Protein AF-A0A0K8TCW5-F1 (afdb_monomer)

Nearest PDB structures (foldseek):
  4a1s-assembly1_B  TM=9.828E-01  e=1.636E-30  Drosophila melanogaster
  6hc2-assembly4_S  TM=9.681E-01  e=9.513E-31  Homo sapiens
  3sf4-assembly3_C  TM=9.594E-01  e=2.587E-30  Homo sapiens
  3ro2-assembly1_A  TM=9.641E-01  e=1.894E-28  Mus musculus
  5a6c-assembly2_A  TM=8.844E-01  e=3.540E-28  Homo sapiens

Solvent-accessible surface area (backbone atoms only — not comparable to full-atom values): 31680 Å² total; per-residue (Å²): 131,90,82,93,84,85,90,87,90,86,89,90,75,87,74,64,74,71,52,33,43,53,52,15,51,54,29,37,52,52,13,50,52,30,40,73,71,65,42,32,70,61,11,45,54,29,36,53,48,14,35,71,51,17,34,86,52,64,66,61,52,26,49,49,26,41,52,44,11,54,34,27,46,74,73,64,42,50,70,58,12,42,51,27,16,51,50,19,31,48,45,19,53,76,71,65,36,58,69,47,32,21,51,25,22,38,54,32,13,57,41,29,37,77,72,67,38,41,70,65,13,50,52,25,19,49,51,12,29,51,43,16,56,77,70,64,37,63,70,48,28,37,52,21,28,42,49,42,15,53,38,28,40,50,45,18,64,47,49,64,64,76,63,77,67,71,88,91,65,76,55,65,70,30,52,52,27,33,51,53,12,45,53,27,27,50,57,22,32,52,50,24,56,76,70,65,37,60,71,55,29,28,53,30,26,44,52,43,12,57,43,28,46,75,69,67,41,36,68,58,13,38,54,26,21,50,53,17,29,52,45,18,56,76,73,64,38,57,71,46,33,27,52,23,26,43,52,37,15,54,35,27,46,79,70,68,40,40,71,60,13,43,55,25,24,50,52,20,28,53,43,19,59,77,69,68,38,60,70,51,32,26,47,27,24,42,54,39,13,54,38,24,47,72,71,65,39,37,73,63,11,43,55,26,26,52,53,17,29,54,40,17,62,77,68,69,34,61,69,50,34,27,53,26,23,45,53,44,14,53,41,29,42,77,70,67,38,44,70,60,13,41,51,24,22,49,52,18,27,54,39,17,58,74,75,66,37,66,64,52,29,42,54,22,52,51,54,40,52,54,38,30,58,77,70,72,45,82,85,71,84,71,49,75,67,52,51,50,49,42,55,58,44,67,73,42,100,53,99,71,81,81,71,88,70,91,67,82,85,83,85,82,88,80,92,79,86,89,82,88,89,86,89,86,89,84,90,83,92,78,93,77,83,90,85,82,74,81,68,54,66,58,57,51,52,49,47,57,64,43,58,62,58,72,58,68,87,75,80,79,80,86,74,89,71,81,84,83,89,83,89,87,82,89,89,79,89,88,89,85,88,89,86,82,94,68,60,69,64,55,55,52,56,58,64,72,74,65,79,90,74,70,95,74,83,77,78,78,73,92,54,87,28,57,59,79,85,75,94,73,83,88,86,83,86,79,96,74,88,73,84,59,69,70,56,58,53,48,56,56,49,55,62,57,50,80,71,45,92,80,60,79,80,76,83,76,82,80,84,133

Secondary structure (DSSP, 8-state):
-----------SSTTSHHHHHHHHHHHHHHHHHHHHTT-HHHHHHHHHHHHHH-BS-HHHHHHHHHHHHHHHHHTT-HHHHHHHHHHHHHHHHHTT-HHHHHHHHHHHHHHHHHTT-HHHHHHHHHHHHHHHHHTT-HHHHHHHHHHHHHHHHHHHHHHHHHT-SSSS---HHHHHHHHHHHHHHHHHHHHHHHTT-HHHHHHHHHHHHHHHHHTT-HHHHHHHHHHHHHHHHHTT-HHHHHHHHHHHHHHHHHTT-HHHHHHHHHHHHHHHHHTT-HHHHHHHHHHHHHHHHHTT-HHHHHHHHHHHHHHHHHTT-HHHHHHHHHHHHHHHHHTT-HHHHHHHHHHHHHHHHHTT-HHHHHHHHHHHHHHHHHTTPPPPPPPHHHHHHHHHHHTS-----------S-----------------------------TTHHHHHHHHHHHHGGGS--S---------------------------SSHHHHHHHHTT--SS--S--PPP--TTBPPPP----------PPSPHHHHHHHHHHHHHTT-TTSPPPPP----

Sequence (560 aa):
MSENTSADNQSSADTQSCDSGNMCLELALEGERLCKAGDCRAGVAFFQAAIQAGTDDLRTLSAIYSQLGNAYFYLGDYVKAMQFHKHDLTLARTMGDKLGEAKSSGNLGNTLKVMGKFDEAMICCKRHLEISRELNDKLSEGRALYNLGNVYHAKGKHIGRVGQQDPGEFPDDVRECLQQAVFYYEENLKLMRELNDTAAQGRACGNLGNTYYLLGDFERAIQYHQERLKIAREFGDKAAERRAYSNLGNSHIFLGEFEKAAEHYKRTLILAQELGDKAIEAQACYSLGNTYTLLRDYPMAIDYHLRHLQFAQSLMDKVGEGRACWSLGNAYSAMGNHDKALHFASMHLDISKEIGDNVGQATAQMNISDLRKVLGLPEGDLSPDSIKLVNTYSNQPSPALHRYRLTPDAKAKNNAEASLQHTPVPVQHTEQAQGGEDEESFFDLLSRFQSERMDDQRCSLSVAASENKENRNINTLPPINQEGGQDELLDLIVGMQSKRMDEQRVELPHLPGLCPPGGGGGGSTNNLAGPDDGFIEMLMRCQSERLEDQRSTLPGSSPV

Foldseek 3Di:
DDDDDDDDDDDDPPPPPVVLAVQLVVLQVVLVVCVVVVNLVVSLVSLVVSLVSFHQDLVSQLVSLQSNLVSCVVVVVLVSNLVSLVLSCQSCVVVVPLQSVLSSLLSNLLSCLVVVVLVSSLVSLVSNLVSCVVVVVLVSNLSSLLSLLSSLLSNLLVCQVVDDDDPDDRDVSSLVSLVSSLVSLVVSLVSCVVVVVLVSVLVSLLSNLVSCVVVVVLVSNLVSLVSNLVSCVVQVVLVSVLSSLQSNLVSCVSVVNLVSSLVSLVSNLVSCVVVVPLVSVLVSLQSNLVSCVSVVVLVRSLVSLVSSLVSCVVVVPLVSVLSSLCSNLVSCVSVVVLVSSLVSLVSNLVSCVVVVPLPSVLVSLVSNQVSCVVVVHDDDDQPPVSVVSNVVQVVPPDPDDPDPPPDDDDDDDDDDDDDDDDDYDDDDDDDDDDDDDPPVVSVVVVCVVVSVVVPVPPDDPPPPDDDDDDDDDDDDDDDDDDDDPDVVVVVVVVVVPPPPPDPPDDDRDPDRSHDDPDPDDDDDDDDDDDPDVVVVVVVVVVVVCVVVVPRDDDDDDDDD

pLDDT: mean 71.12, std 28.51, range [20.84, 98.62]

Radius of gyration: 32.04 Å; Cα contacts (8 Å, |Δi|>4): 559; chains: 1; bounding box: 85×94×110 Å

Structure (mmCIF, N/CA/C/O backbone):
data_AF-A0A0K8TCW5-F1
#
_entry.id   AF-A0A0K8TCW5-F1
#
loop_
_atom_site.group_PDB
_atom_site.id
_atom_site.type_symbol
_atom_site.label_atom_id
_atom_site.label_alt_id
_atom_site.label_comp_id
_atom_site.label_asym_id
_atom_site.label_entity_id
_atom_site.label_seq_id
_atom_site.pdbx_PDB_ins_code
_atom_site.Cartn_x
_atom_site.Cartn_y
_atom_site.Cartn_z
_atom_site.occupancy
_atom_site.B_iso_or_equiv
_atom_site.auth_seq_id
_atom_site.auth_comp_id
_atom_site.auth_asym_id
_atom_site.auth_atom_id
_atom_site.pdbx_PDB_model_num
ATOM 1 N N . MET A 1 1 ? -47.872 -46.828 65.772 1.00 35.78 1 MET A N 1
ATOM 2 C CA . MET A 1 1 ? -46.647 -46.244 65.189 1.00 35.78 1 MET A CA 1
ATOM 3 C C . MET A 1 1 ? -47.085 -45.276 64.099 1.00 35.78 1 MET A C 1
ATOM 5 O O . MET A 1 1 ? -48.035 -45.618 63.410 1.00 35.78 1 MET A O 1
ATOM 9 N N . SER A 1 2 ? -46.461 -44.093 64.078 1.00 31.77 2 SER A N 1
ATOM 10 C CA . SER A 1 2 ? -46.191 -43.121 62.990 1.00 31.77 2 SER A CA 1
ATOM 11 C C . SER A 1 2 ? -46.716 -43.383 61.562 1.00 31.77 2 SER A C 1
ATOM 13 O O . SER A 1 2 ? -46.774 -44.537 61.155 1.00 31.77 2 SER A O 1
ATOM 15 N N . GLU A 1 3 ? -46.965 -42.400 60.681 1.00 32.12 3 GLU A N 1
ATOM 16 C CA . GLU A 1 3 ? -47.219 -40.934 60.746 1.00 32.12 3 GLU A CA 1
ATOM 17 C C . GLU A 1 3 ? -47.651 -40.455 59.326 1.00 32.12 3 GLU A C 1
ATOM 19 O O . GLU A 1 3 ? -47.735 -41.270 58.408 1.00 32.12 3 GLU A O 1
ATOM 24 N N . ASN A 1 4 ? -47.953 -39.162 59.133 1.00 32.91 4 ASN A N 1
ATOM 25 C CA . ASN A 1 4 ? -48.364 -38.572 57.839 1.00 32.91 4 ASN A CA 1
ATOM 26 C C . ASN A 1 4 ? -47.203 -38.355 56.841 1.00 32.91 4 ASN A C 1
ATOM 28 O O . ASN A 1 4 ? -46.128 -37.977 57.290 1.00 32.91 4 ASN A O 1
ATOM 32 N N . THR A 1 5 ? -47.495 -38.431 55.527 1.00 31.70 5 THR A N 1
ATOM 33 C CA . THR A 1 5 ? -47.355 -37.400 54.439 1.00 31.70 5 THR A CA 1
ATOM 34 C C . THR A 1 5 ? -47.537 -38.099 53.069 1.00 31.70 5 THR A C 1
ATOM 36 O O . THR A 1 5 ? -47.095 -39.227 52.899 1.00 31.70 5 THR A O 1
ATOM 39 N N . SER A 1 6 ? -48.373 -37.663 52.115 1.00 31.94 6 SER A N 1
ATOM 40 C CA . SER A 1 6 ? -48.497 -36.408 51.334 1.00 31.94 6 SER A CA 1
ATOM 41 C C . SER A 1 6 ? -47.474 -36.208 50.203 1.00 31.94 6 SER A C 1
ATOM 43 O O . SER A 1 6 ? -46.348 -35.818 50.463 1.00 31.94 6 SER A O 1
ATOM 45 N N . ALA A 1 7 ? -47.979 -36.414 48.976 1.00 39.75 7 ALA A N 1
ATOM 46 C CA . ALA A 1 7 ? -47.705 -35.750 47.689 1.00 39.75 7 ALA A CA 1
ATOM 47 C C . ALA A 1 7 ? -46.276 -35.319 47.291 1.00 39.75 7 ALA A C 1
ATOM 49 O O . ALA A 1 7 ? -45.714 -34.416 47.894 1.00 39.75 7 ALA A O 1
ATOM 50 N N . ASP A 1 8 ? -45.842 -35.793 46.115 1.00 30.81 8 ASP A N 1
ATOM 51 C CA . ASP A 1 8 ? -44.889 -35.095 45.241 1.00 30.81 8 ASP A CA 1
ATOM 52 C C . ASP A 1 8 ? -45.279 -35.279 43.764 1.00 30.81 8 ASP A C 1
ATOM 54 O O . ASP A 1 8 ? -45.413 -36.406 43.282 1.00 30.81 8 ASP A O 1
ATOM 58 N N . ASN A 1 9 ? -45.486 -34.167 43.049 1.00 36.94 9 ASN A N 1
ATOM 59 C CA . ASN A 1 9 ? -45.623 -34.119 41.589 1.00 36.94 9 ASN A CA 1
ATOM 60 C C . ASN A 1 9 ? -45.452 -32.674 41.078 1.00 36.94 9 ASN A C 1
ATOM 62 O O . ASN A 1 9 ? -46.457 -32.011 40.827 1.00 36.94 9 ASN A O 1
ATOM 66 N N . GLN A 1 10 ? -44.209 -32.187 40.953 1.00 34.03 10 GLN A N 1
ATOM 67 C CA . GLN A 1 10 ? -43.806 -31.052 40.093 1.00 34.03 10 GLN A CA 1
ATOM 68 C C . GLN A 1 10 ? -42.302 -30.743 40.230 1.00 34.03 10 GLN A C 1
ATOM 70 O O . GLN A 1 10 ? -41.855 -30.375 41.311 1.00 34.03 10 GLN A O 1
ATOM 75 N N . SER A 1 11 ? -41.539 -30.852 39.133 1.00 33.12 11 SER A N 1
ATOM 76 C CA . SER A 1 11 ? -40.410 -29.968 38.745 1.00 33.12 11 SER A CA 1
ATOM 77 C C . SER A 1 11 ? -39.573 -30.615 37.630 1.00 33.12 11 SER A C 1
ATOM 79 O O . SER A 1 11 ? -38.755 -31.500 37.862 1.00 33.12 11 SER A O 1
ATOM 81 N N . SER A 1 12 ? -39.780 -30.184 36.383 1.00 33.56 12 SER A N 1
ATOM 82 C CA . SER A 1 12 ? -38.960 -30.618 35.236 1.00 33.56 12 SER A CA 1
ATOM 83 C C . SER A 1 12 ? -38.935 -29.575 34.108 1.00 33.56 12 SER A C 1
ATOM 85 O O . SER A 1 12 ? -38.992 -29.937 32.934 1.00 33.56 12 SER A O 1
ATOM 87 N N . ALA A 1 13 ? -38.936 -28.285 34.464 1.00 34.38 13 ALA A N 1
ATOM 88 C CA . ALA A 1 13 ? -39.034 -27.168 33.514 1.00 34.38 13 ALA A CA 1
ATOM 89 C C . ALA A 1 13 ? -38.038 -26.012 33.764 1.00 34.38 13 ALA A C 1
ATOM 91 O O . ALA A 1 13 ? -37.787 -25.241 32.845 1.00 34.38 13 ALA A O 1
ATOM 92 N N . ASP A 1 14 ? -37.425 -25.911 34.951 1.00 30.66 14 ASP A N 1
ATOM 93 C CA . ASP A 1 14 ? -36.608 -24.742 35.337 1.00 30.66 14 ASP A CA 1
ATOM 94 C C . ASP A 1 14 ? -35.093 -24.892 35.076 1.00 30.66 14 ASP A C 1
ATOM 96 O O . ASP A 1 14 ? -34.306 -24.025 35.447 1.00 30.66 14 ASP A O 1
ATOM 100 N N . THR A 1 15 ? -34.650 -25.977 34.432 1.00 34.41 15 THR A N 1
ATOM 101 C CA . THR A 1 15 ? -33.213 -26.266 34.238 1.00 34.41 15 THR A CA 1
ATOM 102 C C . THR A 1 15 ? -32.642 -25.787 32.896 1.00 34.41 15 THR A C 1
ATOM 104 O O . THR A 1 15 ? -31.443 -25.914 32.679 1.00 34.41 15 THR A O 1
ATOM 107 N N . GLN A 1 16 ? -33.465 -25.259 31.979 1.00 39.25 16 GLN A N 1
ATOM 108 C CA . GLN A 1 16 ? -33.053 -25.031 30.582 1.00 39.25 16 GLN A CA 1
ATOM 109 C C . GLN A 1 16 ? -32.570 -23.612 30.230 1.00 39.25 16 GLN A C 1
ATOM 111 O O . GLN A 1 16 ? -31.852 -23.479 29.245 1.00 39.25 16 GLN A O 1
ATOM 116 N N . SER A 1 17 ? -32.896 -22.557 30.992 1.00 42.34 17 SER A N 1
ATOM 117 C CA . SER A 1 17 ? -32.420 -21.196 30.650 1.00 42.34 17 SER A CA 1
ATOM 118 C C . SER A 1 17 ? -30.992 -20.898 31.123 1.00 42.34 17 SER A C 1
ATOM 120 O O . SER A 1 17 ? -30.311 -20.072 30.525 1.00 42.34 17 SER A O 1
ATOM 122 N N . CYS A 1 18 ? -30.512 -21.589 32.162 1.00 39.28 18 CYS A N 1
ATOM 123 C CA . CYS A 1 18 ? -29.166 -21.391 32.710 1.00 39.28 18 CYS A CA 1
ATOM 124 C C . CYS A 1 18 ? -28.062 -21.995 31.812 1.00 39.28 18 CYS A C 1
ATOM 126 O O . CYS A 1 18 ? -26.940 -21.496 31.776 1.00 39.28 18 CYS A O 1
ATOM 128 N N . ASP A 1 19 ? -28.386 -23.054 31.063 1.00 55.03 19 ASP A N 1
ATOM 129 C CA . ASP A 1 19 ? -27.411 -23.846 30.298 1.00 55.03 19 ASP A CA 1
ATOM 130 C C . ASP A 1 19 ? -27.062 -23.200 28.938 1.00 55.03 19 ASP A C 1
ATOM 132 O O . ASP A 1 19 ? -25.901 -23.170 28.525 1.00 55.03 19 ASP A O 1
ATOM 136 N N . SER A 1 20 ? -28.046 -22.584 28.266 1.00 58.16 20 SER A N 1
ATOM 137 C CA . SER A 1 20 ? -27.855 -21.933 26.957 1.00 58.16 20 SER A CA 1
ATOM 138 C C . SER A 1 20 ? -26.881 -20.749 27.002 1.00 58.16 20 SER A C 1
ATOM 140 O O . SER A 1 20 ? -26.056 -20.595 26.101 1.00 58.16 20 SER A O 1
ATOM 142 N N . GLY A 1 21 ? -26.931 -19.937 28.067 1.00 61.22 21 GLY A N 1
ATOM 143 C CA . GLY A 1 21 ? -26.036 -18.786 28.235 1.00 61.22 21 GLY A CA 1
ATOM 144 C C . GLY A 1 21 ? -24.565 -19.191 28.387 1.00 61.22 21 GLY A C 1
ATOM 145 O O . GLY A 1 21 ? -23.692 -18.581 27.766 1.00 61.22 21 GLY A O 1
ATOM 146 N N . ASN A 1 22 ? -24.295 -20.265 29.139 1.00 78.38 22 ASN A N 1
ATOM 147 C CA . ASN A 1 22 ? -22.950 -20.834 29.262 1.00 78.38 22 ASN A CA 1
ATOM 148 C C . ASN A 1 22 ? -22.470 -21.421 27.927 1.00 78.38 22 ASN A C 1
ATOM 150 O O . ASN A 1 22 ? -21.357 -21.123 27.499 1.00 78.38 22 ASN A O 1
ATOM 154 N N . MET A 1 23 ? -23.322 -22.178 27.225 1.00 89.12 23 MET A N 1
ATOM 155 C CA . MET A 1 23 ? -22.981 -22.755 25.919 1.00 89.12 23 MET A CA 1
ATOM 156 C C . MET A 1 23 ? -22.630 -21.680 24.878 1.00 89.12 23 MET A C 1
ATOM 158 O O . MET A 1 23 ? -21.647 -21.819 24.150 1.00 89.12 23 MET A O 1
ATOM 162 N N . CYS A 1 24 ? -23.391 -20.583 24.821 1.00 92.06 24 CYS A N 1
ATOM 163 C CA . CYS A 1 24 ? -23.095 -19.450 23.944 1.00 92.06 24 CYS A CA 1
ATOM 164 C C . CYS A 1 24 ? -21.722 -18.827 24.250 1.00 92.06 24 CYS A C 1
ATOM 166 O O . CYS A 1 24 ? -20.935 -18.576 23.332 1.00 92.06 24 CYS A O 1
ATOM 168 N N . LEU A 1 25 ? -21.401 -18.636 25.534 1.00 89.31 25 LEU A N 1
ATOM 169 C CA . LEU A 1 25 ? -20.120 -18.079 25.967 1.00 89.31 25 LEU A CA 1
ATOM 170 C C . LEU A 1 25 ? -18.936 -19.007 25.642 1.00 89.31 25 LEU A C 1
ATOM 172 O O . LEU A 1 25 ? -17.931 -18.538 25.110 1.00 89.31 25 LEU A O 1
ATOM 176 N N . GLU A 1 26 ? -19.051 -20.312 25.899 1.00 92.62 26 GLU A N 1
ATOM 177 C CA . GLU A 1 26 ? -18.005 -21.295 25.570 1.00 92.62 26 GLU A CA 1
ATOM 178 C C . GLU A 1 26 ? -17.717 -21.344 24.062 1.00 92.62 26 GLU A C 1
ATOM 180 O O . GLU A 1 26 ? -16.557 -21.289 23.641 1.00 92.62 26 GLU A O 1
ATOM 185 N N . LEU A 1 27 ? -18.769 -21.363 23.234 1.00 95.12 27 LEU A N 1
ATOM 186 C CA . LEU A 1 27 ? -18.648 -21.326 21.775 1.00 95.12 27 LEU A CA 1
ATOM 187 C C . LEU A 1 27 ? -18.008 -20.017 21.285 1.00 95.12 27 LEU A C 1
ATOM 189 O O . LEU A 1 27 ? -17.174 -20.041 20.379 1.00 95.12 27 LEU A O 1
ATOM 193 N N . ALA A 1 28 ? -18.343 -18.876 21.894 1.00 93.31 28 ALA A N 1
ATOM 194 C CA . ALA A 1 28 ? -17.732 -17.591 21.565 1.00 93.31 28 ALA A CA 1
ATOM 195 C C . ALA A 1 28 ? -16.235 -17.538 21.929 1.00 93.31 28 ALA A C 1
ATOM 197 O O . ALA A 1 28 ? -15.429 -17.035 21.143 1.00 93.31 28 ALA A O 1
ATOM 198 N N . LEU A 1 29 ? -15.848 -18.085 23.085 1.00 93.25 29 LEU A N 1
ATOM 199 C CA . LEU A 1 29 ? -14.452 -18.135 23.530 1.00 93.25 29 LEU A CA 1
ATOM 200 C C . LEU A 1 29 ? -13.591 -19.030 22.628 1.00 93.25 29 LEU A C 1
ATOM 202 O O . LEU A 1 29 ? -12.486 -18.632 22.251 1.00 93.25 29 LEU A O 1
ATOM 206 N N . GLU A 1 30 ? -14.097 -20.197 22.219 1.00 94.81 30 GLU A N 1
ATOM 207 C CA . GLU A 1 30 ? -13.392 -21.064 21.265 1.00 94.81 30 GLU A CA 1
ATOM 208 C C . GLU A 1 30 ? -13.305 -20.420 19.870 1.00 94.81 30 GLU A C 1
ATOM 210 O O . GLU A 1 30 ? -12.251 -20.463 19.229 1.00 94.81 30 GLU A O 1
ATOM 215 N N . GLY A 1 31 ? -14.360 -19.720 19.433 1.00 94.00 31 GLY A N 1
ATOM 216 C CA . GLY A 1 31 ? -14.343 -18.917 18.207 1.00 94.00 31 GLY A CA 1
ATOM 217 C C . GLY A 1 31 ? -13.261 -17.831 18.215 1.00 94.00 31 GLY A C 1
ATOM 218 O O . GLY A 1 31 ? -12.531 -17.661 17.233 1.00 94.00 31 GLY A O 1
ATOM 219 N N . GLU A 1 32 ? -13.090 -17.132 19.341 1.00 91.81 32 GLU A N 1
ATOM 220 C CA . GLU A 1 32 ? -12.018 -16.150 19.511 1.00 91.81 32 GLU A CA 1
ATOM 221 C C . GLU A 1 32 ? -10.631 -16.802 19.518 1.00 91.81 32 GLU A C 1
ATOM 223 O O . GLU A 1 32 ? -9.719 -16.300 18.851 1.00 91.81 32 GLU A O 1
ATOM 228 N N . ARG A 1 33 ? -10.470 -17.928 20.224 1.00 95.38 33 ARG A N 1
ATOM 229 C CA . ARG A 1 33 ? -9.208 -18.677 20.289 1.00 95.38 33 ARG A CA 1
ATOM 230 C C . ARG A 1 33 ? -8.752 -19.133 18.900 1.00 95.38 33 ARG A C 1
ATOM 232 O O . ARG A 1 33 ? -7.576 -18.990 18.571 1.00 95.38 33 ARG A O 1
ATOM 239 N N . LEU A 1 34 ? -9.673 -19.633 18.076 1.00 93.88 34 LEU A N 1
ATOM 240 C CA . LEU A 1 34 ? -9.401 -20.059 16.699 1.00 93.88 34 LEU A CA 1
ATOM 241 C C . LEU A 1 34 ? -9.021 -18.882 15.793 1.00 93.88 34 LEU A C 1
ATOM 243 O O . LEU A 1 34 ? -8.018 -18.962 15.085 1.00 93.88 34 LEU A O 1
ATOM 247 N N . CYS A 1 35 ? -9.738 -17.758 15.883 1.00 89.88 35 CYS A N 1
ATOM 248 C CA . CYS A 1 35 ? -9.371 -16.527 15.176 1.00 89.88 35 CYS A CA 1
ATOM 249 C C . CYS A 1 35 ? -7.978 -16.006 15.575 1.00 89.88 35 CYS A C 1
ATOM 251 O O . CYS A 1 35 ? -7.223 -15.581 14.704 1.00 89.88 35 CYS A O 1
ATOM 253 N 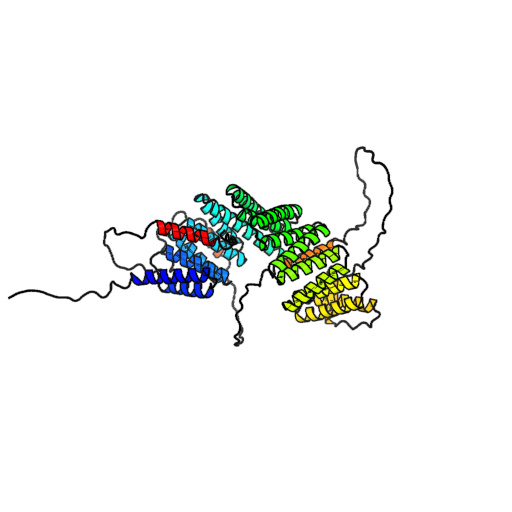N . LYS A 1 36 ? -7.612 -16.055 16.865 1.00 88.81 36 LYS A N 1
ATOM 254 C CA . LYS A 1 36 ? -6.263 -15.699 17.352 1.00 88.81 36 LYS A CA 1
ATOM 255 C C . LYS A 1 36 ? -5.184 -16.670 16.856 1.00 88.81 36 LYS A C 1
ATOM 257 O O . LYS A 1 36 ? -4.069 -16.252 16.575 1.00 88.81 36 LYS A O 1
ATOM 262 N N . ALA A 1 37 ? -5.521 -17.948 16.682 1.00 91.38 37 ALA A N 1
ATOM 263 C CA . ALA A 1 37 ? -4.642 -18.948 16.071 1.00 91.38 37 ALA A CA 1
ATOM 264 C C . ALA A 1 37 ? -4.547 -18.845 14.529 1.00 91.38 37 ALA A C 1
ATOM 266 O O . ALA A 1 37 ? -3.840 -19.637 13.911 1.00 91.38 37 ALA A O 1
ATOM 267 N N . GLY A 1 38 ? -5.256 -17.897 13.902 1.00 86.94 38 GLY A N 1
ATOM 268 C CA . GLY A 1 38 ? -5.273 -17.677 12.453 1.00 86.94 38 GLY A CA 1
ATOM 269 C C . GLY A 1 38 ? -6.341 -18.465 11.684 1.00 86.94 38 GLY A C 1
ATOM 270 O O . GLY A 1 38 ? -6.604 -18.142 10.524 1.00 86.94 38 GLY A O 1
ATOM 271 N N . ASP A 1 39 ? -7.024 -19.433 12.306 1.00 92.69 39 ASP A N 1
ATOM 272 C CA . ASP A 1 39 ? -8.156 -20.135 11.686 1.00 92.69 39 ASP A CA 1
ATOM 273 C C . ASP A 1 39 ? -9.464 -19.355 11.881 1.00 92.69 39 ASP A C 1
ATOM 275 O O . ASP A 1 39 ? -10.393 -19.746 12.595 1.00 92.69 39 ASP A O 1
ATOM 279 N N . CYS A 1 40 ? -9.546 -18.217 11.191 1.00 91.38 40 CYS A N 1
ATOM 280 C CA . CYS A 1 40 ? -10.753 -17.400 11.144 1.00 91.38 40 CYS A CA 1
ATOM 281 C C . CYS A 1 40 ? -11.954 -18.144 10.532 1.00 91.38 40 CYS A C 1
ATOM 283 O O . CYS A 1 40 ? -13.093 -17.753 10.782 1.00 91.38 40 CYS A O 1
ATOM 285 N N . ARG A 1 41 ? -11.743 -19.209 9.740 1.00 94.50 41 ARG A N 1
ATOM 286 C CA . ARG A 1 41 ? -12.839 -19.956 9.105 1.00 94.50 41 ARG A CA 1
ATOM 287 C C . ARG A 1 41 ? -13.536 -20.871 10.107 1.00 94.50 41 ARG A C 1
ATOM 289 O O . ARG A 1 41 ? -14.765 -20.865 10.157 1.00 94.50 41 ARG A O 1
ATOM 296 N N . ALA A 1 42 ? -12.776 -21.609 10.914 1.00 95.00 42 ALA A N 1
ATOM 297 C CA . ALA A 1 42 ? -13.328 -22.354 12.039 1.00 95.00 42 ALA A CA 1
ATOM 298 C C . ALA A 1 42 ? -13.896 -21.396 13.099 1.00 95.00 42 ALA A C 1
ATOM 300 O O . ALA A 1 42 ? -15.019 -21.598 13.556 1.00 95.00 42 ALA A O 1
ATOM 301 N N . GLY A 1 43 ? -13.189 -20.300 13.410 1.00 95.25 43 GLY A N 1
ATOM 302 C CA . GLY A 1 43 ? -13.656 -19.289 14.364 1.00 95.25 43 GLY A CA 1
ATOM 303 C C . GLY A 1 43 ? -15.041 -18.718 14.027 1.00 95.25 43 GLY A C 1
ATOM 304 O O . GLY A 1 43 ? -15.912 -18.655 14.894 1.00 95.25 43 GLY A O 1
ATOM 305 N N . VAL A 1 44 ? -15.300 -18.394 12.752 1.00 96.12 44 VAL A N 1
ATOM 306 C CA . VAL A 1 44 ? -16.634 -17.977 12.272 1.00 96.12 44 VAL A CA 1
ATOM 307 C C . VAL A 1 44 ? -17.708 -19.031 12.549 1.00 96.12 44 VAL A C 1
ATOM 309 O O . VAL A 1 44 ? -18.797 -18.666 12.985 1.00 96.12 44 VAL A O 1
ATOM 312 N N . ALA A 1 45 ? -17.429 -20.320 12.332 1.00 95.88 45 ALA A N 1
ATOM 313 C CA . ALA A 1 45 ? -18.407 -21.382 12.577 1.00 95.88 45 ALA A CA 1
ATOM 314 C C . ALA A 1 45 ? -18.785 -21.481 14.066 1.00 95.88 45 ALA A C 1
ATOM 316 O O . ALA A 1 45 ? -19.967 -21.597 14.391 1.00 95.88 45 ALA A O 1
ATOM 317 N N . PHE A 1 46 ? -17.807 -21.349 14.967 1.00 96.88 46 PHE A N 1
ATOM 318 C CA . PHE A 1 46 ? -18.037 -21.317 16.414 1.00 96.88 46 PHE A CA 1
ATOM 319 C C . PHE A 1 46 ? -18.846 -20.090 16.857 1.00 96.88 46 PHE A C 1
ATOM 321 O O . PHE A 1 46 ? -19.824 -20.237 17.587 1.00 96.88 46 PHE A O 1
ATOM 328 N N . PHE A 1 47 ? -18.540 -18.891 16.350 1.00 96.31 47 PHE A N 1
ATOM 329 C CA . PHE A 1 47 ? -19.357 -17.706 16.639 1.00 96.31 47 PHE A CA 1
ATOM 330 C C . PHE A 1 47 ? -20.784 -17.796 16.070 1.00 96.31 47 PHE A C 1
ATOM 332 O O . PHE A 1 47 ? -21.729 -17.306 16.687 1.00 96.31 47 PHE A O 1
ATOM 339 N N . GLN A 1 48 ? -20.975 -18.426 14.905 1.00 94.38 48 GLN A N 1
ATOM 340 C CA . GLN A 1 48 ? -22.313 -18.683 14.366 1.00 94.38 48 GLN A CA 1
ATOM 341 C C . GLN A 1 48 ? -23.088 -19.699 15.214 1.00 94.38 48 GLN A C 1
ATOM 343 O O . GLN A 1 48 ? -24.293 -19.531 15.394 1.00 94.38 48 GLN A O 1
ATOM 348 N N . ALA A 1 49 ? -22.414 -20.709 15.772 1.00 93.94 49 ALA A N 1
ATOM 349 C CA . ALA A 1 49 ? -23.009 -21.627 16.738 1.00 93.94 49 ALA A CA 1
ATOM 350 C C . ALA A 1 49 ? -23.368 -20.914 18.057 1.00 93.94 49 ALA A C 1
ATOM 352 O O . ALA A 1 49 ? -24.454 -21.142 18.581 1.00 93.94 49 ALA A O 1
ATOM 353 N N . ALA A 1 50 ? -22.532 -19.989 18.545 1.00 93.88 50 ALA A N 1
ATOM 354 C CA . ALA A 1 50 ? -22.844 -19.154 19.711 1.00 93.88 50 ALA A CA 1
ATOM 355 C C . ALA A 1 50 ? -24.122 -18.320 19.490 1.00 93.88 50 ALA A C 1
ATOM 357 O O . ALA A 1 50 ? -25.033 -18.337 20.315 1.00 93.88 50 ALA A O 1
ATOM 358 N N . ILE A 1 51 ? -24.256 -17.679 18.320 1.00 93.12 51 ILE A N 1
ATOM 359 C CA . ILE A 1 51 ? -25.494 -16.983 17.918 1.00 93.12 51 ILE A CA 1
ATOM 360 C C . ILE A 1 51 ? -26.707 -17.928 17.899 1.00 93.12 51 ILE A C 1
ATOM 362 O O . ILE A 1 51 ? -27.804 -17.507 18.250 1.00 93.12 51 ILE A O 1
ATOM 366 N N . GLN A 1 52 ? -26.544 -19.188 17.489 1.00 91.75 52 GLN A N 1
ATOM 367 C CA . GLN A 1 52 ? -27.643 -20.164 17.473 1.00 91.75 52 GLN A CA 1
ATOM 368 C C . GLN A 1 52 ? -28.018 -20.671 18.873 1.00 91.75 52 GLN A C 1
ATOM 370 O O . GLN A 1 52 ? -29.194 -20.935 19.108 1.00 91.75 52 GLN A O 1
ATOM 375 N N . ALA A 1 53 ? -27.052 -20.784 19.792 1.00 90.75 53 ALA A N 1
ATOM 376 C CA . ALA A 1 53 ? -27.299 -21.107 21.199 1.00 90.75 53 ALA A CA 1
ATOM 377 C C . ALA A 1 53 ? -28.055 -19.977 21.925 1.00 90.75 53 ALA A C 1
ATOM 379 O O . ALA A 1 53 ? -28.904 -20.247 22.774 1.00 90.75 53 ALA A O 1
ATOM 380 N N . GLY A 1 54 ? -27.793 -18.726 21.530 1.00 88.50 54 GLY A N 1
ATOM 381 C CA . GLY A 1 54 ? -28.476 -17.532 22.025 1.00 88.50 54 GLY A CA 1
ATOM 382 C C . GLY A 1 54 ? -27.945 -17.032 23.371 1.00 88.50 54 GLY A C 1
ATOM 383 O O . GLY A 1 54 ? -27.323 -17.767 24.134 1.00 88.50 54 GLY A O 1
ATOM 384 N N . THR A 1 55 ? -28.154 -15.750 23.668 1.00 87.56 55 THR A N 1
ATOM 385 C CA . THR A 1 55 ? -27.811 -15.164 24.972 1.00 87.56 55 THR A CA 1
ATOM 386 C C . THR A 1 55 ? -28.758 -14.030 25.358 1.00 87.56 55 THR A C 1
ATOM 388 O O . THR A 1 55 ? -29.286 -13.320 24.498 1.00 87.56 55 THR A O 1
ATOM 391 N N . ASP A 1 56 ? -28.936 -13.858 26.667 1.00 87.00 56 ASP A N 1
ATOM 392 C CA . ASP A 1 56 ? -29.631 -12.721 27.275 1.00 87.00 56 ASP A CA 1
ATOM 393 C C . ASP A 1 56 ? -28.685 -11.521 27.506 1.00 87.00 56 ASP A C 1
ATOM 395 O O . ASP A 1 56 ? -29.144 -10.388 27.664 1.00 87.00 56 ASP A O 1
ATOM 399 N N . ASP A 1 57 ? -27.357 -11.729 27.520 1.00 88.44 57 ASP A N 1
ATOM 400 C CA . ASP A 1 57 ? -26.393 -10.638 27.716 1.00 88.44 57 ASP A CA 1
ATOM 401 C C . ASP A 1 57 ? -26.067 -9.925 26.399 1.00 88.44 57 ASP A C 1
ATOM 403 O O . ASP A 1 57 ? -25.274 -10.383 25.568 1.00 88.44 57 ASP A O 1
ATOM 407 N N . LEU A 1 58 ? -26.633 -8.727 26.265 1.00 90.19 58 LEU A N 1
ATOM 408 C CA . LEU A 1 58 ? -26.411 -7.822 25.139 1.00 90.19 58 LEU A CA 1
ATOM 409 C C . LEU A 1 58 ? -24.925 -7.503 24.906 1.00 90.19 58 LEU A C 1
ATOM 411 O O . LEU A 1 58 ? -24.525 -7.300 23.758 1.00 90.19 58 LEU A O 1
ATOM 415 N N . ARG A 1 59 ? -24.094 -7.471 25.961 1.00 90.12 59 ARG A N 1
ATOM 416 C CA . ARG A 1 59 ? -22.658 -7.163 25.841 1.00 90.12 59 ARG A CA 1
ATOM 417 C C . ARG A 1 59 ? -21.897 -8.315 25.190 1.00 90.12 59 ARG A C 1
ATOM 419 O O . ARG A 1 59 ? -21.135 -8.078 24.252 1.00 90.12 59 ARG A O 1
ATOM 426 N N . THR A 1 60 ? -22.158 -9.547 25.624 1.00 90.88 60 THR A N 1
ATOM 427 C CA . THR A 1 60 ? -21.648 -10.775 24.997 1.00 90.88 60 THR A CA 1
ATOM 428 C C . THR A 1 60 ? -22.092 -10.863 23.535 1.00 90.88 60 THR A C 1
ATOM 430 O O . THR A 1 60 ? -21.254 -11.094 22.664 1.00 90.88 60 THR A O 1
ATOM 433 N N . LEU A 1 61 ? -23.365 -10.582 23.220 1.00 92.81 61 LEU A N 1
ATOM 434 C CA . LEU A 1 61 ? -23.843 -10.602 21.830 1.00 92.81 61 LEU A CA 1
ATOM 435 C C . LEU A 1 61 ? -23.173 -9.526 20.951 1.00 92.81 61 LEU A C 1
ATOM 437 O O . LEU A 1 61 ? -22.770 -9.823 19.825 1.00 92.81 61 LEU A O 1
ATOM 441 N N . SER A 1 62 ? -22.981 -8.305 21.469 1.00 93.38 62 SER A N 1
ATOM 442 C CA . SER A 1 62 ? -22.241 -7.237 20.769 1.00 93.38 62 SER A CA 1
ATOM 443 C C . SER A 1 62 ? -20.797 -7.663 20.488 1.00 93.38 62 SER A C 1
ATOM 445 O O . SER A 1 62 ? -20.324 -7.545 19.358 1.00 93.38 62 SER A O 1
ATOM 447 N N . ALA A 1 63 ? -20.116 -8.254 21.478 1.00 92.38 63 ALA A N 1
ATOM 448 C CA . ALA A 1 63 ? -18.766 -8.780 21.307 1.00 92.38 63 ALA A CA 1
ATOM 449 C C . ALA A 1 63 ? -18.707 -9.875 20.225 1.00 92.38 63 ALA A C 1
ATOM 451 O O . ALA A 1 63 ? -17.859 -9.795 19.335 1.00 92.38 63 ALA A O 1
ATOM 452 N N . ILE A 1 64 ? -19.635 -10.842 20.232 1.00 94.50 64 ILE A N 1
ATOM 453 C CA . ILE A 1 64 ? -19.724 -11.897 19.206 1.00 94.50 64 ILE A CA 1
ATOM 454 C C . ILE A 1 64 ? -19.903 -11.289 17.807 1.00 94.50 64 ILE A C 1
ATOM 456 O O . ILE A 1 64 ? -19.173 -11.655 16.883 1.00 94.50 64 ILE A O 1
ATOM 460 N N . TYR A 1 65 ? -20.812 -10.322 17.636 1.00 97.25 65 TYR A N 1
ATOM 461 C CA . TYR A 1 65 ? -20.990 -9.623 16.359 1.00 97.25 65 TYR A CA 1
ATOM 462 C C . TYR A 1 65 ? -19.735 -8.852 15.926 1.00 97.25 65 TYR A C 1
ATOM 464 O O . TYR A 1 65 ? -19.352 -8.920 14.758 1.00 97.25 65 TYR A O 1
ATOM 472 N N . SER A 1 66 ? -19.057 -8.156 16.843 1.00 95.00 66 SER A N 1
ATOM 473 C CA . SER A 1 66 ? -17.825 -7.424 16.524 1.00 95.00 66 SER A CA 1
ATOM 474 C C . SER A 1 66 ? -16.715 -8.371 16.050 1.00 95.00 66 SER A C 1
ATOM 476 O O . SER A 1 66 ? -16.065 -8.119 15.031 1.00 95.00 66 SER A O 1
ATOM 478 N N . GLN A 1 67 ? -16.541 -9.506 16.737 1.00 93.94 67 GLN A N 1
ATOM 479 C CA . GLN A 1 67 ? -15.542 -10.522 16.396 1.00 93.94 67 GLN A CA 1
ATOM 480 C C . GLN A 1 67 ? -15.881 -11.244 15.077 1.00 93.94 67 GLN A C 1
ATOM 482 O O . GLN A 1 67 ? -14.974 -11.472 14.275 1.00 93.94 67 GLN A O 1
ATOM 487 N N . LEU A 1 68 ? -17.162 -11.525 14.798 1.00 95.12 68 LEU A N 1
ATOM 488 C CA . LEU A 1 68 ? -17.625 -12.034 13.499 1.00 95.12 68 LEU A CA 1
ATOM 489 C C . LEU A 1 68 ? -17.372 -11.052 12.362 1.00 95.12 68 LEU A C 1
ATOM 491 O O . LEU A 1 68 ? -16.900 -11.463 11.304 1.00 95.12 68 LEU A O 1
ATOM 495 N N . GLY A 1 69 ? -17.655 -9.765 12.573 1.00 94.62 69 GLY A N 1
ATOM 496 C CA . GLY A 1 69 ? -17.368 -8.726 11.589 1.00 94.62 69 GLY A CA 1
ATOM 497 C C . GLY A 1 69 ? -15.880 -8.692 11.233 1.00 94.62 69 GLY A C 1
ATOM 498 O O . GLY A 1 69 ? -15.522 -8.790 10.058 1.00 94.62 69 GLY A O 1
ATOM 499 N N . ASN A 1 70 ? -15.013 -8.702 12.252 1.00 93.12 70 ASN A N 1
ATOM 500 C CA . ASN A 1 70 ? -13.557 -8.756 12.088 1.00 93.12 70 ASN A CA 1
ATOM 501 C C . ASN A 1 70 ? -13.090 -10.037 11.368 1.00 93.12 70 ASN A C 1
ATOM 503 O O . ASN A 1 70 ? -12.201 -9.981 10.518 1.00 93.12 70 ASN A O 1
ATOM 507 N N . ALA A 1 71 ? -13.679 -11.193 11.688 1.00 92.69 71 ALA A N 1
ATOM 508 C CA . AL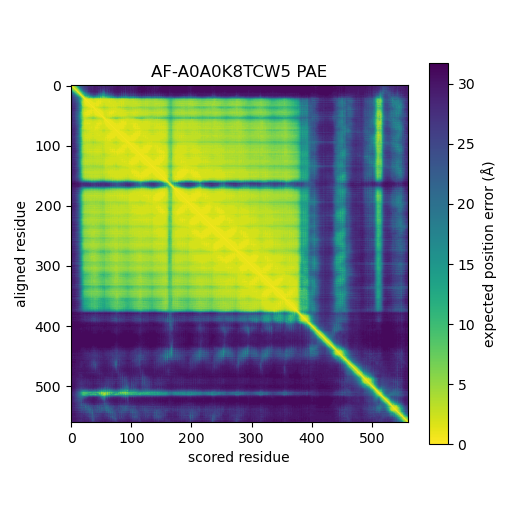A A 1 71 ? -13.324 -12.466 11.065 1.00 92.69 71 ALA A CA 1
ATOM 509 C C . ALA A 1 71 ? -13.770 -12.534 9.593 1.00 92.69 71 ALA A C 1
ATOM 511 O O . ALA A 1 71 ? -12.988 -12.937 8.734 1.00 92.69 71 ALA A O 1
ATOM 512 N N . TYR A 1 72 ? -14.979 -12.065 9.265 1.00 95.50 72 TYR A N 1
ATOM 513 C CA . TYR A 1 72 ? -15.430 -11.951 7.876 1.00 95.50 72 TYR A CA 1
ATOM 514 C C . TYR A 1 72 ? -14.625 -10.924 7.076 1.00 95.50 72 TYR A C 1
ATOM 516 O O . TYR A 1 72 ? -14.316 -11.181 5.914 1.00 95.50 72 TYR A O 1
ATOM 524 N N . PHE A 1 73 ? -14.219 -9.810 7.696 1.00 92.38 73 PHE A N 1
ATOM 525 C CA . PHE A 1 73 ? -13.320 -8.834 7.080 1.00 92.38 73 PHE A CA 1
ATOM 526 C C . PHE A 1 73 ? -11.968 -9.473 6.722 1.00 92.38 73 PHE A C 1
ATOM 528 O O . PHE A 1 73 ? -11.485 -9.290 5.607 1.00 92.38 73 PHE A O 1
ATOM 535 N N . TYR A 1 74 ? -11.392 -10.277 7.625 1.00 91.50 74 TYR A N 1
ATOM 536 C CA . TYR A 1 74 ? -10.153 -11.025 7.371 1.00 91.50 74 TYR A CA 1
ATOM 537 C C . TYR A 1 74 ? -10.305 -12.070 6.250 1.00 91.50 74 TYR A C 1
ATOM 539 O O . TYR A 1 74 ? -9.405 -12.233 5.430 1.00 91.50 74 TYR A O 1
ATOM 547 N N . LEU A 1 75 ? -11.456 -12.747 6.178 1.00 91.06 75 LEU A N 1
ATOM 548 C CA . LEU A 1 75 ? -11.780 -13.715 5.121 1.00 91.06 75 LEU A CA 1
ATOM 549 C C . LEU A 1 75 ? -12.176 -13.067 3.775 1.00 91.06 75 LEU A C 1
ATOM 551 O O . LEU A 1 75 ? -12.412 -13.786 2.805 1.00 91.06 75 LEU A O 1
ATOM 555 N N . GLY A 1 76 ? -12.274 -11.735 3.701 1.00 91.62 76 GLY A N 1
ATOM 556 C CA . GLY A 1 76 ? -12.659 -10.996 2.493 1.00 91.62 76 GLY A CA 1
ATOM 557 C C . GLY A 1 76 ? -14.166 -10.938 2.200 1.00 91.62 76 GLY A C 1
ATOM 558 O O . GLY A 1 76 ? -14.565 -10.384 1.175 1.00 91.62 76 GLY A O 1
ATOM 559 N N . ASP A 1 77 ? -15.024 -11.456 3.084 1.00 95.06 77 ASP A N 1
ATOM 560 C CA . ASP A 1 77 ? -16.486 -11.341 2.971 1.00 95.06 77 ASP A CA 1
ATOM 561 C C . ASP A 1 77 ? -16.956 -10.003 3.561 1.00 95.06 77 ASP A C 1
ATOM 563 O O . ASP A 1 77 ? -17.560 -9.915 4.635 1.00 95.06 77 ASP A O 1
ATOM 567 N N . TYR A 1 78 ? -16.635 -8.919 2.852 1.00 94.56 78 TYR A N 1
ATOM 568 C CA . TYR A 1 78 ? -16.910 -7.557 3.314 1.00 94.56 78 TYR A CA 1
ATOM 569 C C . TYR A 1 78 ? -18.411 -7.264 3.475 1.00 94.56 78 TYR A C 1
ATOM 571 O O . TYR A 1 78 ? -18.786 -6.415 4.282 1.00 94.56 78 TYR A O 1
ATOM 579 N N . VAL A 1 79 ? -19.280 -7.988 2.756 1.00 96.75 79 VAL A N 1
ATOM 580 C CA . VAL A 1 79 ? -20.739 -7.840 2.867 1.00 96.75 79 VAL A CA 1
ATOM 581 C C . VAL A 1 79 ? -21.221 -8.340 4.228 1.00 96.75 79 VAL A C 1
ATOM 583 O O . VAL A 1 79 ? -21.925 -7.602 4.922 1.00 96.75 79 VAL A O 1
ATOM 586 N N . LYS A 1 80 ? -20.804 -9.541 4.657 1.00 95.94 80 LYS A N 1
ATOM 587 C CA . LYS A 1 80 ? -21.125 -10.029 6.008 1.00 95.94 80 LYS A CA 1
ATOM 588 C C . LYS A 1 80 ? -20.408 -9.231 7.090 1.00 95.94 80 LYS A C 1
ATOM 590 O O . LYS A 1 80 ? -21.024 -8.932 8.109 1.00 95.94 80 LYS A O 1
ATOM 595 N N . ALA A 1 81 ? -19.159 -8.818 6.863 1.00 95.56 81 ALA A N 1
ATOM 596 C CA . ALA A 1 81 ? -18.439 -7.959 7.804 1.00 95.56 81 ALA A CA 1
ATOM 597 C C . ALA A 1 81 ? -19.219 -6.666 8.105 1.00 95.56 81 ALA A C 1
ATOM 599 O O . ALA A 1 81 ? -19.453 -6.327 9.265 1.00 95.56 81 ALA A O 1
ATOM 600 N N . MET A 1 82 ? -19.718 -5.995 7.060 1.00 96.88 82 MET A N 1
ATOM 601 C CA . MET A 1 82 ? -20.543 -4.791 7.175 1.00 96.88 82 MET A CA 1
ATOM 602 C C . MET A 1 82 ? -21.855 -5.061 7.932 1.00 96.88 82 MET A C 1
ATOM 604 O O . MET A 1 82 ? -22.256 -4.244 8.760 1.00 96.88 82 MET A O 1
ATOM 608 N N . GLN A 1 83 ? -22.518 -6.196 7.679 1.00 96.75 83 GLN A N 1
ATOM 609 C CA . GLN A 1 83 ? -23.745 -6.587 8.386 1.00 96.75 83 GLN A CA 1
ATOM 610 C C . GLN A 1 83 ? -23.495 -6.784 9.887 1.00 96.75 83 GLN A C 1
ATOM 612 O O . GLN A 1 83 ? -24.162 -6.148 10.703 1.00 96.75 83 GLN A O 1
ATOM 617 N N . PHE A 1 84 ? -22.500 -7.591 10.266 1.00 96.94 84 PHE A N 1
ATOM 618 C CA . PHE A 1 84 ? -22.199 -7.863 11.673 1.00 96.94 84 PHE A CA 1
ATOM 619 C C . PHE A 1 84 ? -21.690 -6.626 12.426 1.00 96.94 84 PHE A C 1
ATOM 621 O O . PHE A 1 84 ? -22.160 -6.365 13.532 1.00 96.94 84 PHE A O 1
ATOM 628 N N . HIS A 1 85 ? -20.857 -5.778 11.813 1.00 97.44 85 HIS A N 1
ATOM 629 C CA . HIS A 1 85 ? -20.484 -4.492 12.420 1.00 97.44 85 HIS A CA 1
ATOM 630 C C . HIS A 1 85 ? -21.668 -3.519 12.560 1.00 97.44 85 HIS A C 1
ATOM 632 O O . HIS A 1 85 ? -21.707 -2.734 13.506 1.00 97.44 85 HIS A O 1
ATOM 638 N N . LYS A 1 86 ? -22.671 -3.575 11.670 1.00 96.38 86 LYS A N 1
ATOM 639 C CA . LYS A 1 86 ? -23.911 -2.793 11.811 1.00 96.38 86 LYS A CA 1
ATOM 640 C C . LYS A 1 86 ? -24.812 -3.326 12.933 1.00 96.38 86 LYS A C 1
ATOM 642 O O . LYS A 1 86 ? -25.467 -2.529 13.607 1.00 96.38 86 LYS A O 1
ATOM 647 N N . HIS A 1 87 ? -24.840 -4.641 13.157 1.00 96.31 87 HIS A N 1
ATOM 648 C CA . HIS A 1 87 ? -25.534 -5.246 14.298 1.00 96.31 87 HIS A CA 1
ATOM 649 C C . HIS A 1 87 ? -24.865 -4.880 15.634 1.00 96.31 87 HIS A C 1
ATOM 651 O O . HIS A 1 87 ? -25.556 -4.414 16.536 1.00 96.31 87 HIS A O 1
ATOM 657 N N . ASP A 1 88 ? -23.534 -4.980 15.723 1.00 96.62 88 ASP A N 1
ATOM 658 C CA . ASP A 1 88 ? -22.721 -4.517 16.863 1.00 96.62 88 ASP A CA 1
ATOM 659 C C . ASP A 1 88 ? -22.976 -3.027 17.175 1.00 96.62 88 ASP A C 1
ATOM 661 O O . ASP A 1 88 ? -23.358 -2.671 18.288 1.00 96.62 88 ASP A O 1
ATOM 665 N N . LEU A 1 89 ? -22.921 -2.153 16.159 1.00 93.88 89 LEU A N 1
ATOM 666 C CA . LEU A 1 89 ? -23.231 -0.722 16.310 1.00 93.88 89 LEU A CA 1
ATOM 667 C C . LEU A 1 89 ? -24.666 -0.456 16.796 1.00 93.88 89 LEU A C 1
ATOM 669 O O . LEU A 1 89 ? -24.915 0.519 17.507 1.00 93.88 89 LEU A O 1
ATOM 673 N N . THR A 1 90 ? -25.621 -1.302 16.410 1.00 94.56 90 THR A N 1
ATOM 674 C CA . THR A 1 90 ? -27.016 -1.181 16.849 1.00 94.56 90 THR A CA 1
ATOM 675 C C . THR A 1 90 ? -27.153 -1.586 18.317 1.00 94.56 90 THR A C 1
ATOM 677 O O . THR A 1 90 ? -27.731 -0.823 19.088 1.00 94.56 90 THR A O 1
ATOM 680 N N . LEU A 1 91 ? -26.560 -2.714 18.730 1.00 92.88 91 LEU A N 1
ATOM 681 C CA . LEU A 1 91 ? -26.541 -3.139 20.134 1.00 92.88 91 LEU A CA 1
ATOM 682 C C . LEU A 1 91 ? -25.854 -2.113 21.036 1.00 92.88 91 LEU A C 1
ATOM 684 O O . LEU A 1 91 ? -26.441 -1.709 22.038 1.00 92.88 91 LEU A O 1
ATOM 688 N N . ALA A 1 92 ? -24.664 -1.636 20.665 1.00 94.56 92 ALA A N 1
ATOM 689 C CA . ALA A 1 92 ? -23.939 -0.638 21.447 1.00 94.56 92 ALA A CA 1
ATOM 690 C C . ALA A 1 92 ? -24.765 0.644 21.663 1.00 94.56 92 ALA A C 1
ATOM 692 O O . ALA A 1 92 ? -24.827 1.169 22.775 1.00 94.56 92 ALA A O 1
ATOM 693 N N . ARG A 1 93 ? -25.486 1.106 20.629 1.00 93.56 93 ARG A N 1
ATOM 694 C CA . ARG A 1 93 ? -26.414 2.243 20.739 1.00 93.56 93 ARG A CA 1
ATOM 695 C C . ARG A 1 93 ? -27.604 1.955 21.647 1.00 93.56 93 ARG A C 1
ATOM 697 O O . ARG A 1 93 ? -27.923 2.804 22.473 1.00 93.56 93 ARG A O 1
ATOM 704 N N . THR A 1 94 ? -28.234 0.786 21.533 1.00 93.12 94 THR A N 1
ATOM 705 C CA . THR A 1 94 ? -29.361 0.399 22.400 1.00 93.12 94 THR A CA 1
ATOM 706 C C . THR A 1 94 ? -28.941 0.253 23.865 1.00 93.12 94 THR A C 1
ATOM 708 O O . THR A 1 94 ? -29.703 0.627 24.751 1.00 93.12 94 THR A O 1
ATOM 711 N N . MET A 1 95 ? -27.724 -0.227 24.133 1.00 94.44 95 MET A N 1
ATOM 712 C CA . MET A 1 95 ? -27.150 -0.299 25.484 1.00 94.44 95 MET A CA 1
ATOM 713 C C . MET A 1 95 ? -26.706 1.064 26.042 1.00 94.44 95 MET A C 1
ATOM 715 O O . MET A 1 95 ? -26.392 1.162 27.226 1.00 94.44 95 MET A O 1
ATOM 719 N N . GLY A 1 96 ? -26.621 2.107 25.208 1.00 93.50 96 GLY A N 1
ATOM 720 C CA . GLY A 1 96 ? -25.999 3.381 25.576 1.00 93.50 96 GLY A CA 1
ATOM 721 C C . GLY A 1 96 ? -24.473 3.309 25.741 1.00 93.50 96 GLY A C 1
ATOM 722 O O . GLY A 1 96 ? -23.873 4.261 26.242 1.00 93.50 96 GLY A O 1
ATOM 723 N N . ASP A 1 97 ? -23.829 2.219 25.310 1.00 94.38 97 ASP A N 1
ATOM 724 C CA . ASP A 1 97 ? -22.379 2.046 25.385 1.00 94.38 97 ASP A CA 1
ATOM 725 C C . ASP A 1 97 ? -21.682 2.928 24.341 1.00 94.38 97 ASP A C 1
ATOM 727 O O . ASP A 1 97 ? -21.555 2.585 23.164 1.00 94.38 97 ASP A O 1
ATOM 731 N N . LYS A 1 98 ? -21.199 4.087 24.794 1.00 95.50 98 LYS A N 1
ATOM 732 C CA . LYS A 1 98 ? -20.454 5.034 23.960 1.00 95.50 98 LYS A CA 1
ATOM 733 C C . LYS A 1 98 ? -19.114 4.474 23.484 1.00 95.50 98 LYS A C 1
ATOM 735 O O . LYS A 1 98 ? -18.720 4.747 22.352 1.00 95.50 98 LYS A O 1
ATOM 740 N N . LEU A 1 99 ? -18.423 3.669 24.291 1.00 94.19 99 LEU A N 1
ATOM 741 C CA . LEU A 1 99 ? -17.139 3.088 23.894 1.00 94.19 99 LEU A CA 1
ATOM 742 C C . LEU A 1 99 ? -17.342 2.001 22.826 1.00 94.19 99 LEU A C 1
ATOM 744 O O . LEU A 1 99 ? -16.593 1.949 21.847 1.00 94.19 99 LEU A O 1
ATOM 748 N N . GLY A 1 100 ? -18.384 1.183 22.975 1.00 93.62 100 GLY A N 1
ATOM 749 C CA . GLY A 1 100 ? -18.865 0.252 21.956 1.00 93.62 100 GLY A CA 1
ATOM 750 C C . GLY A 1 100 ? -19.329 0.960 20.681 1.00 93.62 100 GLY A C 1
ATOM 751 O O . GLY A 1 100 ? -18.902 0.576 19.591 1.00 93.62 100 GLY A O 1
ATOM 752 N N . GLU A 1 101 ? -20.118 2.042 20.784 1.00 96.56 101 GLU A N 1
ATOM 753 C CA . GLU A 1 101 ? -20.574 2.846 19.632 1.00 96.56 101 GLU A CA 1
ATOM 754 C C . GLU A 1 101 ? -19.366 3.389 18.848 1.00 96.56 101 GLU A C 1
ATOM 756 O O . GLU A 1 101 ? -19.334 3.320 17.618 1.00 96.56 101 GLU A O 1
ATOM 761 N N . ALA A 1 102 ? -18.339 3.874 19.551 1.00 95.56 102 ALA A N 1
ATOM 762 C CA . ALA A 1 102 ? -17.102 4.371 18.959 1.00 95.56 102 ALA A CA 1
ATOM 763 C C . ALA A 1 102 ? -16.322 3.271 18.210 1.00 95.56 102 ALA A C 1
ATOM 765 O O . ALA A 1 102 ? -15.984 3.445 17.036 1.00 95.56 102 ALA A O 1
ATOM 766 N N . LYS A 1 103 ? -16.072 2.123 18.861 1.00 94.06 103 LYS A N 1
ATOM 767 C CA . LYS A 1 103 ? -15.336 0.978 18.287 1.00 94.06 103 LYS A CA 1
ATOM 768 C C . LYS A 1 103 ? -16.049 0.388 17.064 1.00 94.06 103 LYS A C 1
ATOM 770 O O . LYS A 1 103 ? -15.442 0.254 16.001 1.00 94.06 103 LYS A O 1
ATOM 775 N N . SER A 1 104 ? -17.339 0.088 17.197 1.00 94.06 104 SER A N 1
ATOM 776 C CA . SER A 1 104 ? -18.169 -0.480 16.126 1.00 94.06 104 SER A CA 1
ATOM 777 C C . SER A 1 104 ? -18.298 0.470 14.928 1.00 94.06 104 SER A C 1
ATOM 779 O O . SER A 1 104 ? -18.157 0.032 13.785 1.00 94.06 104 SER A O 1
ATOM 781 N N . SER A 1 105 ? -18.437 1.784 15.163 1.00 97.31 105 SER A N 1
ATOM 782 C CA . SER A 1 105 ? -18.387 2.804 14.100 1.00 97.31 105 SER A CA 1
ATOM 783 C C . SER A 1 105 ? -17.040 2.805 13.364 1.00 97.31 105 SER A C 1
ATOM 785 O O . SER A 1 105 ? -17.011 2.862 12.134 1.00 97.31 105 SER A O 1
ATOM 787 N N . GLY A 1 106 ? -15.918 2.687 14.082 1.00 94.50 106 GLY A N 1
ATOM 788 C CA . GLY A 1 106 ? -14.583 2.594 13.480 1.00 94.50 106 GLY A CA 1
ATOM 789 C C . GLY A 1 106 ? -14.395 1.348 12.600 1.00 94.50 106 GLY A C 1
ATOM 790 O O . GLY A 1 106 ? -13.856 1.447 11.493 1.00 94.50 106 GLY A O 1
ATOM 791 N N . ASN A 1 107 ? -14.883 0.189 13.052 1.00 95.00 107 ASN A N 1
ATOM 792 C CA . ASN A 1 107 ? -14.811 -1.077 12.308 1.00 95.00 107 ASN A CA 1
ATOM 793 C C . ASN A 1 107 ? -15.714 -1.066 11.061 1.00 95.00 107 ASN A C 1
ATOM 795 O O . ASN A 1 107 ? -15.285 -1.447 9.966 1.00 95.00 107 ASN A O 1
ATOM 799 N N . LEU A 1 108 ? -16.939 -0.545 11.196 1.00 96.44 108 LEU A N 1
ATOM 800 C CA . LEU A 1 108 ? -17.864 -0.356 10.079 1.00 96.44 108 LEU A CA 1
ATOM 801 C C . LEU A 1 108 ? -17.277 0.600 9.028 1.00 96.44 108 LEU A C 1
ATOM 803 O O . LEU A 1 108 ? -17.269 0.269 7.844 1.00 96.44 108 LEU A O 1
ATOM 807 N N . GLY A 1 109 ? -16.703 1.732 9.449 1.00 95.69 109 GLY A N 1
ATOM 808 C CA . GLY A 1 109 ? -16.042 2.682 8.548 1.00 95.69 109 GLY A CA 1
ATOM 809 C C . GLY A 1 109 ? -14.858 2.069 7.790 1.00 95.69 109 GLY A C 1
ATOM 810 O O . GLY A 1 109 ? -14.742 2.234 6.575 1.00 95.69 109 GLY A O 1
ATOM 811 N N . ASN A 1 110 ? -14.021 1.275 8.465 1.00 93.38 110 ASN A N 1
ATOM 812 C CA . ASN A 1 110 ? -12.935 0.544 7.804 1.00 93.38 110 ASN A CA 1
ATOM 813 C C . ASN A 1 110 ? -13.432 -0.505 6.797 1.00 93.38 110 ASN A C 1
ATOM 815 O O . ASN A 1 110 ? -12.795 -0.681 5.756 1.00 93.38 110 ASN A O 1
ATOM 819 N N . THR A 1 111 ? -14.567 -1.154 7.064 1.00 94.94 111 THR A N 1
ATOM 820 C CA . THR A 1 111 ? -15.194 -2.101 6.129 1.00 94.94 111 THR A CA 1
ATOM 821 C C . THR A 1 111 ? -15.742 -1.382 4.896 1.00 94.94 111 THR A C 1
ATOM 823 O O . THR A 1 111 ? -15.388 -1.728 3.769 1.00 94.94 111 THR A O 1
ATOM 826 N N . LEU A 1 112 ? -16.519 -0.314 5.098 1.00 95.69 112 LEU A N 1
ATOM 827 C CA . LEU A 1 112 ? -17.091 0.515 4.031 1.00 95.69 112 LEU A CA 1
ATOM 828 C C . LEU A 1 112 ? -16.009 1.096 3.104 1.00 95.69 112 LEU A C 1
ATOM 830 O O . LEU A 1 112 ? -16.161 1.067 1.884 1.00 95.69 112 LEU A O 1
ATOM 834 N N . LYS A 1 113 ? -14.871 1.529 3.664 1.00 95.94 113 LYS A N 1
ATOM 835 C CA . LYS A 1 113 ? -13.686 1.973 2.911 1.00 95.94 113 LYS A CA 1
ATOM 836 C C . LYS A 1 113 ? -13.171 0.906 1.940 1.00 95.94 113 LYS A C 1
ATOM 838 O O . LYS A 1 113 ? -12.873 1.225 0.794 1.00 95.94 113 LYS A O 1
ATOM 843 N N . VAL A 1 114 ? -13.051 -0.350 2.380 1.00 92.00 114 VAL A N 1
ATOM 844 C CA . VAL A 1 114 ? -12.569 -1.456 1.526 1.00 92.00 114 VAL A CA 1
ATOM 845 C C . VAL A 1 114 ? -13.594 -1.819 0.445 1.00 92.00 114 VAL A C 1
ATOM 847 O O . VAL A 1 114 ? -13.209 -2.216 -0.652 1.00 92.00 114 VAL A O 1
ATOM 850 N N . MET A 1 115 ? -14.884 -1.596 0.714 1.00 92.50 115 MET A N 1
ATOM 851 C CA . MET A 1 115 ? -15.975 -1.719 -0.261 1.00 92.50 115 MET A CA 1
ATOM 852 C C . MET A 1 115 ? -16.087 -0.527 -1.236 1.00 92.50 115 MET A C 1
ATOM 854 O O . MET A 1 115 ? -17.002 -0.514 -2.055 1.00 92.50 115 MET A O 1
ATOM 858 N N . GLY A 1 116 ? -15.219 0.490 -1.146 1.00 91.31 116 GLY A N 1
ATOM 859 C CA . GLY A 1 116 ? -15.287 1.705 -1.975 1.00 91.31 116 GLY A CA 1
ATOM 860 C C . GLY A 1 116 ? -16.388 2.702 -1.578 1.00 91.31 116 GLY A C 1
ATOM 861 O O . GLY A 1 116 ? -16.552 3.734 -2.224 1.00 91.31 116 GLY A O 1
ATOM 862 N N . LYS A 1 117 ? -17.125 2.443 -0.491 1.00 95.38 117 LYS A N 1
ATOM 863 C CA . LYS A 1 117 ? -18.190 3.305 0.052 1.00 95.38 117 LYS A CA 1
ATOM 864 C C . LYS A 1 117 ? -17.594 4.421 0.917 1.00 95.38 117 LYS A C 1
ATOM 866 O O . LYS A 1 117 ? -17.819 4.484 2.127 1.00 95.38 117 LYS A O 1
ATOM 871 N N . PHE A 1 118 ? -16.770 5.275 0.310 1.00 94.69 118 PHE A N 1
ATOM 872 C CA . PHE A 1 118 ? -15.946 6.245 1.040 1.00 94.69 118 PHE A CA 1
ATOM 873 C C . PHE A 1 118 ? -16.761 7.267 1.842 1.00 94.69 118 PHE A C 1
ATOM 875 O O . PHE A 1 118 ? -16.368 7.602 2.956 1.00 94.69 118 PHE A O 1
ATOM 882 N N . ASP A 1 119 ? -17.900 7.735 1.331 1.00 95.44 119 ASP A N 1
ATOM 883 C CA . ASP A 1 119 ? -18.692 8.766 2.014 1.00 95.44 119 ASP A CA 1
ATOM 884 C C . ASP A 1 119 ? -19.407 8.220 3.262 1.00 95.44 119 ASP A C 1
ATOM 886 O O . ASP A 1 119 ? -19.322 8.822 4.334 1.00 95.44 119 ASP A O 1
ATOM 890 N N . GLU A 1 120 ? -19.985 7.015 3.179 1.00 96.62 120 GLU A N 1
ATOM 891 C CA . GLU A 1 120 ? -20.492 6.282 4.351 1.00 96.62 120 GLU A CA 1
ATOM 892 C C . GLU A 1 120 ? -19.359 6.000 5.359 1.00 96.62 120 GLU A C 1
ATOM 894 O O . GLU A 1 120 ? -19.528 6.198 6.565 1.00 96.62 120 GLU A O 1
ATOM 899 N N . ALA A 1 121 ? -18.174 5.602 4.876 1.00 96.56 121 ALA A N 1
ATOM 900 C CA . ALA A 1 121 ? -17.008 5.347 5.722 1.00 96.56 121 ALA A CA 1
ATOM 901 C C . ALA A 1 121 ? -16.553 6.597 6.496 1.00 96.56 121 ALA A C 1
ATOM 903 O O . ALA A 1 121 ? -16.261 6.508 7.691 1.00 96.56 121 ALA A O 1
ATOM 904 N N . MET A 1 122 ? -16.530 7.766 5.846 1.00 97.19 122 MET A N 1
ATOM 905 C CA . MET A 1 122 ? -16.189 9.038 6.490 1.00 97.19 122 MET A CA 1
ATOM 906 C C . MET A 1 122 ? -17.173 9.398 7.603 1.00 97.19 122 MET A C 1
ATOM 908 O O . MET A 1 122 ? -16.733 9.852 8.657 1.00 97.19 122 MET A O 1
ATOM 912 N N . ILE A 1 123 ? -18.478 9.175 7.410 1.00 97.69 123 ILE A N 1
ATOM 913 C CA . ILE A 1 123 ? -19.496 9.421 8.446 1.00 97.69 123 ILE A CA 1
ATOM 914 C C . ILE A 1 123 ? -19.236 8.526 9.667 1.00 97.69 123 ILE A C 1
ATOM 916 O O . ILE A 1 123 ? -19.178 9.018 10.795 1.00 97.69 123 ILE A O 1
ATOM 920 N N . CYS A 1 124 ? -19.001 7.228 9.455 1.00 97.50 124 CYS A N 1
ATOM 921 C CA . CYS A 1 124 ? -18.711 6.289 10.540 1.00 97.50 124 CYS A CA 1
ATOM 922 C C . CYS A 1 124 ? -17.415 6.640 11.298 1.00 97.50 124 CYS A C 1
ATOM 924 O O . CYS A 1 124 ? -17.401 6.649 12.530 1.00 97.50 124 CYS A O 1
ATOM 926 N N . CYS A 1 125 ? -16.336 6.995 10.594 1.00 96.94 125 CYS A N 1
ATOM 927 C CA . CYS A 1 125 ? -15.079 7.382 11.239 1.00 96.94 125 CYS A CA 1
ATOM 928 C C . CYS A 1 125 ? -15.141 8.771 11.912 1.00 96.94 125 CYS A C 1
ATOM 930 O O . CYS A 1 125 ? -14.490 8.966 12.938 1.00 96.94 125 CYS A O 1
ATOM 932 N N . LYS A 1 126 ? -15.958 9.715 11.414 1.00 98.25 126 LYS A N 1
ATOM 933 C CA . LYS A 1 126 ? -16.244 10.985 12.110 1.00 98.25 126 LYS A CA 1
ATOM 934 C C . LYS A 1 126 ? -17.013 10.741 13.409 1.00 98.25 126 LYS A C 1
ATOM 936 O O . LYS A 1 126 ? -16.593 11.251 14.443 1.00 98.25 126 LYS A O 1
ATOM 941 N N . ARG A 1 127 ? -18.025 9.863 13.406 1.00 97.88 127 ARG A N 1
ATOM 942 C CA . ARG A 1 127 ? -18.740 9.471 14.635 1.00 97.88 127 ARG A CA 1
ATOM 943 C C . ARG A 1 127 ? -17.814 8.806 15.662 1.00 97.88 127 ARG A C 1
ATOM 945 O O . ARG A 1 127 ? -17.897 9.111 16.849 1.00 97.88 127 ARG A O 1
ATOM 952 N N . HIS A 1 128 ? -16.892 7.946 15.216 1.00 98.31 128 HIS A N 1
ATOM 953 C CA . HIS A 1 128 ? -15.833 7.379 16.068 1.00 98.31 128 HIS A CA 1
ATOM 954 C C . HIS A 1 128 ? -14.957 8.485 16.691 1.00 98.31 128 HIS A C 1
ATOM 956 O O . HIS A 1 128 ? -14.705 8.456 17.899 1.00 98.31 128 HIS A O 1
ATOM 962 N N . LEU A 1 129 ? -14.541 9.487 15.909 1.00 98.19 129 LEU A N 1
ATOM 963 C CA . LEU A 1 129 ? -13.735 10.616 16.389 1.00 98.19 129 LEU A CA 1
ATOM 964 C C . LEU A 1 129 ? -14.480 11.486 17.414 1.00 98.19 129 LEU A C 1
ATOM 966 O O . LEU A 1 129 ? -13.916 11.808 18.458 1.00 98.19 129 LEU A O 1
ATOM 970 N N . GLU A 1 130 ? -15.735 11.841 17.130 1.00 98.44 130 GLU A N 1
ATOM 971 C CA . GLU A 1 130 ? -16.608 12.625 18.014 1.00 98.44 130 GLU A CA 1
ATOM 972 C C . GLU A 1 130 ? -16.734 11.976 19.391 1.00 98.44 130 GLU A C 1
ATOM 974 O O . GLU A 1 130 ? -16.367 12.589 20.390 1.00 98.44 130 GLU A O 1
ATOM 979 N N . ILE A 1 131 ? -17.154 10.707 19.448 1.00 98.06 131 ILE A N 1
ATOM 980 C CA . ILE A 1 131 ? -17.346 10.005 20.724 1.00 98.06 131 ILE A CA 1
ATOM 981 C C . ILE A 1 131 ? -16.018 9.854 21.475 1.00 98.06 131 ILE A C 1
ATOM 983 O O . ILE A 1 131 ? -15.969 10.003 22.692 1.00 98.06 131 ILE A O 1
ATOM 987 N N . SER A 1 132 ? -14.916 9.598 20.765 1.00 98.19 132 SER A N 1
ATOM 988 C CA . SER A 1 132 ? -13.597 9.492 21.405 1.00 98.19 132 SER A CA 1
ATOM 989 C C . SER A 1 132 ? -13.184 10.806 22.080 1.00 98.19 132 SER A C 1
ATOM 991 O O . SER A 1 132 ? -12.581 10.782 23.151 1.00 98.19 132 SER A O 1
ATOM 993 N N . ARG A 1 133 ? -13.558 11.953 21.494 1.00 97.94 133 ARG A N 1
ATOM 994 C CA . ARG A 1 133 ? -13.366 13.286 22.083 1.00 97.94 133 ARG A CA 1
ATOM 995 C C . ARG A 1 133 ? -14.333 13.559 23.235 1.00 97.94 133 ARG A C 1
ATOM 997 O O . ARG A 1 133 ? -13.881 14.038 24.269 1.00 97.94 133 ARG A O 1
ATOM 1004 N N . GLU A 1 134 ? -15.616 13.208 23.099 1.00 97.81 134 GLU A N 1
ATOM 1005 C CA . GLU A 1 134 ? -16.621 13.289 24.178 1.00 97.81 134 GLU A CA 1
ATOM 1006 C C . GLU A 1 134 ? -16.152 12.532 25.439 1.00 97.81 134 GLU A C 1
ATOM 1008 O O . GLU A 1 134 ? -16.253 13.045 26.553 1.00 97.81 134 GLU A O 1
ATOM 1013 N N . LEU A 1 135 ? -15.581 11.334 25.259 1.00 97.12 135 LEU A N 1
ATOM 1014 C CA . LEU A 1 135 ? -15.059 10.480 26.333 1.00 97.12 135 LEU A CA 1
ATOM 1015 C C . LEU A 1 135 ? -13.638 10.846 26.804 1.00 97.12 135 LEU A C 1
ATOM 1017 O O . LEU A 1 135 ? -13.154 10.262 27.770 1.00 97.12 135 LEU A O 1
ATOM 1021 N N . ASN A 1 136 ? -12.957 11.786 26.139 1.00 97.31 136 ASN A N 1
ATOM 1022 C CA . ASN A 1 136 ? -11.529 12.090 26.318 1.00 97.31 136 ASN A CA 1
ATOM 1023 C C . ASN A 1 136 ? -10.574 10.879 26.144 1.00 97.31 136 ASN A C 1
ATOM 1025 O O . ASN A 1 136 ? -9.441 10.908 26.630 1.00 97.31 136 ASN A O 1
ATOM 1029 N N . ASP A 1 137 ? -10.976 9.835 25.408 1.00 96.62 137 ASP A N 1
ATOM 1030 C CA . ASP A 1 137 ? -10.105 8.701 25.069 1.00 96.62 137 ASP A CA 1
ATOM 1031 C C . ASP A 1 137 ? -9.139 9.101 23.943 1.00 96.62 137 ASP A C 1
ATOM 1033 O O . ASP A 1 137 ? -9.441 8.997 22.750 1.00 96.62 137 ASP A O 1
ATOM 1037 N N . LYS A 1 138 ? -7.940 9.542 24.336 1.00 96.81 138 LYS A N 1
ATOM 1038 C CA . LYS A 1 138 ? -6.880 9.972 23.416 1.00 96.81 138 LYS A CA 1
ATOM 1039 C C . LYS A 1 138 ? -6.317 8.855 22.536 1.00 96.81 138 LYS A C 1
ATOM 1041 O O . LYS A 1 138 ? -5.915 9.127 21.404 1.00 96.81 138 LYS A O 1
ATOM 1046 N N . LEU A 1 139 ? -6.337 7.600 22.987 1.00 94.62 139 LEU A N 1
ATOM 1047 C CA . LEU A 1 139 ? -5.915 6.469 22.153 1.00 94.62 139 LEU A CA 1
ATOM 1048 C C . LEU A 1 139 ? -6.967 6.175 21.076 1.00 94.62 139 LEU A C 1
ATOM 1050 O O . LEU A 1 139 ? -6.622 5.916 19.921 1.00 94.62 139 LEU A O 1
ATOM 1054 N N . SER A 1 140 ? -8.254 6.257 21.419 1.00 95.62 140 SER A N 1
ATOM 1055 C CA . SER A 1 140 ? -9.344 6.123 20.450 1.00 95.62 140 SER A CA 1
ATOM 1056 C C . SER A 1 140 ? -9.436 7.313 19.496 1.00 95.62 140 SER A C 1
ATOM 1058 O O . SER A 1 140 ? -9.620 7.092 18.300 1.00 95.62 140 SER A O 1
ATOM 1060 N N . GLU A 1 141 ? -9.213 8.543 19.974 1.00 97.88 141 GLU A N 1
ATOM 1061 C CA . GLU A 1 141 ? -9.099 9.742 19.132 1.00 97.88 141 GLU A CA 1
ATOM 1062 C C . GLU A 1 141 ? -7.987 9.554 18.091 1.00 97.88 141 GLU A C 1
ATOM 1064 O O . GLU A 1 141 ? -8.226 9.721 16.894 1.00 97.88 141 GLU A O 1
ATOM 1069 N N . GLY A 1 142 ? -6.807 9.092 18.520 1.00 96.94 142 GLY A N 1
ATOM 1070 C CA . GLY A 1 142 ? -5.705 8.742 17.626 1.00 96.94 142 GLY A CA 1
ATOM 1071 C C . GLY A 1 142 ? -6.107 7.728 16.552 1.00 96.94 142 GLY A C 1
ATOM 1072 O O . GLY A 1 142 ? -5.897 7.978 15.363 1.00 96.94 142 GLY A O 1
ATOM 1073 N N . ARG A 1 143 ? -6.737 6.611 16.944 1.00 95.62 143 ARG A N 1
ATOM 1074 C CA . ARG A 1 143 ? -7.234 5.592 15.997 1.00 95.62 143 ARG A CA 1
ATOM 1075 C C . ARG A 1 143 ? -8.255 6.166 15.008 1.00 95.62 143 ARG A C 1
ATOM 1077 O O . ARG A 1 143 ? -8.188 5.840 13.825 1.00 95.62 143 ARG A O 1
ATOM 1084 N N . ALA A 1 144 ? -9.168 7.025 15.461 1.00 96.56 144 ALA A N 1
ATOM 1085 C CA . ALA A 1 144 ? -10.189 7.640 14.616 1.00 96.56 144 ALA A CA 1
ATOM 1086 C C . ALA A 1 144 ? -9.590 8.617 13.585 1.00 96.56 144 ALA A C 1
ATOM 1088 O O . ALA A 1 144 ? -9.944 8.550 12.407 1.00 96.56 144 ALA A O 1
ATOM 1089 N N . LEU A 1 145 ? -8.631 9.458 13.996 1.00 98.50 145 LEU A N 1
ATOM 1090 C CA . LEU A 1 145 ? -7.878 10.343 13.095 1.00 98.50 145 LEU A CA 1
ATOM 1091 C C . LEU A 1 145 ? -7.128 9.538 12.021 1.00 98.50 145 LEU A C 1
ATOM 1093 O O . LEU A 1 145 ? -7.259 9.818 10.831 1.00 98.50 145 LEU A O 1
ATOM 1097 N N . TYR A 1 146 ? -6.413 8.479 12.417 1.00 97.62 146 TYR A N 1
ATOM 1098 C CA . TYR A 1 146 ? -5.707 7.603 11.475 1.00 97.62 146 TYR A CA 1
ATOM 1099 C C . TYR A 1 146 ? -6.669 6.896 10.504 1.00 97.62 146 TYR A C 1
ATOM 1101 O O . TYR A 1 146 ? -6.387 6.794 9.310 1.00 97.62 146 TYR A O 1
ATOM 1109 N N . ASN A 1 147 ? -7.835 6.447 10.985 1.00 96.06 147 ASN A N 1
ATOM 1110 C CA . ASN A 1 147 ? -8.884 5.873 10.142 1.00 96.06 147 ASN A CA 1
ATOM 1111 C C . ASN A 1 147 ? -9.415 6.885 9.114 1.00 96.06 147 ASN A C 1
ATOM 1113 O O . ASN A 1 147 ? -9.527 6.528 7.944 1.00 96.06 147 ASN A O 1
ATOM 1117 N N . LEU A 1 148 ? -9.677 8.138 9.503 1.00 97.88 148 LEU A N 1
ATOM 1118 C CA . LEU A 1 148 ? -10.093 9.189 8.565 1.00 97.88 148 LEU A CA 1
ATOM 1119 C C . LEU A 1 148 ? -9.023 9.459 7.503 1.00 97.88 148 LEU A C 1
ATOM 1121 O O . LEU A 1 148 ? -9.348 9.450 6.316 1.00 97.88 148 LEU A O 1
ATOM 1125 N N . GLY A 1 149 ? -7.752 9.581 7.901 1.00 97.12 149 GLY A N 1
ATOM 1126 C CA . GLY A 1 149 ? -6.631 9.691 6.962 1.00 97.12 149 GLY A CA 1
ATOM 1127 C C . GLY A 1 149 ? -6.601 8.539 5.948 1.00 97.12 149 GLY A C 1
ATOM 1128 O O . GLY A 1 149 ? -6.489 8.774 4.744 1.00 97.12 149 GLY A O 1
ATOM 1129 N N . ASN A 1 150 ? -6.810 7.297 6.404 1.00 94.38 150 ASN A N 1
ATOM 1130 C CA . ASN A 1 150 ? -6.891 6.122 5.527 1.00 94.38 150 ASN A CA 1
ATOM 1131 C C . ASN A 1 150 ? -8.079 6.178 4.550 1.00 94.38 150 ASN A C 1
ATOM 1133 O O . ASN A 1 150 ? -7.938 5.741 3.408 1.00 94.38 150 ASN A O 1
ATOM 1137 N N . VAL A 1 151 ? -9.249 6.669 4.979 1.00 95.38 151 VAL A N 1
ATOM 1138 C CA . VAL A 1 151 ? -10.444 6.778 4.119 1.00 95.38 151 VAL A CA 1
ATOM 1139 C C . VAL A 1 151 ? -10.233 7.830 3.033 1.00 95.38 151 VAL A C 1
ATOM 1141 O O . VAL A 1 151 ? -10.439 7.530 1.858 1.00 95.38 151 VAL A O 1
ATOM 1144 N N . TYR A 1 152 ? -9.768 9.026 3.400 1.00 96.00 152 TYR A N 1
ATOM 1145 C CA . TYR A 1 152 ? -9.490 10.107 2.452 1.00 96.00 152 TYR A CA 1
ATOM 1146 C C . TYR A 1 152 ? -8.364 9.743 1.467 1.00 96.00 152 TYR A C 1
ATOM 1148 O O . TYR A 1 152 ? -8.512 9.955 0.264 1.00 96.00 152 TYR A O 1
ATOM 1156 N N . HIS A 1 153 ? -7.288 9.099 1.940 1.00 91.06 153 HIS A N 1
ATOM 1157 C CA . HIS A 1 153 ? -6.200 8.606 1.087 1.00 91.06 153 HIS A CA 1
ATOM 1158 C C . HIS A 1 153 ? -6.707 7.571 0.068 1.00 91.06 153 HIS A C 1
ATOM 1160 O O . HIS A 1 153 ? -6.399 7.655 -1.122 1.00 91.06 153 HIS A O 1
ATOM 1166 N N . ALA A 1 154 ? -7.528 6.612 0.514 1.00 89.38 154 ALA A N 1
ATOM 1167 C CA . ALA A 1 154 ? -8.117 5.607 -0.366 1.00 89.38 154 ALA A CA 1
ATOM 1168 C C . ALA A 1 154 ? -9.105 6.220 -1.378 1.00 89.38 154 ALA A C 1
ATOM 1170 O O . ALA A 1 154 ? -9.075 5.833 -2.546 1.00 89.38 154 ALA A O 1
ATOM 1171 N N . LYS A 1 155 ? -9.916 7.209 -0.965 1.00 91.31 155 LYS A N 1
ATOM 1172 C CA . LYS A 1 155 ? -10.820 7.958 -1.854 1.00 91.31 155 LYS A CA 1
ATOM 1173 C C . LYS A 1 155 ? -10.036 8.694 -2.946 1.00 91.31 155 LYS A C 1
ATOM 1175 O O . LYS A 1 155 ? -10.347 8.523 -4.122 1.00 91.31 155 LYS A O 1
ATOM 1180 N N . GLY A 1 156 ? -8.973 9.419 -2.584 1.00 88.44 156 GLY A N 1
ATOM 1181 C CA . GLY A 1 156 ? -8.088 10.097 -3.541 1.00 88.44 156 GLY A CA 1
ATOM 1182 C C . GLY A 1 156 ? -7.467 9.130 -4.558 1.00 88.44 156 GLY A C 1
ATOM 1183 O O . GLY A 1 156 ? -7.604 9.330 -5.764 1.00 88.44 156 GLY A O 1
ATOM 1184 N N . LYS A 1 157 ? -6.883 8.013 -4.089 1.00 83.50 157 LYS A N 1
ATOM 1185 C CA . LYS A 1 157 ? -6.304 6.966 -4.960 1.00 83.50 157 LYS A CA 1
ATOM 1186 C C . LYS A 1 157 ? -7.347 6.256 -5.845 1.00 83.50 157 LYS A C 1
ATOM 1188 O O . LYS A 1 157 ? -6.989 5.668 -6.866 1.00 83.50 157 LYS A O 1
ATOM 1193 N N . HIS A 1 158 ? -8.621 6.255 -5.453 1.00 82.75 158 HIS A N 1
ATOM 1194 C CA . HIS A 1 158 ? -9.708 5.690 -6.253 1.00 82.75 158 HIS A CA 1
ATOM 1195 C C . HIS A 1 158 ? -10.165 6.660 -7.349 1.00 82.75 158 HIS A C 1
ATOM 1197 O O . HIS A 1 158 ? -10.223 6.275 -8.515 1.00 82.75 158 HIS A O 1
ATOM 1203 N N . ILE A 1 159 ? -10.435 7.925 -7.005 1.00 80.69 159 ILE A N 1
ATOM 1204 C CA . ILE A 1 159 ? -10.850 8.953 -7.977 1.00 80.69 159 ILE A CA 1
ATOM 1205 C C . ILE A 1 159 ? -9.765 9.139 -9.049 1.00 80.69 159 ILE A C 1
ATOM 1207 O O . ILE A 1 159 ? -10.076 9.085 -10.236 1.00 80.69 159 ILE A O 1
ATOM 1211 N N . GLY A 1 160 ? -8.489 9.224 -8.650 1.00 69.12 160 GLY A N 1
ATOM 1212 C CA . GLY A 1 160 ? -7.358 9.358 -9.579 1.00 69.12 160 GLY A CA 1
ATOM 1213 C C . GLY A 1 160 ? -7.147 8.175 -10.539 1.00 69.12 160 GLY A C 1
ATOM 1214 O O . GLY A 1 160 ? -6.412 8.314 -11.510 1.00 69.12 160 GLY A O 1
ATOM 1215 N N . ARG A 1 161 ? -7.794 7.022 -10.306 1.00 66.00 161 ARG A N 1
ATOM 1216 C CA . ARG A 1 161 ? -7.817 5.891 -11.253 1.00 66.00 161 ARG A CA 1
ATOM 1217 C C . ARG A 1 161 ? -9.011 5.913 -12.198 1.00 66.00 161 ARG A C 1
ATOM 1219 O O . ARG A 1 161 ? -8.877 5.513 -13.346 1.00 66.00 161 ARG A O 1
ATOM 1226 N N . VAL A 1 162 ? -10.174 6.347 -11.718 1.00 55.41 162 VAL A N 1
ATOM 1227 C CA . VAL A 1 162 ? -11.414 6.371 -12.514 1.00 55.41 162 VAL A CA 1
ATOM 1228 C C . VAL A 1 162 ? -11.455 7.581 -13.457 1.00 55.41 162 VAL A C 1
ATOM 1230 O O . VAL A 1 162 ? -12.066 7.505 -14.518 1.00 55.41 162 VAL A O 1
ATOM 1233 N N . GLY A 1 163 ? -10.799 8.685 -13.088 1.00 47.91 163 GLY A N 1
ATOM 1234 C CA . GLY A 1 163 ? -10.845 9.959 -13.808 1.00 47.91 163 GLY A CA 1
ATOM 1235 C C . GLY A 1 163 ? -9.698 10.237 -14.784 1.00 47.91 163 GLY A C 1
ATOM 1236 O O . GLY A 1 163 ? -9.429 11.409 -15.013 1.00 47.91 163 GLY A O 1
ATOM 1237 N N . GLN A 1 164 ? -8.991 9.233 -15.324 1.00 46.50 164 GLN A N 1
ATOM 1238 C CA . GLN A 1 164 ? -7.875 9.495 -16.250 1.00 46.50 164 GLN A CA 1
ATOM 1239 C C . GLN A 1 164 ? -8.342 10.118 -17.579 1.00 46.50 164 GLN A C 1
ATOM 1241 O O . GLN A 1 164 ? -8.739 9.422 -18.515 1.00 46.50 164 GLN A O 1
ATOM 1246 N N . GLN A 1 165 ? -8.221 11.441 -17.657 1.00 45.38 165 GLN A N 1
ATOM 1247 C CA . GLN A 1 165 ? -8.058 12.221 -18.878 1.00 45.38 165 GLN A CA 1
ATOM 1248 C C . GLN A 1 165 ? -6.818 13.090 -18.658 1.00 45.38 165 GLN A C 1
ATOM 1250 O O . GLN A 1 165 ? -6.812 13.917 -17.757 1.00 45.38 165 GLN A O 1
ATOM 1255 N N . ASP A 1 166 ? -5.790 12.815 -19.458 1.00 38.94 166 ASP A N 1
ATOM 1256 C CA . ASP A 1 166 ? -4.451 13.413 -19.471 1.00 38.94 166 ASP A CA 1
ATOM 1257 C C . ASP A 1 166 ? -3.580 13.275 -18.189 1.00 38.94 166 ASP A C 1
ATOM 1259 O O . ASP A 1 166 ? -4.009 13.556 -17.069 1.00 38.94 166 ASP A O 1
ATOM 1263 N N . PRO A 1 167 ? -2.319 12.808 -18.314 1.00 41.19 167 PRO A N 1
ATOM 1264 C CA . PRO A 1 167 ? -1.365 12.808 -17.208 1.00 41.19 167 PRO A CA 1
ATOM 1265 C C . PRO A 1 167 ? -0.830 14.212 -16.900 1.00 41.19 167 PRO A C 1
ATOM 1267 O O . PRO A 1 167 ? -0.619 15.017 -17.801 1.00 41.19 167 PRO A O 1
ATOM 1270 N N . GLY A 1 168 ? -0.520 14.466 -15.626 1.00 50.84 168 GLY A N 1
ATOM 1271 C CA . GLY A 1 168 ? 0.152 15.687 -15.160 1.00 50.84 168 GLY A CA 1
ATOM 1272 C C . GLY A 1 168 ? -0.733 16.591 -14.300 1.00 50.84 168 GLY A C 1
ATOM 1273 O O . GLY A 1 168 ? -0.262 17.119 -13.294 1.00 50.84 168 GLY A O 1
ATOM 1274 N N . GLU A 1 169 ? -2.029 16.689 -14.604 1.00 53.84 169 GLU A N 1
ATOM 1275 C CA . GLU A 1 169 ? -2.985 17.442 -13.785 1.00 53.84 169 GLU A CA 1
ATOM 1276 C C . GLU A 1 169 ? -3.840 16.506 -12.921 1.00 53.84 169 GLU A C 1
ATOM 1278 O O . GLU A 1 169 ? -4.727 15.801 -13.395 1.00 53.84 169 GLU A O 1
ATOM 1283 N N . PHE A 1 170 ? -3.602 16.508 -11.606 1.00 66.06 170 PHE A N 1
ATOM 1284 C CA . PHE A 1 170 ? -4.539 15.887 -10.669 1.00 66.06 170 PHE A CA 1
ATOM 1285 C C . PHE A 1 170 ? -5.829 16.715 -10.610 1.00 66.06 170 PHE A C 1
ATOM 1287 O O . PHE A 1 170 ? -5.726 17.900 -10.266 1.00 66.06 170 PHE A O 1
ATOM 1294 N N . PRO A 1 171 ? -7.020 16.115 -10.824 1.00 77.06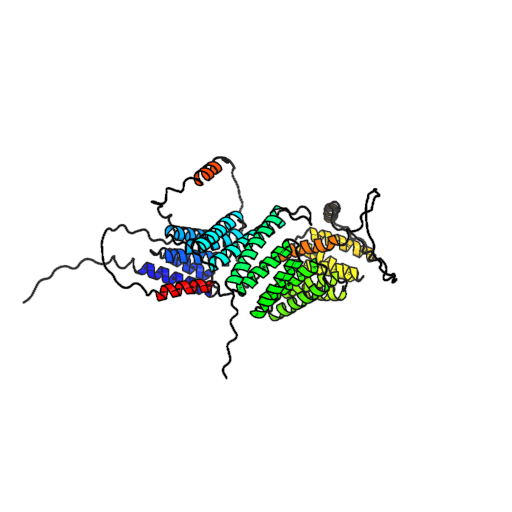 171 PRO A N 1
ATOM 1295 C CA . PRO A 1 171 ? -8.291 16.794 -10.600 1.00 77.06 171 PRO A CA 1
ATOM 1296 C C . PRO A 1 171 ? -8.349 17.386 -9.190 1.00 77.06 171 PRO A C 1
ATOM 1298 O O . PRO A 1 171 ? -7.876 16.758 -8.235 1.00 77.06 171 PRO A O 1
ATOM 1301 N N . ASP A 1 172 ? -8.939 18.573 -9.044 1.00 82.81 172 ASP A N 1
ATOM 1302 C CA . ASP A 1 172 ? -8.966 19.291 -7.763 1.00 82.81 172 ASP A CA 1
ATOM 1303 C C . ASP A 1 172 ? -9.569 18.432 -6.634 1.00 82.81 172 ASP A C 1
ATOM 1305 O O . ASP A 1 172 ? -9.000 18.382 -5.544 1.00 82.81 172 ASP A O 1
ATOM 1309 N N . ASP A 1 173 ? -10.603 17.635 -6.928 1.00 83.94 173 ASP A N 1
ATOM 1310 C CA . ASP A 1 173 ? -11.213 16.649 -6.020 1.00 83.94 173 ASP A CA 1
ATOM 1311 C C . ASP A 1 173 ? -10.208 15.621 -5.457 1.00 83.94 173 ASP A C 1
ATOM 1313 O O . ASP A 1 173 ? -10.280 15.230 -4.286 1.00 83.94 173 ASP A O 1
ATOM 1317 N N . VAL A 1 174 ? -9.258 15.157 -6.283 1.00 86.50 174 VAL A N 1
ATOM 1318 C CA . VAL A 1 174 ? -8.200 14.218 -5.864 1.00 86.50 174 VAL A CA 1
ATOM 1319 C C . VAL A 1 174 ? -7.235 14.931 -4.928 1.00 86.50 174 VAL A C 1
ATOM 1321 O O . VAL A 1 174 ? -6.880 14.389 -3.877 1.00 86.50 174 VAL A O 1
ATOM 1324 N N . ARG A 1 175 ? -6.842 16.160 -5.286 1.00 88.12 175 ARG A N 1
ATOM 1325 C CA . ARG A 1 175 ? -5.929 16.986 -4.491 1.00 88.12 175 ARG A CA 1
ATOM 1326 C C . ARG A 1 175 ? -6.539 17.328 -3.133 1.00 88.12 175 ARG A C 1
ATOM 1328 O O . ARG A 1 175 ? -5.863 17.157 -2.122 1.00 88.12 175 ARG A O 1
ATOM 1335 N N . GLU A 1 176 ? -7.813 17.718 -3.088 1.00 92.12 176 GLU A N 1
ATOM 1336 C CA . GLU A 1 176 ? -8.545 17.984 -1.846 1.00 92.12 176 GLU A CA 1
ATOM 1337 C C . GLU A 1 176 ? -8.640 16.721 -0.978 1.00 92.12 176 GLU A C 1
ATOM 1339 O O . GLU A 1 176 ? -8.302 16.764 0.207 1.00 92.12 176 GLU A O 1
ATOM 1344 N N . CYS A 1 177 ? -9.010 15.568 -1.552 1.00 93.12 177 CYS A N 1
ATOM 1345 C CA . CYS A 1 177 ? -9.062 14.307 -0.805 1.00 93.12 177 CYS A CA 1
ATOM 1346 C C . CYS A 1 177 ? -7.701 13.940 -0.189 1.00 93.12 177 CYS A C 1
ATOM 1348 O O . CYS A 1 177 ? -7.635 13.548 0.977 1.00 93.12 177 CYS A O 1
ATOM 1350 N N . LEU A 1 178 ? -6.604 14.085 -0.93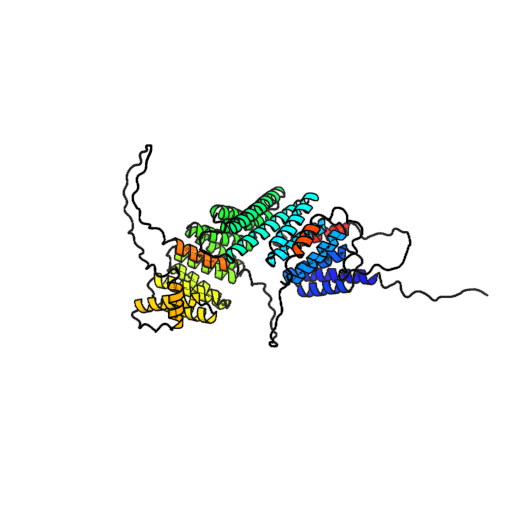7 1.00 90.69 178 LEU A N 1
ATOM 1351 C CA . LEU A 1 178 ? -5.260 13.799 -0.429 1.00 90.69 178 LEU A CA 1
ATOM 1352 C C . LEU A 1 178 ? -4.793 14.840 0.608 1.00 90.69 178 LEU A C 1
ATOM 1354 O O . LEU A 1 178 ? -4.171 14.463 1.599 1.00 90.69 178 LEU A O 1
ATOM 1358 N N . GLN A 1 179 ? -5.148 16.120 0.460 1.00 95.88 179 GLN A N 1
ATOM 1359 C CA . GLN A 1 179 ? -4.882 17.154 1.471 1.00 95.88 179 GLN A CA 1
ATOM 1360 C C . GLN A 1 179 ? -5.649 16.907 2.780 1.00 95.88 179 GLN A C 1
ATOM 1362 O O . GLN A 1 179 ? -5.075 17.041 3.860 1.00 95.88 179 GLN A O 1
ATOM 1367 N N . GLN A 1 180 ? -6.911 16.469 2.711 1.00 97.56 180 GLN A N 1
ATOM 1368 C CA . GLN A 1 180 ? -7.667 16.036 3.893 1.00 97.56 180 GLN A CA 1
ATOM 1369 C C . GLN A 1 180 ? -7.011 14.820 4.563 1.00 97.56 180 GLN A C 1
ATOM 1371 O O . GLN A 1 180 ? -6.923 14.763 5.790 1.00 97.56 180 GLN A O 1
ATOM 1376 N N . ALA A 1 181 ? -6.485 13.870 3.782 1.00 96.38 181 ALA A N 1
ATOM 1377 C CA . ALA A 1 181 ? -5.730 12.748 4.333 1.00 96.38 181 ALA A CA 1
ATOM 1378 C C . ALA A 1 181 ? -4.471 13.212 5.086 1.00 96.38 181 ALA A C 1
ATOM 1380 O O . ALA A 1 181 ? -4.256 12.771 6.215 1.00 96.38 181 ALA A O 1
ATOM 1381 N N . VAL A 1 182 ? -3.686 14.135 4.507 1.00 98.19 182 VAL A N 1
ATOM 1382 C CA . VAL A 1 182 ? -2.539 14.771 5.184 1.00 98.19 182 VAL A CA 1
ATOM 1383 C C . VAL A 1 182 ? -2.975 15.404 6.504 1.00 98.19 182 VAL A C 1
ATOM 1385 O O . VAL A 1 182 ? -2.423 15.041 7.537 1.00 98.19 182 VAL A O 1
ATOM 1388 N N . PHE A 1 183 ? -4.002 16.261 6.503 1.00 98.56 183 PHE A N 1
ATOM 1389 C CA . PHE A 1 183 ? -4.503 16.924 7.714 1.00 98.56 183 PHE A CA 1
ATOM 1390 C C . PHE A 1 183 ? -4.812 15.929 8.847 1.00 98.56 183 PHE A C 1
ATOM 1392 O O . PHE A 1 183 ? -4.325 16.082 9.970 1.00 98.56 183 PHE A O 1
ATOM 1399 N N . TYR A 1 184 ? -5.567 14.864 8.554 1.00 98.50 184 TYR A N 1
ATOM 1400 C CA . TYR A 1 184 ? -5.908 13.851 9.556 1.00 98.50 184 TYR A CA 1
ATOM 1401 C C . TYR A 1 184 ? -4.701 13.027 10.029 1.00 98.50 184 TYR A C 1
ATOM 1403 O O . TYR A 1 184 ? -4.645 12.653 11.204 1.00 98.50 184 TYR A O 1
ATOM 1411 N N . TYR A 1 185 ? -3.723 12.756 9.160 1.00 98.62 185 TYR A N 1
ATOM 1412 C CA . TYR A 1 185 ? -2.492 12.081 9.569 1.00 98.62 185 TYR A CA 1
ATOM 1413 C C . TYR A 1 185 ? -1.534 12.989 10.357 1.00 98.62 185 TYR A C 1
ATOM 1415 O O . TYR A 1 185 ? -0.850 12.483 11.243 1.00 98.62 185 TYR A O 1
ATOM 1423 N N . GLU A 1 186 ? -1.475 14.297 10.089 1.00 98.56 186 GLU A N 1
ATOM 1424 C CA . GLU A 1 186 ? -0.647 15.239 10.857 1.00 98.56 186 GLU A CA 1
ATOM 1425 C C . GLU A 1 186 ? -1.214 15.457 12.267 1.00 98.56 186 GLU A C 1
ATOM 1427 O O . GLU A 1 186 ? -0.466 15.375 13.244 1.00 98.56 186 GLU A O 1
ATOM 1432 N N . GLU A 1 187 ? -2.537 15.609 12.403 1.00 98.50 187 GLU A N 1
ATOM 1433 C CA . GLU A 1 187 ? -3.211 15.635 13.710 1.00 98.50 187 GLU A CA 1
ATOM 1434 C C . GLU A 1 187 ? -3.048 14.302 14.462 1.00 98.50 187 GLU A C 1
ATOM 1436 O O . GLU A 1 187 ? -2.779 14.300 15.666 1.00 98.50 187 GLU A O 1
ATOM 1441 N N . ASN A 1 188 ? -3.122 13.156 13.766 1.00 98.56 188 ASN A N 1
ATOM 1442 C CA . ASN A 1 188 ? -2.785 11.862 14.365 1.00 98.56 188 ASN A CA 1
ATOM 1443 C C . ASN A 1 188 ? -1.325 11.831 14.848 1.00 98.56 188 ASN A C 1
ATOM 1445 O O . ASN A 1 188 ? -1.084 11.510 16.007 1.00 98.56 188 ASN A O 1
ATOM 1449 N N . LEU A 1 189 ? -0.354 12.183 14.000 1.00 98.19 189 LEU A N 1
ATOM 1450 C CA . LEU A 1 189 ? 1.073 12.148 14.331 1.00 98.19 189 LEU A CA 1
ATOM 1451 C C . LEU A 1 189 ? 1.407 13.053 15.522 1.00 98.19 189 LEU A C 1
ATOM 1453 O O . LEU A 1 189 ? 2.178 12.658 16.396 1.00 98.19 189 LEU A O 1
ATOM 1457 N N . LYS A 1 190 ? 0.811 14.247 15.580 1.00 98.56 190 LYS A N 1
ATOM 1458 C CA . LYS A 1 190 ? 0.921 15.165 16.716 1.00 98.56 190 LYS A CA 1
ATOM 1459 C C . LYS A 1 190 ? 0.419 14.512 18.006 1.00 98.56 190 LYS A C 1
ATOM 1461 O O . LYS A 1 190 ? 1.169 14.458 18.978 1.00 98.56 190 LYS A O 1
ATOM 1466 N N . LEU A 1 191 ? -0.776 13.922 17.992 1.00 98.25 191 LEU A N 1
ATOM 1467 C CA . LEU A 1 191 ? -1.317 13.222 19.158 1.00 98.25 191 LEU A CA 1
ATOM 1468 C C . LEU A 1 191 ? -0.474 11.992 19.548 1.00 98.25 191 LEU A C 1
ATOM 1470 O O . LEU A 1 191 ? -0.245 11.750 20.728 1.00 98.25 191 LEU A O 1
ATOM 1474 N N . MET A 1 192 ? 0.057 11.229 18.587 1.00 98.06 192 MET A N 1
ATOM 1475 C CA . MET A 1 192 ? 0.928 10.078 18.882 1.00 98.06 192 MET A CA 1
ATOM 1476 C C . MET A 1 192 ? 2.304 10.497 19.432 1.00 98.06 192 MET A C 1
ATOM 1478 O O . MET A 1 192 ? 2.934 9.715 20.146 1.00 98.06 192 MET A O 1
ATOM 1482 N N . ARG A 1 193 ? 2.766 11.725 19.149 1.00 97.50 193 ARG A N 1
ATOM 1483 C CA . ARG A 1 193 ? 3.924 12.345 19.820 1.00 97.50 193 ARG A CA 1
ATOM 1484 C C . ARG A 1 193 ? 3.584 12.749 21.254 1.00 97.50 193 ARG A C 1
ATOM 1486 O O . ARG A 1 193 ? 4.340 12.409 22.154 1.00 97.50 193 ARG A O 1
ATOM 1493 N N . GLU A 1 194 ? 2.438 13.392 21.480 1.00 97.81 194 GLU A N 1
ATOM 1494 C CA . GLU A 1 194 ? 1.954 13.754 22.826 1.00 97.81 194 GLU A CA 1
ATOM 1495 C C . GLU A 1 194 ? 1.775 12.518 23.733 1.00 97.81 194 GLU A C 1
ATOM 1497 O O . GLU A 1 194 ? 2.124 12.556 24.912 1.00 97.81 194 GLU A O 1
ATOM 1502 N N . LEU A 1 195 ? 1.302 11.396 23.175 1.00 96.62 195 LEU A N 1
ATOM 1503 C CA . LEU A 1 195 ? 1.149 10.113 23.878 1.00 96.62 195 LEU A CA 1
ATOM 1504 C C . LEU A 1 195 ? 2.428 9.253 23.928 1.00 96.62 195 LEU A C 1
ATOM 1506 O O . LEU A 1 195 ? 2.422 8.210 24.576 1.00 96.62 195 LEU A O 1
ATOM 1510 N N . ASN A 1 196 ? 3.516 9.666 23.270 1.00 96.69 196 ASN A N 1
ATOM 1511 C CA . ASN A 1 196 ? 4.767 8.905 23.130 1.00 96.69 196 ASN A CA 1
ATOM 1512 C C . ASN A 1 196 ? 4.614 7.494 22.502 1.00 96.69 196 ASN A C 1
ATOM 1514 O O . ASN A 1 196 ? 5.446 6.618 22.733 1.00 96.69 196 ASN A O 1
ATOM 1518 N N . ASP A 1 197 ? 3.593 7.262 21.665 1.00 95.75 197 ASP A N 1
ATOM 1519 C CA . ASP A 1 197 ? 3.441 6.009 20.905 1.00 95.75 197 ASP A CA 1
ATOM 1520 C C . ASP A 1 197 ? 4.305 6.050 19.632 1.00 95.75 197 ASP A C 1
ATOM 1522 O O . ASP A 1 197 ? 3.846 6.387 18.536 1.00 95.75 197 ASP A O 1
ATOM 1526 N N . THR A 1 198 ? 5.588 5.714 19.775 1.00 95.00 198 THR A N 1
ATOM 1527 C CA . THR A 1 198 ? 6.558 5.708 18.667 1.00 95.00 198 THR A CA 1
ATOM 1528 C C . THR A 1 198 ? 6.157 4.746 17.539 1.00 95.00 198 THR A C 1
ATOM 1530 O O . THR A 1 198 ? 6.412 5.024 16.365 1.00 95.00 198 THR A O 1
ATOM 1533 N N . ALA A 1 199 ? 5.469 3.639 17.844 1.00 91.75 199 ALA A N 1
ATOM 1534 C CA . ALA A 1 199 ? 5.011 2.691 16.827 1.00 91.75 199 ALA A CA 1
ATOM 1535 C C . ALA A 1 199 ? 3.884 3.292 15.964 1.00 91.75 199 ALA A C 1
ATOM 1537 O O . ALA A 1 199 ? 3.889 3.150 14.734 1.00 91.75 199 ALA A O 1
ATOM 1538 N N . ALA A 1 200 ? 2.944 4.015 16.578 1.00 92.12 200 ALA A N 1
ATOM 1539 C CA . ALA A 1 200 ? 1.915 4.761 15.864 1.00 92.12 200 ALA A CA 1
ATOM 1540 C C . ALA A 1 200 ? 2.479 5.963 15.098 1.00 92.12 200 ALA A C 1
ATOM 1542 O O . ALA A 1 200 ? 2.083 6.162 13.950 1.00 92.12 200 ALA A O 1
ATOM 1543 N N . GLN A 1 201 ? 3.452 6.694 15.658 1.00 96.69 201 GLN A N 1
ATOM 1544 C CA . GLN A 1 201 ? 4.190 7.733 14.924 1.00 96.69 201 GLN A CA 1
ATOM 1545 C C . GLN A 1 201 ? 4.812 7.156 13.643 1.00 96.69 201 GLN A C 1
ATOM 1547 O O . GLN A 1 201 ? 4.645 7.720 12.563 1.00 96.69 201 GLN A O 1
ATOM 1552 N N . GLY A 1 202 ? 5.433 5.973 13.720 1.00 93.50 202 GLY A N 1
ATOM 1553 C CA . GLY A 1 202 ? 5.951 5.263 12.550 1.00 93.50 202 GLY A CA 1
ATOM 1554 C C . GLY A 1 202 ? 4.870 4.941 11.511 1.00 93.50 202 GLY A C 1
ATOM 1555 O O . GLY A 1 202 ? 5.101 5.093 10.309 1.00 93.50 202 GLY A O 1
ATOM 1556 N N . ARG A 1 203 ? 3.670 4.513 11.923 1.00 93.00 203 ARG A N 1
ATOM 1557 C CA . ARG A 1 203 ? 2.535 4.301 10.998 1.00 93.00 203 ARG A CA 1
ATOM 1558 C C . ARG A 1 203 ? 2.081 5.606 10.336 1.00 93.00 203 ARG A C 1
ATOM 1560 O O . ARG A 1 203 ? 1.955 5.630 9.114 1.00 93.00 203 ARG A O 1
ATOM 1567 N N . ALA A 1 204 ? 1.938 6.683 11.104 1.00 94.19 204 ALA A N 1
ATOM 1568 C CA . ALA A 1 204 ? 1.552 7.996 10.593 1.00 94.19 204 ALA A CA 1
ATOM 1569 C C . ALA A 1 204 ? 2.575 8.556 9.588 1.00 94.19 204 ALA A C 1
ATOM 1571 O O . ALA A 1 204 ? 2.198 8.886 8.469 1.00 94.19 204 ALA A O 1
ATOM 1572 N N . CYS A 1 205 ? 3.873 8.561 9.921 1.00 97.25 205 CYS A N 1
ATOM 1573 C CA . CYS A 1 205 ? 4.943 8.992 9.012 1.00 97.25 205 CYS A CA 1
ATOM 1574 C C . CYS A 1 205 ? 4.978 8.165 7.712 1.00 97.25 205 CYS A C 1
ATOM 1576 O O . CYS A 1 205 ? 5.162 8.712 6.629 1.00 97.25 205 CYS A O 1
ATOM 1578 N N . GLY A 1 206 ? 4.747 6.848 7.788 1.00 89.25 206 GLY A N 1
ATOM 1579 C CA . GLY A 1 206 ? 4.656 5.999 6.596 1.00 89.25 206 GLY A CA 1
ATOM 1580 C C . GLY A 1 206 ? 3.549 6.441 5.631 1.00 89.25 206 GLY A C 1
ATOM 1581 O O . GLY A 1 206 ? 3.795 6.575 4.433 1.00 89.25 206 GLY A O 1
ATOM 1582 N N . ASN A 1 207 ? 2.352 6.717 6.154 1.00 92.75 207 ASN A N 1
ATOM 1583 C CA . ASN A 1 207 ? 1.212 7.130 5.336 1.00 92.75 207 ASN A CA 1
ATOM 1584 C C . ASN A 1 207 ? 1.275 8.603 4.905 1.00 92.75 207 ASN A C 1
ATOM 1586 O O . ASN A 1 207 ? 0.852 8.911 3.791 1.00 92.75 207 ASN A O 1
ATOM 1590 N N . LEU A 1 208 ? 1.838 9.495 5.727 1.00 96.56 208 LEU A N 1
ATOM 1591 C CA . LEU A 1 208 ? 2.132 10.878 5.338 1.00 96.56 208 LEU A CA 1
ATOM 1592 C C . LEU A 1 208 ? 3.066 10.905 4.137 1.00 96.56 208 LEU A C 1
ATOM 1594 O O . LEU A 1 208 ? 2.724 11.523 3.134 1.00 96.56 208 LEU A O 1
ATOM 1598 N N . GLY A 1 209 ? 4.175 10.162 4.190 1.00 93.56 209 GLY A N 1
ATOM 1599 C CA . GLY A 1 209 ? 5.108 10.098 3.069 1.00 93.56 209 GLY A CA 1
ATOM 1600 C C . GLY A 1 209 ? 4.451 9.581 1.783 1.00 93.56 209 GLY A C 1
ATOM 1601 O O . GLY A 1 209 ? 4.568 10.219 0.743 1.00 93.56 209 GLY A O 1
ATOM 1602 N N . ASN A 1 210 ? 3.637 8.518 1.871 1.00 87.06 210 ASN A N 1
ATOM 1603 C CA . ASN A 1 210 ? 2.876 8.005 0.721 1.00 87.06 210 ASN A CA 1
ATOM 1604 C C . ASN A 1 210 ? 1.865 9.025 0.170 1.00 87.06 210 ASN A C 1
ATOM 1606 O O . ASN A 1 210 ? 1.590 9.040 -1.026 1.00 87.06 210 ASN A O 1
ATOM 1610 N N . THR A 1 211 ? 1.262 9.843 1.036 1.00 89.75 211 THR A N 1
ATOM 1611 C CA . THR A 1 211 ? 0.251 10.832 0.632 1.00 89.75 211 THR A CA 1
ATOM 1612 C C . THR A 1 211 ? 0.907 12.055 -0.004 1.00 89.75 211 THR A C 1
ATOM 1614 O O . THR A 1 211 ? 0.426 12.525 -1.028 1.00 89.75 211 THR A O 1
ATOM 1617 N N . TYR A 1 212 ? 2.038 12.518 0.535 1.00 91.31 212 TYR A N 1
ATOM 1618 C CA . TYR A 1 212 ? 2.848 13.570 -0.079 1.00 91.31 212 TYR A CA 1
ATOM 1619 C C . TYR A 1 212 ? 3.458 13.132 -1.417 1.00 91.31 212 TYR A C 1
ATOM 1621 O O . TYR A 1 212 ? 3.403 13.892 -2.377 1.00 91.31 212 TYR A O 1
ATOM 1629 N N . TYR A 1 213 ? 3.901 11.875 -1.528 1.00 85.69 213 TYR A N 1
ATOM 1630 C CA . TYR A 1 213 ? 4.322 11.270 -2.795 1.00 85.69 213 TYR A CA 1
ATOM 1631 C C . TYR A 1 213 ? 3.207 11.305 -3.856 1.00 85.69 213 TYR A C 1
ATOM 1633 O O . TYR A 1 213 ? 3.456 11.692 -4.993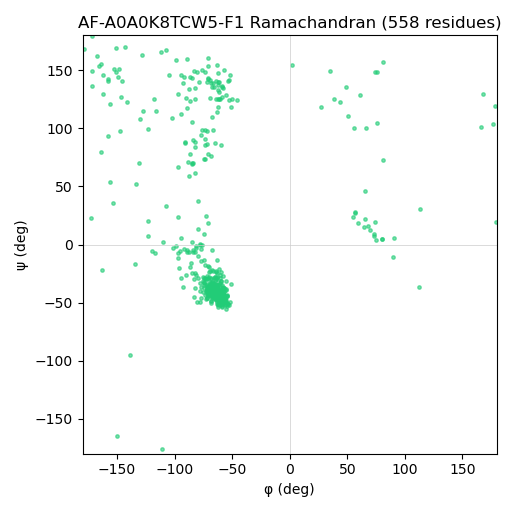 1.00 85.69 213 TYR A O 1
ATOM 1641 N N . LEU A 1 214 ? 1.964 10.962 -3.490 1.00 84.38 214 LEU A N 1
ATOM 1642 C CA . LEU A 1 214 ? 0.808 11.063 -4.396 1.00 84.38 214 LEU A CA 1
ATOM 1643 C C . LEU A 1 214 ? 0.403 12.512 -4.724 1.00 84.38 214 LEU A C 1
ATOM 1645 O O . LEU A 1 214 ? -0.239 12.735 -5.743 1.00 84.38 214 LEU A O 1
ATOM 1649 N N . LEU A 1 215 ? 0.756 13.480 -3.876 1.00 84.62 215 LEU A N 1
ATOM 1650 C CA . LEU A 1 215 ? 0.562 14.915 -4.117 1.00 84.62 215 LEU A CA 1
ATOM 1651 C C . LEU A 1 215 ? 1.692 15.551 -4.951 1.00 84.62 215 LEU A C 1
ATOM 1653 O O . LEU A 1 215 ? 1.585 16.728 -5.286 1.00 84.62 215 LEU A O 1
ATOM 1657 N N . GLY A 1 216 ? 2.765 14.812 -5.257 1.00 83.69 216 GLY A N 1
ATOM 1658 C CA . GLY A 1 216 ? 3.956 15.323 -5.947 1.00 83.69 216 GLY A CA 1
ATOM 1659 C C . GLY A 1 216 ? 4.951 16.092 -5.063 1.00 83.69 216 GLY A C 1
ATOM 1660 O O . GLY A 1 216 ? 5.941 16.601 -5.575 1.00 83.69 216 GLY A O 1
ATOM 1661 N N . ASP A 1 217 ? 4.733 16.170 -3.744 1.00 88.75 217 ASP A N 1
ATOM 1662 C CA . ASP A 1 217 ? 5.684 16.764 -2.788 1.00 88.75 217 ASP A CA 1
ATOM 1663 C C . ASP A 1 217 ? 6.683 15.682 -2.340 1.00 88.75 217 ASP A C 1
ATOM 1665 O O . ASP A 1 217 ? 6.551 15.038 -1.289 1.00 88.75 217 ASP A O 1
ATOM 1669 N N . PHE A 1 218 ? 7.654 15.405 -3.212 1.00 89.06 218 PHE A N 1
ATOM 1670 C CA . PHE A 1 218 ? 8.619 14.324 -3.014 1.00 89.06 218 PHE A CA 1
ATOM 1671 C C . PHE A 1 218 ? 9.616 14.632 -1.886 1.00 89.06 218 PHE A C 1
ATOM 1673 O O . PHE A 1 218 ? 10.054 13.714 -1.189 1.00 89.06 218 PHE A O 1
ATOM 1680 N N . GLU A 1 219 ? 9.928 15.903 -1.625 1.00 95.31 219 GLU A N 1
ATOM 1681 C CA . GLU A 1 219 ? 10.778 16.323 -0.512 1.00 95.31 219 GLU A CA 1
ATOM 1682 C C . GLU A 1 219 ? 10.144 16.009 0.848 1.00 95.31 219 GLU A C 1
ATOM 1684 O O . GLU A 1 219 ? 10.811 15.421 1.709 1.00 95.31 219 GLU A O 1
ATOM 1689 N N . ARG A 1 220 ? 8.857 16.328 1.067 1.00 95.94 220 ARG A N 1
ATOM 1690 C CA . ARG A 1 220 ? 8.164 15.906 2.298 1.00 95.94 220 ARG A CA 1
ATOM 1691 C C . ARG A 1 220 ? 7.972 14.399 2.345 1.00 95.94 220 ARG A C 1
ATOM 1693 O O . ARG A 1 220 ? 8.086 13.823 3.430 1.00 95.94 220 ARG A O 1
ATOM 1700 N N . ALA A 1 221 ? 7.734 13.747 1.204 1.00 91.31 221 ALA A N 1
ATOM 1701 C CA . ALA A 1 221 ? 7.673 12.289 1.151 1.00 91.31 221 ALA A CA 1
ATOM 1702 C C . ALA A 1 221 ? 8.962 11.656 1.699 1.00 91.31 221 ALA A C 1
ATOM 1704 O O . ALA A 1 221 ? 8.905 10.795 2.581 1.00 91.31 221 ALA A O 1
ATOM 1705 N N . ILE A 1 222 ? 10.126 12.155 1.269 1.00 97.31 222 ILE A N 1
ATOM 1706 C CA . ILE A 1 222 ? 11.440 11.724 1.761 1.00 97.31 222 ILE A CA 1
ATOM 1707 C C . ILE A 1 222 ? 11.593 11.990 3.260 1.00 97.31 222 ILE A C 1
ATOM 1709 O O . ILE A 1 222 ? 11.978 11.072 3.981 1.00 97.31 222 ILE A O 1
ATOM 1713 N N . GLN A 1 223 ? 11.255 13.186 3.756 1.00 98.56 223 GLN A N 1
ATOM 1714 C CA . GLN A 1 223 ? 11.353 13.512 5.190 1.00 98.56 223 GLN A CA 1
ATOM 1715 C C . GLN A 1 223 ? 10.556 12.521 6.055 1.00 98.56 223 GLN A C 1
ATOM 1717 O O . GLN A 1 223 ? 11.092 11.907 6.982 1.00 98.56 223 GLN A O 1
ATOM 1722 N N . TYR A 1 224 ? 9.285 12.293 5.717 1.00 98.31 224 TYR A N 1
ATOM 1723 C CA . TYR A 1 224 ? 8.427 11.372 6.462 1.00 98.31 224 TYR A CA 1
ATOM 1724 C C . TYR A 1 224 ? 8.843 9.898 6.295 1.00 98.31 224 TYR A C 1
ATOM 1726 O O . TYR A 1 224 ? 8.741 9.114 7.246 1.00 98.31 224 TYR A O 1
ATOM 1734 N N . HIS A 1 225 ? 9.381 9.498 5.139 1.00 98.12 225 HIS A N 1
ATOM 1735 C CA . HIS A 1 225 ? 9.933 8.154 4.948 1.00 98.12 225 HIS A CA 1
ATOM 1736 C C . HIS A 1 225 ? 11.281 7.934 5.659 1.00 98.12 225 HIS A C 1
ATOM 1738 O O . HIS A 1 225 ? 11.541 6.818 6.113 1.00 98.12 225 HIS A O 1
ATOM 1744 N N . GLN A 1 226 ? 12.102 8.972 5.848 1.00 98.62 226 GLN A N 1
ATOM 1745 C CA . GLN A 1 226 ? 13.309 8.915 6.681 1.00 98.62 226 GLN A CA 1
ATOM 1746 C C . GLN A 1 226 ? 12.958 8.740 8.166 1.00 98.62 226 GLN A C 1
ATOM 1748 O O . GLN A 1 226 ? 13.522 7.861 8.820 1.00 98.62 226 GLN A O 1
ATOM 1753 N N . GLU A 1 227 ? 11.967 9.473 8.685 1.00 98.12 227 GLU A N 1
ATOM 1754 C CA . GLU A 1 227 ? 11.464 9.253 10.051 1.00 98.12 227 GLU A CA 1
ATOM 1755 C C . GLU A 1 227 ? 10.840 7.8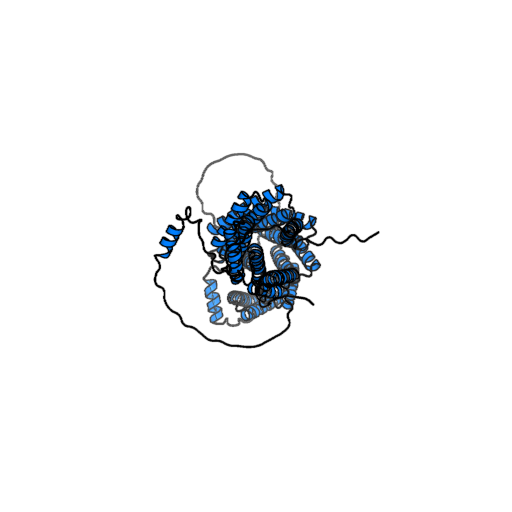54 10.211 1.00 98.12 227 GLU A C 1
ATOM 1757 O O . GLU A 1 227 ? 11.102 7.165 11.200 1.00 98.12 227 GLU A O 1
ATOM 1762 N N . ARG A 1 228 ? 10.101 7.354 9.204 1.00 97.50 228 ARG A N 1
ATOM 1763 C CA . ARG A 1 228 ? 9.633 5.953 9.187 1.00 97.50 228 ARG A CA 1
ATOM 1764 C C . ARG A 1 228 ? 10.796 4.961 9.262 1.00 97.50 228 ARG A C 1
ATOM 1766 O O . ARG A 1 228 ? 10.688 3.975 9.992 1.00 97.50 228 ARG A O 1
ATOM 1773 N N . LEU A 1 229 ? 11.864 5.183 8.493 1.00 98.00 229 LEU A N 1
ATOM 1774 C CA . LEU A 1 229 ? 13.040 4.311 8.444 1.00 98.00 229 LEU A CA 1
ATOM 1775 C C . LEU A 1 229 ? 13.772 4.281 9.791 1.00 98.00 229 LEU A C 1
ATOM 1777 O O . LEU A 1 229 ? 14.159 3.211 10.259 1.00 98.00 229 LEU A O 1
ATOM 1781 N N . LYS A 1 230 ? 13.934 5.446 10.422 1.00 98.50 230 LYS A N 1
ATOM 1782 C CA . LYS A 1 230 ? 14.524 5.593 11.755 1.00 98.50 230 LYS A CA 1
ATOM 1783 C C . LYS A 1 230 ? 13.737 4.795 12.798 1.00 98.50 230 LYS A C 1
ATOM 1785 O O . LYS A 1 230 ? 14.309 3.914 13.433 1.00 98.50 230 LYS A O 1
ATOM 1790 N N . ILE A 1 231 ? 12.423 5.010 12.883 1.00 95.50 231 ILE A N 1
ATOM 1791 C CA . ILE A 1 231 ? 11.544 4.281 13.810 1.00 95.50 231 ILE A CA 1
ATOM 1792 C C . ILE A 1 231 ? 11.576 2.769 13.529 1.00 95.50 231 ILE A C 1
ATOM 1794 O O . ILE A 1 231 ? 11.703 1.968 14.450 1.00 95.50 231 ILE A O 1
ATOM 1798 N N . ALA A 1 232 ? 11.527 2.345 12.261 1.00 95.38 232 ALA A N 1
ATOM 1799 C CA . ALA A 1 232 ? 11.600 0.924 11.908 1.00 95.38 232 ALA A CA 1
ATOM 1800 C C . ALA A 1 232 ? 12.878 0.244 12.435 1.00 95.38 232 ALA A C 1
ATOM 1802 O O . ALA A 1 232 ? 12.827 -0.896 12.893 1.00 95.38 232 ALA A O 1
ATOM 1803 N N . ARG A 1 233 ? 14.011 0.957 12.415 1.00 97.00 233 ARG A N 1
ATOM 1804 C CA . ARG A 1 233 ? 15.292 0.482 12.955 1.00 97.00 233 ARG A CA 1
ATOM 1805 C C . ARG A 1 233 ? 15.320 0.445 14.478 1.00 97.00 233 ARG A C 1
ATOM 1807 O O . ARG A 1 233 ? 15.849 -0.516 15.024 1.00 97.00 233 ARG A O 1
ATOM 1814 N N . GLU A 1 234 ? 14.734 1.437 15.146 1.00 96.81 234 GLU A N 1
ATOM 1815 C CA . GLU A 1 234 ? 14.602 1.468 16.613 1.00 96.81 234 GLU A CA 1
ATOM 1816 C C . GLU A 1 234 ? 13.816 0.251 17.140 1.00 96.81 234 GLU A C 1
ATOM 1818 O O . GLU A 1 234 ? 14.199 -0.334 18.150 1.00 96.81 234 GLU A O 1
ATOM 1823 N N . PHE A 1 235 ? 12.779 -0.190 16.417 1.00 94.69 235 PHE A N 1
ATOM 1824 C CA . PHE A 1 235 ? 11.998 -1.397 16.738 1.00 94.69 235 PHE A CA 1
ATOM 1825 C C . PHE A 1 235 ? 12.560 -2.710 16.156 1.00 94.69 235 PHE A C 1
ATOM 1827 O O . PHE A 1 235 ? 12.009 -3.779 16.419 1.00 94.69 235 PHE A O 1
ATOM 1834 N N . GLY A 1 236 ? 13.606 -2.658 15.325 1.00 95.19 236 GLY A N 1
ATOM 1835 C CA . GLY A 1 236 ? 14.108 -3.826 14.590 1.00 95.19 236 GLY A CA 1
ATOM 1836 C C . GLY A 1 236 ? 13.128 -4.414 13.557 1.00 95.19 236 GLY A C 1
ATOM 1837 O O . GLY A 1 236 ? 13.338 -5.536 13.094 1.00 95.19 236 GLY A O 1
ATOM 1838 N N . ASP A 1 237 ? 12.070 -3.690 13.169 1.00 94.12 237 ASP A N 1
ATOM 1839 C CA . ASP A 1 237 ? 11.085 -4.134 12.173 1.00 94.12 237 ASP A CA 1
ATOM 1840 C C . ASP A 1 237 ? 11.692 -4.071 10.763 1.00 94.12 237 ASP A C 1
ATOM 1842 O O . ASP A 1 237 ? 11.603 -3.069 10.045 1.00 94.12 237 ASP A O 1
ATOM 1846 N N . LYS A 1 238 ? 12.296 -5.187 10.348 1.00 95.31 238 LYS A N 1
ATOM 1847 C CA . LYS A 1 238 ? 12.892 -5.372 9.019 1.00 95.31 238 LYS A CA 1
ATOM 1848 C C . LYS A 1 238 ? 11.896 -5.220 7.872 1.00 95.31 238 LYS A C 1
ATOM 1850 O O . LYS A 1 238 ? 12.268 -4.720 6.808 1.00 95.31 238 LYS A O 1
ATOM 1855 N N . ALA A 1 239 ? 10.627 -5.577 8.073 1.00 90.94 239 ALA A N 1
ATOM 1856 C CA . ALA A 1 239 ? 9.600 -5.408 7.050 1.00 90.94 239 ALA A CA 1
ATOM 1857 C C . ALA A 1 239 ? 9.249 -3.922 6.856 1.00 90.94 239 ALA A C 1
ATOM 1859 O O . ALA A 1 239 ? 9.054 -3.474 5.722 1.00 90.94 239 ALA A O 1
ATOM 1860 N N . ALA A 1 240 ? 9.219 -3.127 7.930 1.00 91.06 240 ALA A N 1
ATOM 1861 C CA . ALA A 1 240 ? 9.101 -1.675 7.843 1.00 91.06 240 ALA A CA 1
ATOM 1862 C C . ALA A 1 240 ? 10.363 -0.991 7.323 1.00 91.06 240 ALA A C 1
ATOM 1864 O O . ALA A 1 240 ? 10.224 -0.050 6.544 1.00 91.06 240 ALA A O 1
ATOM 1865 N N . GLU A 1 241 ? 11.556 -1.456 7.709 1.00 96.88 241 GLU A N 1
ATOM 1866 C CA . GLU A 1 241 ? 12.832 -0.937 7.201 1.00 96.88 241 GLU A CA 1
ATOM 1867 C C . GLU A 1 241 ? 12.852 -1.061 5.668 1.00 96.88 241 GLU A C 1
ATOM 1869 O O . GLU A 1 241 ? 13.068 -0.080 4.955 1.00 96.88 241 GLU A O 1
ATOM 1874 N N . ARG A 1 242 ? 12.476 -2.240 5.151 1.00 97.19 242 ARG A N 1
ATOM 1875 C CA . ARG A 1 242 ? 12.333 -2.515 3.715 1.00 97.19 242 ARG A CA 1
ATOM 1876 C C . ARG A 1 242 ? 11.292 -1.625 3.032 1.00 97.19 242 ARG A C 1
ATOM 1878 O O . ARG A 1 242 ? 11.571 -1.090 1.962 1.00 97.19 242 ARG A O 1
ATOM 1885 N N . ARG A 1 243 ? 10.095 -1.463 3.619 1.00 91.50 243 ARG A N 1
ATOM 1886 C CA . ARG A 1 243 ? 9.041 -0.590 3.056 1.00 91.50 243 ARG A CA 1
ATOM 1887 C C . ARG A 1 243 ? 9.509 0.864 2.966 1.00 91.50 243 ARG A C 1
ATOM 1889 O O . ARG A 1 243 ? 9.337 1.487 1.926 1.00 91.50 243 ARG A O 1
ATOM 1896 N N . ALA A 1 244 ? 10.142 1.382 4.019 1.00 92.88 244 ALA A N 1
ATOM 1897 C CA . ALA A 1 244 ? 10.671 2.742 4.027 1.00 92.88 244 ALA A CA 1
ATOM 1898 C C . ALA A 1 244 ? 11.756 2.933 2.956 1.00 92.88 244 ALA A C 1
ATOM 1900 O O . ALA A 1 244 ? 11.715 3.913 2.218 1.00 92.88 244 ALA A O 1
ATOM 1901 N N . TYR A 1 245 ? 12.668 1.967 2.805 1.00 98.19 245 TYR A N 1
ATOM 1902 C CA . TYR A 1 245 ? 13.670 1.997 1.741 1.00 98.19 245 TYR A CA 1
ATOM 1903 C C . TYR A 1 245 ? 13.073 1.970 0.333 1.00 98.19 245 TYR A C 1
ATOM 1905 O O . TYR A 1 245 ? 13.508 2.753 -0.509 1.00 98.19 245 TYR A O 1
ATOM 1913 N N . SER A 1 246 ? 12.064 1.135 0.073 1.00 92.00 246 SER A N 1
ATOM 1914 C CA . SER A 1 246 ? 11.411 1.107 -1.241 1.00 92.00 246 SER A CA 1
ATOM 1915 C C . SER A 1 246 ? 10.767 2.454 -1.574 1.00 92.00 246 SER A C 1
ATOM 1917 O O . SER A 1 246 ? 10.884 2.923 -2.701 1.00 92.00 246 SER A O 1
ATOM 1919 N N . ASN A 1 247 ? 10.125 3.096 -0.596 1.00 90.06 247 ASN A N 1
ATOM 1920 C CA . ASN A 1 247 ? 9.433 4.366 -0.810 1.00 90.06 247 ASN A CA 1
ATOM 1921 C C . ASN A 1 247 ? 10.401 5.554 -0.950 1.00 90.06 247 ASN A C 1
ATOM 1923 O O . ASN A 1 247 ? 10.151 6.456 -1.750 1.00 90.06 247 ASN A O 1
ATOM 1927 N N . LEU A 1 248 ? 11.526 5.541 -0.222 1.00 95.31 248 LEU A N 1
ATOM 1928 C CA . LEU A 1 248 ? 12.633 6.478 -0.447 1.00 95.31 248 LEU A CA 1
ATOM 1929 C C . LEU A 1 248 ? 13.197 6.314 -1.860 1.00 95.31 248 LEU A C 1
ATOM 1931 O O . LEU A 1 248 ? 13.370 7.307 -2.557 1.00 95.31 248 LEU A O 1
ATOM 1935 N N . GLY A 1 249 ? 13.407 5.070 -2.306 1.00 91.50 249 GLY A N 1
ATOM 1936 C CA . GLY A 1 249 ? 13.796 4.762 -3.681 1.00 91.50 249 GLY A CA 1
ATOM 1937 C C . GLY A 1 249 ? 12.845 5.390 -4.699 1.00 91.50 249 GLY A C 1
ATOM 1938 O O . GLY A 1 249 ? 13.297 6.135 -5.563 1.00 91.50 249 GLY A O 1
ATOM 1939 N N . ASN A 1 250 ? 11.534 5.172 -4.546 1.00 84.38 250 ASN A N 1
ATOM 1940 C CA . ASN A 1 250 ? 10.522 5.772 -5.420 1.00 84.38 250 ASN A CA 1
ATOM 1941 C C . ASN A 1 250 ? 10.601 7.310 -5.413 1.00 84.38 250 ASN A C 1
ATOM 1943 O O . ASN A 1 250 ? 10.675 7.918 -6.475 1.00 84.38 250 ASN A O 1
ATOM 1947 N N . SER A 1 251 ? 10.639 7.942 -4.237 1.00 87.12 251 SER A N 1
ATOM 1948 C CA . SER A 1 251 ? 10.656 9.411 -4.122 1.00 87.12 251 SER A CA 1
ATOM 1949 C C . SER A 1 251 ? 11.914 10.031 -4.748 1.00 87.12 251 SER A C 1
ATOM 1951 O O . SER A 1 251 ? 11.823 11.034 -5.448 1.00 87.12 251 SER A O 1
ATOM 1953 N N . HIS A 1 252 ? 13.083 9.404 -4.570 1.00 89.44 252 HIS A N 1
ATOM 1954 C CA . HIS A 1 252 ? 14.328 9.858 -5.198 1.00 89.44 252 HIS A CA 1
ATOM 1955 C C . HIS A 1 252 ? 14.336 9.674 -6.724 1.00 89.44 252 HIS A C 1
ATOM 1957 O O . HIS A 1 252 ? 14.957 10.485 -7.405 1.00 89.44 252 HIS A O 1
ATOM 1963 N N . ILE A 1 253 ? 13.627 8.680 -7.284 1.00 86.06 253 ILE A N 1
ATOM 1964 C CA . ILE A 1 253 ? 13.449 8.584 -8.745 1.00 86.06 253 ILE A CA 1
ATOM 1965 C C . ILE A 1 253 ? 12.729 9.822 -9.285 1.00 86.06 253 ILE A C 1
ATOM 1967 O O . ILE A 1 253 ? 13.206 10.404 -10.252 1.00 86.06 253 ILE A O 1
ATOM 1971 N N . PHE A 1 254 ? 11.624 10.242 -8.665 1.00 83.50 254 PHE A N 1
ATOM 1972 C CA . PHE A 1 254 ? 10.841 11.388 -9.146 1.00 83.50 254 PHE A CA 1
ATOM 1973 C C . PHE A 1 254 ? 11.537 12.747 -8.958 1.00 83.50 254 PHE A C 1
ATOM 1975 O O . PHE A 1 254 ? 11.223 13.684 -9.682 1.00 83.50 254 PHE A O 1
ATOM 1982 N N . LEU A 1 255 ? 12.535 12.842 -8.071 1.00 83.44 255 LEU A N 1
ATOM 1983 C CA . LEU A 1 255 ? 13.442 13.998 -7.985 1.00 83.44 255 LEU A CA 1
ATOM 1984 C C . LEU A 1 255 ? 14.638 13.936 -8.960 1.00 83.44 255 LEU A C 1
ATOM 1986 O O . LEU A 1 255 ? 15.511 14.798 -8.910 1.00 83.44 255 LEU A O 1
ATOM 1990 N N . GLY A 1 256 ? 14.735 12.908 -9.810 1.00 84.38 256 GLY A N 1
ATOM 1991 C CA . GLY A 1 256 ? 15.883 12.707 -10.704 1.00 84.38 256 GLY A CA 1
ATOM 1992 C C . GLY A 1 256 ? 17.165 12.225 -10.006 1.00 84.38 256 GLY A C 1
ATOM 1993 O O . GLY A 1 256 ? 18.217 12.128 -10.633 1.00 84.38 256 GLY A O 1
ATOM 1994 N N . GLU A 1 257 ? 17.110 11.895 -8.712 1.00 92.56 257 GLU A N 1
ATOM 1995 C CA . GLU A 1 257 ? 18.269 11.512 -7.893 1.00 92.56 257 GLU A CA 1
ATOM 1996 C C . GLU A 1 257 ? 18.558 10.001 -7.990 1.00 92.56 257 GLU A C 1
ATOM 1998 O O . GLU A 1 257 ? 18.522 9.254 -7.002 1.00 92.56 257 GLU A O 1
ATOM 2003 N N . PHE A 1 258 ? 18.813 9.530 -9.212 1.00 91.62 258 PHE A N 1
ATOM 2004 C CA . PHE A 1 258 ? 18.835 8.106 -9.557 1.00 91.62 258 PHE A CA 1
ATOM 2005 C C . PHE A 1 258 ? 19.886 7.285 -8.790 1.00 91.62 258 PHE A C 1
ATOM 2007 O O . PHE A 1 258 ? 19.618 6.138 -8.430 1.00 91.62 258 PHE A O 1
ATOM 2014 N N . GLU A 1 259 ? 21.056 7.844 -8.472 1.00 97.25 259 GLU A N 1
ATOM 2015 C CA . GLU A 1 259 ? 22.078 7.160 -7.671 1.00 97.25 259 GLU A CA 1
ATOM 2016 C C . GLU A 1 259 ? 21.580 6.861 -6.249 1.00 97.25 259 GLU A C 1
ATOM 2018 O O . GLU A 1 259 ? 21.712 5.729 -5.773 1.00 97.25 259 GLU A O 1
ATOM 2023 N N . LYS A 1 260 ? 20.931 7.834 -5.590 1.00 97.38 260 LYS A N 1
ATOM 2024 C CA . LYS A 1 260 ? 20.329 7.644 -4.256 1.00 97.38 260 LYS A CA 1
ATOM 2025 C C . LYS A 1 260 ? 19.194 6.624 -4.310 1.00 97.38 260 LYS A C 1
ATOM 2027 O O . LYS A 1 260 ? 19.088 5.761 -3.437 1.00 97.38 260 LYS A O 1
ATOM 2032 N N . ALA A 1 261 ? 18.371 6.675 -5.359 1.00 92.12 261 ALA A N 1
ATOM 2033 C CA . ALA A 1 261 ? 17.329 5.679 -5.575 1.00 92.12 261 ALA A CA 1
ATOM 2034 C C . ALA A 1 261 ? 17.915 4.261 -5.705 1.00 92.12 261 ALA A C 1
ATOM 2036 O O . ALA A 1 261 ? 17.432 3.333 -5.053 1.00 92.12 261 ALA A O 1
ATOM 2037 N N . ALA A 1 262 ? 19.004 4.091 -6.465 1.00 96.62 262 ALA A N 1
ATOM 2038 C CA . ALA A 1 262 ? 19.693 2.810 -6.605 1.00 96.62 262 ALA A CA 1
ATOM 2039 C C . ALA A 1 262 ? 20.258 2.297 -5.267 1.00 96.62 262 ALA A C 1
ATOM 2041 O O . ALA A 1 262 ? 20.160 1.102 -4.978 1.00 96.62 262 ALA A O 1
ATOM 2042 N N . GLU A 1 263 ? 20.810 3.168 -4.416 1.00 98.38 263 GLU A N 1
ATOM 2043 C CA . GLU A 1 263 ? 21.245 2.793 -3.063 1.00 98.38 263 GLU A CA 1
ATOM 2044 C C . GLU A 1 263 ? 20.079 2.284 -2.199 1.00 98.38 263 GLU A C 1
ATOM 2046 O O . GLU A 1 263 ? 20.180 1.225 -1.567 1.00 98.38 263 GLU A O 1
ATOM 2051 N N . HIS A 1 264 ? 18.946 2.988 -2.206 1.00 97.88 264 HIS A N 1
ATOM 2052 C CA . HIS A 1 264 ? 17.758 2.600 -1.445 1.00 97.88 264 HIS A CA 1
ATOM 2053 C C . HIS A 1 264 ? 17.103 1.311 -1.968 1.00 97.88 264 HIS A C 1
ATOM 2055 O O . HIS A 1 264 ? 16.748 0.434 -1.171 1.00 97.88 264 HIS A O 1
ATOM 2061 N N . TYR A 1 265 ? 17.017 1.109 -3.285 1.00 97.38 265 TYR A N 1
ATOM 2062 C CA . TYR A 1 265 ? 16.527 -0.154 -3.841 1.00 97.38 265 TYR A CA 1
ATOM 2063 C C . TYR A 1 265 ? 17.498 -1.322 -3.597 1.00 97.38 265 TYR A C 1
ATOM 2065 O O . TYR A 1 265 ? 17.042 -2.434 -3.333 1.00 97.38 265 TYR A O 1
ATOM 2073 N N . LYS A 1 266 ? 18.823 -1.101 -3.568 1.00 98.50 266 LYS A N 1
ATOM 2074 C CA . LYS A 1 266 ? 19.789 -2.134 -3.135 1.00 98.50 266 LYS A CA 1
ATOM 2075 C C . LYS A 1 266 ? 19.559 -2.553 -1.683 1.00 98.50 266 LYS A C 1
ATOM 2077 O O . LYS A 1 266 ? 19.575 -3.746 -1.391 1.00 98.50 266 LYS A O 1
ATOM 2082 N N . ARG A 1 267 ? 19.287 -1.605 -0.776 1.00 98.25 267 ARG A N 1
ATOM 2083 C CA . ARG A 1 267 ? 18.904 -1.922 0.616 1.00 98.25 267 ARG A CA 1
ATOM 2084 C C . ARG A 1 267 ? 17.568 -2.662 0.692 1.00 98.25 267 ARG A C 1
ATOM 2086 O O . ARG A 1 267 ? 17.458 -3.620 1.450 1.00 98.25 267 ARG A O 1
ATOM 2093 N N . THR A 1 268 ? 16.600 -2.283 -0.141 1.00 95.75 268 THR A N 1
ATOM 2094 C CA . THR A 1 268 ? 15.313 -2.988 -0.280 1.00 95.75 268 THR A CA 1
ATOM 2095 C C . THR A 1 268 ? 15.514 -4.446 -0.704 1.00 95.75 268 THR A C 1
ATOM 2097 O O . THR A 1 268 ? 14.926 -5.335 -0.094 1.00 95.75 268 THR A O 1
ATOM 2100 N N . LEU A 1 269 ? 16.378 -4.703 -1.695 1.00 96.38 269 LEU A N 1
ATOM 2101 C CA . LEU A 1 269 ? 16.697 -6.048 -2.184 1.00 96.38 269 LEU A CA 1
ATOM 2102 C C . LEU A 1 269 ? 17.367 -6.913 -1.108 1.00 96.38 269 LEU A C 1
ATOM 2104 O O . LEU A 1 269 ? 16.937 -8.042 -0.898 1.00 96.38 269 LEU A O 1
ATOM 2108 N N . ILE A 1 270 ? 18.370 -6.381 -0.400 1.00 98.12 270 ILE A N 1
ATOM 2109 C CA . ILE A 1 270 ? 19.060 -7.100 0.687 1.00 98.12 270 ILE A CA 1
ATOM 2110 C C . ILE A 1 270 ? 18.058 -7.510 1.777 1.00 98.12 270 ILE A C 1
ATOM 2112 O O . ILE A 1 270 ? 18.002 -8.673 2.163 1.00 98.12 270 ILE A O 1
ATOM 2116 N N . LEU A 1 271 ? 17.199 -6.585 2.215 1.00 95.56 271 LEU A N 1
ATOM 2117 C CA . LEU A 1 271 ? 16.176 -6.873 3.225 1.00 95.56 271 LEU A CA 1
ATOM 2118 C C . LEU A 1 271 ? 15.089 -7.835 2.721 1.00 95.56 271 LEU A C 1
ATOM 2120 O O . LEU A 1 271 ? 14.548 -8.610 3.504 1.00 95.56 271 LEU A O 1
ATOM 2124 N N . ALA A 1 272 ? 14.751 -7.814 1.429 1.00 93.69 272 ALA A N 1
ATOM 2125 C CA . ALA A 1 272 ? 13.836 -8.794 0.844 1.00 93.69 272 ALA A CA 1
ATOM 2126 C C . ALA A 1 272 ? 14.434 -10.212 0.873 1.00 93.69 272 ALA A C 1
ATOM 2128 O O . ALA A 1 272 ? 13.724 -11.151 1.228 1.00 93.69 272 ALA A O 1
ATOM 2129 N N . GLN A 1 273 ? 15.738 -10.341 0.599 1.00 95.25 273 GLN A N 1
ATOM 2130 C CA . GLN A 1 273 ? 16.485 -11.599 0.696 1.00 95.25 273 GLN A CA 1
ATOM 2131 C C . GLN A 1 273 ? 16.597 -12.103 2.143 1.00 95.25 273 GLN A C 1
ATOM 2133 O O . GLN A 1 273 ? 16.365 -13.286 2.383 1.00 95.25 273 GLN A O 1
ATOM 2138 N N . GLU A 1 274 ? 16.889 -11.222 3.109 1.00 96.69 274 GLU A N 1
ATOM 2139 C CA . GLU A 1 274 ? 16.900 -11.551 4.548 1.00 96.69 274 GLU A CA 1
ATOM 2140 C C . GLU A 1 274 ? 15.535 -12.069 5.042 1.00 96.69 274 GLU A C 1
ATOM 2142 O O . GLU A 1 274 ? 15.482 -12.946 5.900 1.00 96.69 274 GLU A O 1
ATOM 2147 N N . LEU A 1 275 ? 14.435 -11.550 4.484 1.00 93.56 275 LEU A N 1
ATOM 2148 C CA . LEU A 1 275 ? 13.059 -11.946 4.814 1.00 93.56 275 LEU A CA 1
ATOM 2149 C C . LEU A 1 275 ? 12.518 -13.116 3.967 1.00 93.56 275 LEU A C 1
ATOM 2151 O O . LEU A 1 275 ? 11.411 -13.582 4.226 1.00 93.56 275 LEU A O 1
ATOM 2155 N N . GLY A 1 276 ? 13.252 -13.574 2.947 1.00 93.31 276 GLY A N 1
ATOM 2156 C CA . GLY A 1 276 ? 12.812 -14.627 2.021 1.00 93.31 276 GLY A CA 1
ATOM 2157 C C . GLY A 1 276 ? 11.649 -14.245 1.089 1.00 93.31 276 GLY A C 1
ATOM 2158 O O . GLY A 1 276 ? 11.023 -15.127 0.499 1.00 93.31 276 GLY A O 1
ATOM 2159 N N . ASP A 1 277 ? 11.341 -12.954 0.940 1.00 88.94 277 ASP A N 1
ATOM 2160 C CA . ASP A 1 277 ? 10.192 -12.465 0.166 1.00 88.94 277 ASP A CA 1
ATOM 2161 C C . ASP A 1 277 ? 10.535 -12.354 -1.328 1.00 88.94 277 ASP A C 1
ATOM 2163 O O . ASP A 1 277 ? 10.982 -11.315 -1.824 1.00 88.94 277 ASP A O 1
ATOM 2167 N N . LYS A 1 278 ? 10.302 -13.451 -2.055 1.00 89.50 278 LYS A N 1
ATOM 2168 C CA . LYS A 1 278 ? 10.627 -13.584 -3.484 1.00 89.50 278 LYS A CA 1
ATOM 2169 C C . LYS A 1 278 ? 9.882 -12.597 -4.386 1.00 89.50 278 LYS A C 1
ATOM 2171 O O . LYS A 1 278 ? 10.456 -12.143 -5.375 1.00 89.50 278 LYS A O 1
ATOM 2176 N N . ALA A 1 279 ? 8.650 -12.221 -4.043 1.00 85.31 279 ALA A N 1
ATOM 2177 C CA . ALA A 1 279 ? 7.889 -11.236 -4.812 1.00 85.31 279 ALA A CA 1
ATOM 2178 C C . ALA A 1 279 ? 8.523 -9.838 -4.702 1.00 85.31 279 ALA A C 1
ATOM 2180 O O . ALA A 1 279 ? 8.652 -9.120 -5.698 1.00 85.31 279 ALA A O 1
ATOM 2181 N N . ILE A 1 280 ? 8.999 -9.467 -3.510 1.00 87.81 280 ILE A N 1
ATOM 2182 C CA . ILE A 1 280 ? 9.664 -8.177 -3.296 1.00 87.81 280 ILE A CA 1
ATOM 2183 C C . ILE A 1 280 ? 11.143 -8.194 -3.723 1.00 87.81 280 ILE A C 1
ATOM 2185 O O . ILE A 1 280 ? 11.651 -7.161 -4.161 1.00 87.81 280 ILE A O 1
ATOM 2189 N N . GLU A 1 281 ? 11.823 -9.347 -3.726 1.00 91.75 281 GLU A N 1
ATOM 2190 C CA . GLU A 1 281 ? 13.102 -9.508 -4.441 1.00 91.75 281 GLU A CA 1
ATOM 2191 C C . GLU A 1 281 ? 12.935 -9.218 -5.941 1.00 91.75 281 GLU A C 1
ATOM 2193 O O . GLU A 1 281 ? 13.700 -8.434 -6.508 1.00 91.75 281 GLU A O 1
ATOM 2198 N N . ALA A 1 282 ? 11.899 -9.783 -6.573 1.00 86.94 282 ALA A N 1
ATOM 2199 C CA . ALA A 1 282 ? 11.569 -9.522 -7.973 1.00 86.94 282 ALA A CA 1
ATOM 2200 C C . ALA A 1 282 ? 11.275 -8.032 -8.220 1.00 86.94 282 ALA A C 1
ATOM 2202 O O . ALA A 1 282 ? 11.777 -7.459 -9.189 1.00 86.94 282 ALA A O 1
ATOM 2203 N N . GLN A 1 283 ? 10.516 -7.393 -7.320 1.00 86.88 283 GLN A N 1
ATOM 2204 C CA . GLN A 1 283 ? 10.230 -5.957 -7.363 1.00 86.88 283 GLN A CA 1
ATOM 2205 C C . GLN A 1 283 ? 11.498 -5.106 -7.312 1.00 86.88 283 GLN A C 1
ATOM 2207 O O . GLN A 1 283 ? 11.681 -4.234 -8.159 1.00 86.88 283 GLN A O 1
ATOM 2212 N N . ALA A 1 284 ? 12.373 -5.352 -6.335 1.00 89.69 284 ALA A N 1
ATOM 2213 C CA . ALA A 1 284 ? 13.581 -4.559 -6.157 1.00 89.69 284 ALA A CA 1
ATOM 2214 C C . ALA A 1 284 ? 14.545 -4.725 -7.344 1.00 89.69 284 ALA A C 1
ATOM 2216 O O . ALA A 1 284 ? 15.140 -3.741 -7.780 1.00 89.69 284 ALA A O 1
ATOM 2217 N N . CYS A 1 285 ? 14.636 -5.927 -7.929 1.00 93.38 285 CYS A N 1
ATOM 2218 C CA . CYS A 1 285 ? 15.341 -6.150 -9.194 1.00 93.38 285 CYS A CA 1
ATOM 2219 C C . CYS A 1 285 ? 14.733 -5.332 -10.349 1.00 93.38 285 CYS A C 1
ATOM 2221 O O . CYS A 1 285 ? 15.471 -4.645 -11.047 1.00 93.38 285 CYS A O 1
ATOM 2223 N N . TYR A 1 286 ? 13.407 -5.329 -10.534 1.00 92.62 286 TYR A N 1
ATOM 2224 C CA . TYR A 1 286 ? 12.772 -4.523 -11.587 1.00 92.62 286 TYR A CA 1
ATOM 2225 C C . TYR A 1 286 ? 13.021 -3.016 -11.403 1.00 92.62 286 TYR A C 1
ATOM 2227 O O . TYR A 1 286 ? 13.413 -2.335 -12.351 1.00 92.62 286 TYR A O 1
ATOM 2235 N N . SER A 1 287 ? 12.861 -2.497 -10.179 1.00 91.62 287 SER A N 1
ATOM 2236 C CA . SER A 1 287 ? 13.150 -1.093 -9.860 1.00 91.62 287 SER A CA 1
ATOM 2237 C C . SER A 1 287 ? 14.613 -0.731 -10.125 1.00 91.62 287 SER A C 1
ATOM 2239 O O . SER A 1 287 ? 14.880 0.301 -10.742 1.00 91.62 287 SER A O 1
ATOM 2241 N N . LEU A 1 288 ? 15.566 -1.586 -9.732 1.00 95.19 288 LEU A N 1
ATOM 2242 C CA . LEU A 1 288 ? 16.991 -1.382 -10.012 1.00 95.19 288 LEU A CA 1
ATOM 2243 C C . LEU A 1 288 ? 17.292 -1.393 -11.513 1.00 95.19 288 LEU A C 1
ATOM 2245 O O . LEU A 1 288 ? 18.026 -0.523 -11.970 1.00 95.19 288 LEU A O 1
ATOM 2249 N N . GLY A 1 289 ? 16.691 -2.300 -12.287 1.00 92.88 289 GLY A N 1
ATOM 2250 C CA . GLY A 1 289 ? 16.840 -2.330 -13.745 1.00 92.88 289 GLY A CA 1
ATOM 2251 C C . GLY A 1 289 ? 16.412 -1.015 -14.408 1.00 92.88 289 GLY A C 1
ATOM 2252 O O . GLY A 1 289 ? 17.172 -0.421 -15.176 1.00 92.88 289 GLY A O 1
ATOM 2253 N N . ASN A 1 290 ? 15.247 -0.484 -14.022 1.00 88.25 290 ASN A N 1
ATOM 2254 C CA . ASN A 1 290 ? 14.774 0.815 -14.515 1.00 88.25 290 ASN A CA 1
ATOM 2255 C C . ASN A 1 290 ? 15.683 1.970 -14.057 1.00 88.25 290 ASN A C 1
ATOM 2257 O O . ASN A 1 290 ? 15.995 2.859 -14.846 1.00 88.25 290 ASN A O 1
ATOM 2261 N N . THR A 1 291 ? 16.167 1.934 -12.810 1.00 90.31 291 THR A N 1
ATOM 2262 C CA . THR A 1 291 ? 17.092 2.951 -12.271 1.00 90.31 291 THR A CA 1
ATOM 2263 C C . THR A 1 291 ? 18.428 2.954 -13.020 1.00 90.31 291 THR A C 1
ATOM 2265 O O . THR A 1 291 ? 18.972 4.012 -13.319 1.00 90.31 291 THR A O 1
ATOM 2268 N N . TYR A 1 292 ? 18.951 1.783 -13.387 1.00 94.19 292 TYR A N 1
ATOM 2269 C CA . TYR A 1 292 ? 20.177 1.688 -14.179 1.00 94.19 292 TYR A CA 1
ATOM 2270 C C . TYR A 1 292 ? 19.972 2.030 -15.658 1.00 94.19 292 TYR A C 1
ATOM 2272 O O . TYR A 1 292 ? 20.877 2.579 -16.283 1.00 94.19 292 TYR A O 1
ATOM 2280 N N . THR A 1 293 ? 18.766 1.822 -16.194 1.00 88.38 293 THR A N 1
ATOM 2281 C CA . THR A 1 293 ? 18.377 2.325 -17.522 1.00 88.38 293 THR A CA 1
ATOM 2282 C C . THR A 1 293 ? 18.381 3.859 -17.554 1.00 88.38 293 THR A C 1
ATOM 2284 O O . THR A 1 293 ? 18.928 4.444 -18.488 1.00 88.38 293 THR A O 1
ATOM 2287 N N . LEU A 1 294 ? 17.854 4.507 -16.507 1.00 89.06 294 LEU A N 1
ATOM 2288 C CA . LEU A 1 294 ? 17.911 5.961 -16.294 1.00 89.06 294 LEU A CA 1
ATOM 2289 C C . LEU A 1 294 ? 19.350 6.491 -16.202 1.00 89.06 294 LEU A C 1
ATOM 2291 O O . LEU A 1 294 ? 19.706 7.442 -16.895 1.00 89.06 294 LEU A O 1
ATOM 2295 N N . LEU A 1 295 ? 20.202 5.817 -15.423 1.00 92.00 295 LEU A N 1
ATOM 2296 C CA . LEU A 1 295 ? 21.642 6.100 -15.320 1.00 92.00 295 LEU A CA 1
ATOM 2297 C C . LEU A 1 295 ? 22.433 5.784 -16.608 1.00 92.00 295 LEU A C 1
ATOM 2299 O O . LEU A 1 295 ? 23.631 6.053 -16.673 1.00 92.00 295 LEU A O 1
ATOM 2303 N N . ARG A 1 296 ? 21.784 5.205 -17.630 1.00 93.69 296 ARG A N 1
ATOM 2304 C CA . ARG A 1 296 ? 22.382 4.720 -18.890 1.00 93.69 296 ARG A CA 1
ATOM 2305 C C . ARG A 1 296 ? 23.459 3.640 -18.708 1.00 93.69 296 ARG A C 1
ATOM 2307 O O . ARG A 1 296 ? 24.214 3.348 -19.636 1.00 93.69 296 ARG A O 1
ATOM 2314 N N . ASP A 1 297 ? 23.484 2.980 -17.551 1.00 96.50 297 ASP A N 1
ATOM 2315 C CA . ASP A 1 297 ? 24.239 1.746 -17.314 1.00 96.50 297 ASP A CA 1
ATOM 2316 C C . ASP A 1 297 ? 23.391 0.551 -17.774 1.00 96.50 297 ASP A C 1
ATOM 2318 O O . ASP A 1 297 ? 22.863 -0.243 -16.990 1.00 96.50 297 ASP A O 1
ATOM 2322 N N . TYR A 1 298 ? 23.217 0.453 -19.093 1.00 93.38 298 TYR A N 1
ATOM 2323 C CA . TYR A 1 298 ? 22.462 -0.633 -19.714 1.00 93.38 298 TYR A CA 1
ATOM 2324 C C . TYR A 1 298 ? 23.000 -2.037 -19.359 1.00 93.38 298 TYR A C 1
ATOM 2326 O O . TYR A 1 298 ? 22.172 -2.922 -19.134 1.00 93.38 298 TYR A O 1
ATOM 2334 N N . PRO A 1 299 ? 24.326 -2.283 -19.231 1.00 97.06 299 PRO A N 1
ATOM 2335 C CA . PRO A 1 299 ? 24.840 -3.560 -18.735 1.00 97.06 299 PRO A CA 1
ATOM 2336 C C . PRO A 1 299 ? 24.304 -3.937 -17.348 1.00 97.06 299 PRO A C 1
ATOM 2338 O O . PRO A 1 299 ? 23.849 -5.069 -17.168 1.00 97.06 299 PRO A O 1
ATOM 2341 N N . MET A 1 300 ? 24.311 -3.011 -16.380 1.00 95.94 300 MET A N 1
ATOM 2342 C CA . MET A 1 300 ? 23.787 -3.290 -15.039 1.00 95.94 300 MET A CA 1
ATOM 2343 C C . MET A 1 300 ? 22.255 -3.378 -15.027 1.00 95.94 300 MET A C 1
ATOM 2345 O O . MET A 1 300 ? 21.697 -4.226 -14.329 1.00 95.94 300 MET A O 1
ATOM 2349 N N . ALA A 1 301 ? 21.569 -2.576 -15.846 1.00 92.81 301 ALA A N 1
ATOM 2350 C CA . ALA A 1 301 ? 20.122 -2.674 -16.028 1.00 92.81 301 ALA A CA 1
ATOM 2351 C C . ALA A 1 301 ? 19.697 -4.069 -16.512 1.00 92.81 301 ALA A C 1
ATOM 2353 O O . ALA A 1 301 ? 18.757 -4.658 -15.976 1.00 92.81 301 ALA A O 1
ATOM 2354 N N . ILE A 1 302 ? 20.421 -4.622 -17.489 1.00 95.44 302 ILE A N 1
ATOM 2355 C CA . ILE A 1 302 ? 20.168 -5.950 -18.056 1.00 95.44 302 ILE A CA 1
ATOM 2356 C C . ILE A 1 302 ? 20.353 -7.059 -17.014 1.00 95.44 302 ILE A C 1
ATOM 2358 O O . ILE A 1 302 ? 19.512 -7.954 -16.970 1.00 95.44 302 ILE A O 1
ATOM 2362 N N . ASP A 1 303 ? 21.380 -7.010 -16.154 1.00 97.44 303 ASP A N 1
ATOM 2363 C CA . ASP A 1 303 ? 21.543 -8.000 -15.070 1.00 97.44 303 ASP A CA 1
ATOM 2364 C C . ASP A 1 303 ? 20.313 -8.026 -14.150 1.00 97.44 303 ASP A C 1
ATOM 2366 O O . ASP A 1 303 ? 19.694 -9.073 -13.934 1.00 97.44 303 ASP A O 1
ATOM 2370 N N . TYR A 1 304 ? 19.889 -6.853 -13.676 1.00 96.81 304 TYR A N 1
ATOM 2371 C CA . TYR A 1 304 ? 18.729 -6.735 -12.798 1.00 96.81 304 TYR A CA 1
ATOM 2372 C C . TYR A 1 304 ? 17.409 -7.123 -13.484 1.00 96.81 304 TYR A C 1
ATOM 2374 O O . TYR A 1 304 ? 16.580 -7.798 -12.866 1.00 96.81 304 TYR A O 1
ATOM 2382 N N . HIS A 1 305 ? 17.212 -6.780 -14.761 1.00 95.94 305 HIS A N 1
ATOM 2383 C CA . HIS A 1 305 ? 16.023 -7.195 -15.509 1.00 95.94 305 HIS A CA 1
ATOM 2384 C C . HIS A 1 305 ? 16.008 -8.702 -15.827 1.00 95.94 305 HIS A C 1
ATOM 2386 O O . HIS A 1 305 ? 14.945 -9.316 -15.744 1.00 95.94 305 HIS A O 1
ATOM 2392 N N . LEU A 1 306 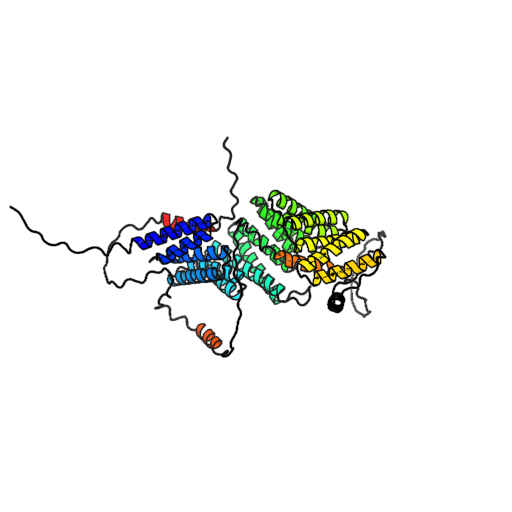? 17.156 -9.332 -16.110 1.00 96.62 306 LEU A N 1
ATOM 2393 C CA . LEU A 1 306 ? 17.255 -10.791 -16.266 1.00 96.62 306 LEU A CA 1
ATOM 2394 C C . LEU A 1 306 ? 16.932 -11.516 -14.954 1.00 96.62 306 LEU A C 1
ATOM 2396 O O . LEU A 1 306 ? 16.204 -12.508 -14.959 1.00 96.62 306 LEU A O 1
ATOM 2400 N N . ARG A 1 307 ? 17.411 -10.997 -13.818 1.00 95.88 307 ARG A N 1
ATOM 2401 C CA . ARG A 1 307 ? 17.057 -11.517 -12.488 1.00 95.88 307 ARG A CA 1
ATOM 2402 C C . ARG A 1 307 ? 15.568 -11.350 -12.182 1.00 95.88 307 ARG A C 1
ATOM 2404 O O . ARG A 1 307 ? 14.963 -12.258 -11.620 1.00 95.88 307 ARG A O 1
ATOM 2411 N N . HIS A 1 308 ? 14.959 -10.227 -12.568 1.00 93.38 308 HIS A N 1
ATOM 2412 C CA . HIS A 1 308 ? 13.510 -10.047 -12.451 1.00 93.38 308 HIS A CA 1
ATOM 2413 C C . HIS A 1 308 ? 12.733 -11.056 -13.312 1.00 93.38 308 HIS A C 1
ATOM 2415 O O . HIS A 1 308 ? 11.816 -11.685 -12.791 1.00 93.38 308 HIS A O 1
ATOM 2421 N N . LEU A 1 309 ? 13.135 -11.271 -14.573 1.00 92.94 309 LEU A N 1
ATOM 2422 C CA . LEU A 1 309 ? 12.520 -12.260 -15.468 1.00 92.94 309 LEU A CA 1
ATOM 2423 C C . LEU A 1 309 ? 12.558 -13.675 -14.869 1.00 92.94 309 LEU A C 1
ATOM 2425 O O . LEU A 1 309 ? 11.539 -14.359 -14.857 1.00 92.94 309 LEU A O 1
ATOM 2429 N N . GLN A 1 310 ? 13.702 -14.090 -14.315 1.00 94.25 310 GLN A N 1
ATOM 2430 C CA . GLN A 1 310 ? 13.844 -15.388 -13.639 1.00 94.25 310 GLN A CA 1
ATOM 2431 C C . GLN A 1 310 ? 12.883 -15.532 -12.451 1.00 94.25 310 GLN A C 1
ATOM 2433 O O . GLN A 1 310 ? 12.270 -16.587 -12.280 1.00 94.25 310 GLN A O 1
ATOM 2438 N N . PHE A 1 311 ? 12.714 -14.478 -11.643 1.00 87.81 311 PHE A N 1
ATOM 2439 C CA . PHE A 1 311 ? 11.736 -14.505 -10.558 1.00 87.81 311 PHE A CA 1
ATOM 2440 C C . PHE A 1 311 ? 10.297 -14.559 -11.075 1.00 87.81 311 PHE A C 1
ATOM 2442 O O . PHE A 1 311 ? 9.533 -15.382 -10.578 1.00 87.81 311 PHE A O 1
ATOM 2449 N N . ALA A 1 312 ? 9.938 -13.745 -12.071 1.00 87.56 312 ALA A N 1
ATOM 2450 C CA . ALA A 1 312 ? 8.597 -13.738 -12.656 1.00 87.56 312 ALA A CA 1
ATOM 2451 C C . ALA A 1 312 ? 8.211 -15.135 -13.178 1.00 87.56 312 ALA A C 1
ATOM 2453 O O . ALA A 1 312 ? 7.174 -15.666 -12.789 1.00 87.56 312 ALA A O 1
ATOM 2454 N N . GLN A 1 313 ? 9.121 -15.792 -13.907 1.00 90.31 313 GLN A N 1
ATOM 2455 C CA . GLN A 1 313 ? 8.971 -17.182 -14.354 1.00 90.31 313 GLN A CA 1
ATOM 2456 C C . GLN A 1 313 ? 8.803 -18.166 -13.187 1.00 90.31 313 GLN A C 1
ATOM 2458 O O . GLN A 1 313 ? 7.929 -19.027 -13.223 1.00 90.31 313 GLN A O 1
ATOM 2463 N N . SER A 1 314 ? 9.601 -18.036 -12.118 1.00 93.38 314 SER A N 1
ATOM 2464 C CA . SER A 1 314 ? 9.487 -18.912 -10.938 1.00 93.38 314 SER A CA 1
ATOM 2465 C C . SER A 1 314 ? 8.184 -18.731 -10.146 1.00 93.38 314 SER A C 1
ATOM 2467 O O . SER A 1 314 ? 7.769 -19.644 -9.434 1.00 93.38 314 SER A O 1
ATOM 2469 N N . LEU A 1 315 ? 7.546 -17.563 -10.272 1.00 88.88 315 LEU A N 1
ATOM 2470 C CA . LEU A 1 315 ? 6.291 -17.197 -9.613 1.00 88.88 315 LEU A CA 1
ATOM 2471 C C . LEU A 1 315 ? 5.066 -17.359 -10.533 1.00 88.88 315 LEU A C 1
ATOM 2473 O O . LEU A 1 315 ? 3.949 -17.111 -10.086 1.00 88.88 315 LEU A O 1
ATOM 2477 N N . MET A 1 316 ? 5.261 -17.777 -11.792 1.00 92.56 316 MET A N 1
ATOM 2478 C CA . MET A 1 316 ? 4.237 -17.812 -12.850 1.00 92.56 316 MET A CA 1
ATOM 2479 C C . MET A 1 316 ? 3.575 -16.439 -13.118 1.00 92.56 316 MET A C 1
ATOM 2481 O O . MET A 1 316 ? 2.426 -16.361 -13.555 1.00 92.56 316 MET A O 1
ATOM 2485 N N . ASP A 1 317 ? 4.303 -15.346 -12.870 1.00 87.62 317 ASP A N 1
ATOM 2486 C CA . ASP A 1 317 ? 3.855 -13.967 -13.087 1.00 87.62 317 ASP A CA 1
ATOM 2487 C C . ASP A 1 317 ? 4.035 -13.560 -14.558 1.00 87.62 317 ASP A C 1
ATOM 2489 O O . ASP A 1 317 ? 5.054 -12.992 -14.959 1.00 87.62 317 ASP A O 1
ATOM 2493 N N . LYS A 1 318 ? 3.016 -13.838 -15.377 1.00 89.81 318 LYS A N 1
ATOM 2494 C CA . LYS A 1 318 ? 3.014 -13.494 -16.807 1.00 89.81 318 LYS A CA 1
ATOM 2495 C C . LYS A 1 318 ? 3.054 -11.996 -17.096 1.00 89.81 318 LYS A C 1
ATOM 2497 O O . LYS A 1 318 ? 3.635 -11.594 -18.103 1.00 89.81 318 LYS A O 1
ATOM 2502 N N . VAL A 1 319 ? 2.512 -11.161 -16.212 1.00 88.12 319 VAL A N 1
ATOM 2503 C CA . VAL A 1 319 ? 2.579 -9.700 -16.367 1.00 88.12 319 VAL A CA 1
ATOM 2504 C C . VAL A 1 319 ? 4.013 -9.220 -16.114 1.00 88.12 319 VAL A C 1
ATOM 2506 O O . VAL A 1 319 ? 4.559 -8.444 -16.901 1.00 88.12 319 VAL A O 1
ATOM 2509 N N . GLY A 1 320 ? 4.668 -9.737 -15.072 1.00 85.75 320 GLY A N 1
ATOM 2510 C CA . GLY A 1 320 ? 6.088 -9.520 -14.795 1.00 85.75 320 GLY A CA 1
ATOM 2511 C C . GLY A 1 320 ? 7.012 -10.035 -15.901 1.00 85.75 320 GLY A C 1
ATOM 2512 O O . GLY A 1 320 ? 7.923 -9.312 -16.304 1.00 85.75 320 GLY A O 1
ATOM 2513 N N . GLU A 1 321 ? 6.759 -11.230 -16.451 1.00 90.12 321 GLU A N 1
ATOM 2514 C CA . GLU A 1 321 ? 7.504 -11.761 -17.606 1.00 90.12 321 GLU A CA 1
ATOM 2515 C C . GLU A 1 321 ? 7.436 -10.793 -18.800 1.00 90.12 321 GLU A C 1
ATOM 2517 O O . GLU A 1 321 ? 8.476 -10.421 -19.348 1.00 90.12 321 GLU A O 1
ATOM 2522 N N . GLY A 1 322 ? 6.233 -10.327 -19.161 1.00 86.94 322 GLY A N 1
ATOM 2523 C CA . GLY A 1 322 ? 6.028 -9.389 -20.269 1.00 86.94 322 GLY A CA 1
ATOM 2524 C C . GLY A 1 322 ? 6.775 -8.069 -20.066 1.00 86.94 322 GLY A C 1
ATOM 2525 O O . GLY A 1 322 ? 7.535 -7.644 -20.941 1.00 86.94 322 GLY A O 1
ATOM 2526 N N . ARG A 1 323 ? 6.646 -7.466 -18.874 1.00 87.12 323 ARG A N 1
ATOM 2527 C CA . ARG A 1 323 ? 7.366 -6.238 -18.486 1.00 87.12 323 ARG A CA 1
ATOM 2528 C C . ARG A 1 323 ? 8.881 -6.417 -18.554 1.00 87.12 323 ARG A C 1
ATOM 2530 O O . ARG A 1 323 ? 9.576 -5.554 -19.086 1.00 87.12 323 ARG A O 1
ATOM 2537 N N . ALA A 1 324 ? 9.400 -7.537 -18.051 1.00 88.69 324 ALA A N 1
ATOM 2538 C CA . ALA A 1 324 ? 10.827 -7.833 -18.091 1.00 88.69 324 ALA A CA 1
ATOM 2539 C C . ALA A 1 324 ? 11.337 -7.982 -19.534 1.00 88.69 324 ALA A C 1
ATOM 2541 O O . ALA A 1 324 ? 12.375 -7.413 -19.871 1.00 88.69 324 ALA A O 1
ATOM 2542 N N . CYS A 1 325 ? 10.599 -8.682 -20.402 1.00 91.06 325 CYS A N 1
ATOM 2543 C CA . CYS A 1 325 ? 10.925 -8.806 -21.823 1.00 91.06 325 CYS A CA 1
ATOM 2544 C C . CYS A 1 325 ? 10.908 -7.447 -22.543 1.00 91.06 325 CYS A C 1
ATOM 2546 O O . CYS A 1 325 ? 11.834 -7.151 -23.298 1.00 91.06 325 CYS A O 1
ATOM 2548 N N . TRP A 1 326 ? 9.923 -6.587 -22.276 1.00 89.62 326 TRP A N 1
ATOM 2549 C CA . TRP A 1 326 ? 9.878 -5.232 -22.832 1.00 89.62 326 TRP A CA 1
ATOM 2550 C C . TRP A 1 326 ? 11.086 -4.381 -22.395 1.00 89.62 326 TRP A C 1
ATOM 2552 O O . TRP A 1 326 ? 11.800 -3.845 -23.247 1.00 89.62 326 TRP A O 1
ATOM 2562 N N . SER A 1 327 ? 11.391 -4.331 -21.091 1.00 90.62 327 SER A N 1
ATOM 2563 C CA . SER A 1 327 ? 12.558 -3.604 -20.566 1.00 90.62 327 SER A CA 1
ATOM 2564 C C . SER A 1 327 ? 13.884 -4.136 -21.126 1.00 90.62 327 SER A C 1
ATOM 2566 O O . SER A 1 327 ? 14.743 -3.349 -21.524 1.00 90.62 327 SER A O 1
ATOM 2568 N N . LEU A 1 328 ? 14.051 -5.463 -21.215 1.00 90.56 328 LEU A N 1
ATOM 2569 C CA . LEU A 1 328 ? 15.244 -6.092 -21.798 1.00 90.56 328 LEU A CA 1
ATOM 2570 C C . LEU A 1 328 ? 15.387 -5.776 -23.288 1.00 90.56 328 LEU A C 1
ATOM 2572 O O . LEU A 1 328 ? 16.491 -5.465 -23.734 1.00 90.56 328 LEU A O 1
ATOM 2576 N N . GLY A 1 329 ? 14.291 -5.815 -24.051 1.00 89.12 329 GLY A N 1
ATOM 2577 C CA . GLY A 1 329 ? 14.279 -5.447 -25.466 1.00 89.12 329 GLY A CA 1
ATOM 2578 C C . GLY A 1 329 ? 14.800 -4.026 -25.689 1.00 89.12 329 GLY A C 1
ATOM 2579 O O . GLY A 1 329 ? 15.707 -3.813 -26.496 1.00 89.12 329 GLY A O 1
ATOM 2580 N N . ASN A 1 330 ? 14.298 -3.073 -24.901 1.00 86.81 330 ASN A N 1
ATOM 2581 C CA . ASN A 1 330 ? 14.717 -1.673 -24.967 1.00 86.81 330 ASN A CA 1
ATOM 2582 C C . ASN A 1 330 ? 16.187 -1.490 -24.540 1.00 86.81 330 ASN A C 1
ATOM 2584 O O . ASN A 1 330 ? 16.952 -0.844 -25.257 1.00 86.81 330 ASN A O 1
ATOM 2588 N N . ALA A 1 331 ? 16.618 -2.107 -23.433 1.00 89.38 331 ALA A N 1
ATOM 2589 C CA . ALA A 1 331 ? 17.995 -2.002 -22.944 1.00 89.38 331 ALA A CA 1
ATOM 2590 C C . ALA A 1 331 ? 19.024 -2.620 -23.914 1.00 89.38 331 ALA A C 1
ATOM 2592 O O . ALA A 1 331 ? 20.070 -2.023 -24.171 1.00 89.38 331 ALA A O 1
ATOM 2593 N N . TYR A 1 332 ? 18.723 -3.776 -24.521 1.00 89.88 332 TYR A N 1
ATOM 2594 C CA . TYR A 1 332 ? 19.582 -4.360 -25.557 1.00 89.88 332 TYR A CA 1
ATOM 2595 C C . TYR A 1 332 ? 19.610 -3.522 -26.841 1.00 89.88 332 TYR A C 1
ATOM 2597 O O . TYR A 1 332 ? 20.670 -3.412 -27.459 1.00 89.88 332 TYR A O 1
ATOM 2605 N N . SER A 1 333 ? 18.490 -2.893 -27.215 1.00 89.12 333 SER A N 1
ATOM 2606 C CA . SER A 1 333 ? 18.433 -1.974 -28.358 1.00 89.12 333 SER A CA 1
ATOM 2607 C C . SER A 1 333 ? 19.310 -0.736 -28.127 1.00 89.12 333 SER A C 1
ATOM 2609 O O . SER A 1 333 ? 20.094 -0.372 -29.002 1.00 89.12 333 SER A O 1
ATOM 2611 N N . ALA A 1 334 ? 19.273 -0.158 -26.920 1.00 90.38 334 ALA A N 1
ATOM 2612 C CA . ALA A 1 334 ? 20.128 0.964 -26.521 1.00 90.38 334 ALA A CA 1
ATOM 2613 C C . ALA A 1 334 ? 21.632 0.614 -26.507 1.00 90.38 334 ALA A C 1
ATOM 2615 O O . ALA A 1 334 ? 22.471 1.476 -26.759 1.00 90.38 334 ALA A O 1
ATOM 2616 N N . MET A 1 335 ? 21.985 -0.658 -26.284 1.00 92.31 335 MET A N 1
ATOM 2617 C CA . MET A 1 335 ? 23.357 -1.170 -26.437 1.00 92.31 335 MET A CA 1
ATOM 2618 C C . MET A 1 335 ? 23.753 -1.515 -27.887 1.00 92.31 335 MET A C 1
ATOM 2620 O O . MET A 1 335 ? 24.871 -1.979 -28.111 1.00 92.31 335 MET A O 1
ATOM 2624 N N . GLY A 1 336 ? 22.858 -1.360 -28.867 1.00 88.88 336 GLY A N 1
ATOM 2625 C CA . GLY A 1 336 ? 23.089 -1.772 -30.257 1.00 88.88 336 GLY A CA 1
ATOM 2626 C C . GLY A 1 336 ? 23.043 -3.290 -30.493 1.00 88.88 336 GLY A C 1
ATOM 2627 O O . GLY A 1 336 ? 23.385 -3.759 -31.577 1.00 88.88 336 GLY A O 1
ATOM 2628 N N . ASN A 1 337 ? 22.621 -4.091 -29.506 1.00 90.69 337 ASN A N 1
ATOM 2629 C CA . ASN A 1 337 ? 22.460 -5.538 -29.660 1.00 90.69 337 ASN A CA 1
ATOM 2630 C C . ASN A 1 337 ? 21.052 -5.857 -30.183 1.00 90.69 337 ASN A C 1
ATOM 2632 O O . ASN A 1 337 ? 20.180 -6.350 -29.461 1.00 90.69 337 ASN A O 1
ATOM 2636 N N . HIS A 1 338 ? 20.827 -5.524 -31.453 1.00 90.19 338 HIS A N 1
ATOM 2637 C CA . HIS A 1 338 ? 19.511 -5.613 -32.081 1.00 90.19 338 HIS A CA 1
ATOM 2638 C C . HIS A 1 338 ? 18.990 -7.058 -32.197 1.00 90.19 338 HIS A C 1
ATOM 2640 O O . HIS A 1 338 ? 17.782 -7.260 -32.108 1.00 90.19 338 HIS A O 1
ATOM 2646 N N . ASP A 1 339 ? 19.869 -8.065 -32.280 1.00 86.19 339 ASP A N 1
ATOM 2647 C CA . ASP A 1 339 ? 19.481 -9.486 -32.272 1.00 86.19 339 ASP A CA 1
ATOM 2648 C C . ASP A 1 339 ? 18.810 -9.893 -30.950 1.00 86.19 339 ASP A C 1
ATOM 2650 O O . ASP A 1 339 ? 17.717 -10.466 -30.939 1.00 86.19 339 ASP A O 1
ATOM 2654 N N . LYS A 1 340 ? 19.431 -9.558 -29.807 1.00 87.94 340 LYS A N 1
ATOM 2655 C CA . LYS A 1 340 ? 18.830 -9.818 -28.490 1.00 87.94 340 LYS A CA 1
ATOM 2656 C C . LYS A 1 340 ? 17.604 -8.948 -28.250 1.00 87.94 340 LYS A C 1
ATOM 2658 O O . LYS A 1 340 ? 16.628 -9.437 -27.686 1.00 87.94 340 LYS A O 1
ATOM 2663 N N . ALA A 1 341 ? 17.624 -7.694 -28.701 1.00 88.75 341 ALA A N 1
ATOM 2664 C CA . ALA A 1 341 ? 16.456 -6.824 -28.623 1.00 88.75 341 ALA A CA 1
ATOM 2665 C C . ALA A 1 341 ? 15.250 -7.437 -29.359 1.00 88.75 341 ALA A C 1
ATOM 2667 O O . ALA A 1 341 ? 14.154 -7.486 -28.805 1.00 88.75 341 ALA A O 1
ATOM 2668 N N . LEU A 1 342 ? 15.464 -7.980 -30.566 1.00 89.75 342 LEU A N 1
ATOM 2669 C CA . LEU A 1 342 ? 14.427 -8.630 -31.371 1.00 89.75 342 LEU A CA 1
ATOM 2670 C C . LEU A 1 342 ? 13.908 -9.914 -30.709 1.00 89.75 342 LEU A C 1
ATOM 2672 O O . LEU A 1 342 ? 12.702 -10.167 -30.734 1.00 89.75 342 LEU A O 1
ATOM 2676 N N . HIS A 1 343 ? 14.788 -10.698 -30.080 1.00 91.94 343 HIS A N 1
ATOM 2677 C CA . HIS A 1 343 ? 14.397 -11.871 -29.295 1.00 91.94 343 HIS A CA 1
ATOM 2678 C C . HIS A 1 343 ? 13.451 -11.497 -28.141 1.00 91.94 343 HIS A C 1
ATOM 2680 O O . HIS A 1 343 ? 12.346 -12.035 -28.060 1.00 91.94 343 HIS A O 1
ATOM 2686 N N . PHE A 1 344 ? 13.829 -10.529 -27.300 1.00 89.69 344 PHE A N 1
ATOM 2687 C CA . PHE A 1 344 ? 12.995 -10.107 -26.171 1.00 89.69 344 PHE A CA 1
ATOM 2688 C C . PHE A 1 344 ? 11.715 -9.375 -26.604 1.00 89.69 344 PHE A C 1
ATOM 2690 O O . PHE A 1 344 ? 10.668 -9.589 -25.998 1.00 89.69 344 PHE A O 1
ATOM 2697 N N . ALA A 1 345 ? 11.746 -8.597 -27.691 1.00 91.31 345 ALA A N 1
ATOM 2698 C CA . ALA A 1 345 ? 10.542 -7.999 -28.270 1.00 91.31 345 ALA A CA 1
ATOM 2699 C C . ALA A 1 345 ? 9.562 -9.063 -28.807 1.00 91.31 345 ALA A C 1
ATOM 2701 O O . ALA A 1 345 ? 8.351 -8.912 -28.655 1.00 91.31 345 ALA A O 1
ATOM 2702 N N . SER A 1 346 ? 10.075 -10.163 -29.372 1.00 93.12 346 SER A N 1
ATOM 2703 C CA . SER A 1 346 ? 9.257 -11.308 -29.805 1.00 93.12 346 SER A CA 1
ATOM 2704 C C . SER A 1 346 ? 8.633 -12.042 -28.614 1.00 93.12 346 SER A C 1
ATOM 2706 O O . SER A 1 346 ? 7.436 -12.307 -28.631 1.00 93.12 346 SER A O 1
ATOM 2708 N N . MET A 1 347 ? 9.403 -12.287 -27.544 1.00 93.56 347 MET A N 1
ATOM 2709 C CA . MET A 1 347 ? 8.862 -12.851 -26.298 1.00 93.56 347 MET A CA 1
ATOM 2710 C C . MET A 1 347 ? 7.776 -11.959 -25.683 1.00 93.56 347 MET A C 1
ATOM 2712 O O . MET A 1 347 ? 6.731 -12.466 -25.288 1.00 93.56 347 MET A O 1
ATOM 2716 N N . HIS A 1 348 ? 7.992 -10.639 -25.647 1.00 92.56 348 HIS A N 1
ATOM 2717 C CA . HIS A 1 348 ? 6.992 -9.680 -25.178 1.00 92.56 348 HIS A CA 1
ATOM 2718 C C . HIS A 1 348 ? 5.697 -9.781 -25.997 1.00 92.56 348 HIS A C 1
ATOM 2720 O O . HIS A 1 348 ? 4.629 -9.904 -25.411 1.00 92.56 348 HIS A O 1
ATOM 2726 N N . LEU A 1 349 ? 5.782 -9.837 -27.335 1.00 92.38 349 LEU A N 1
ATOM 2727 C CA . LEU A 1 349 ? 4.608 -10.017 -28.194 1.00 92.38 349 LEU A CA 1
ATOM 2728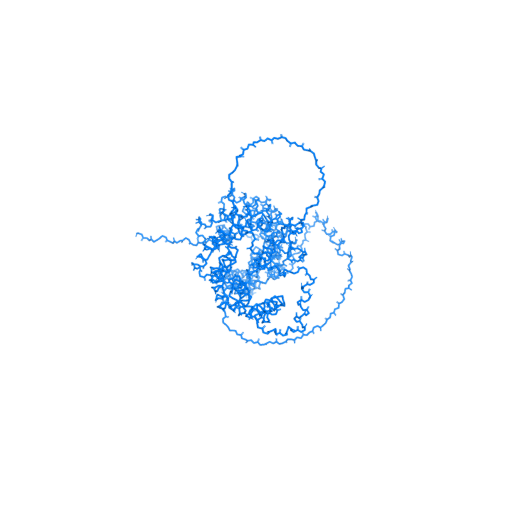 C C . LEU A 1 349 ? 3.831 -11.304 -27.872 1.00 92.38 349 LEU A C 1
ATOM 2730 O O . LEU A 1 349 ? 2.602 -11.284 -27.839 1.00 92.38 349 LEU A O 1
ATOM 2734 N N . ASP A 1 350 ? 4.520 -12.425 -27.671 1.00 94.44 350 ASP A N 1
ATOM 2735 C CA . ASP A 1 350 ? 3.853 -13.701 -27.409 1.00 94.44 350 ASP A CA 1
ATOM 2736 C C . ASP A 1 350 ? 3.209 -13.741 -26.013 1.00 94.44 350 ASP A C 1
ATOM 2738 O O . ASP A 1 350 ? 2.079 -14.214 -25.887 1.00 94.44 350 ASP A O 1
ATOM 2742 N N . ILE A 1 351 ? 3.842 -13.137 -25.002 1.00 90.62 351 ILE A N 1
ATOM 2743 C CA . ILE A 1 351 ? 3.256 -12.969 -23.662 1.00 90.62 351 ILE A CA 1
ATOM 2744 C C . ILE A 1 351 ? 2.055 -12.011 -23.698 1.00 90.62 351 ILE A C 1
ATOM 2746 O O . ILE A 1 351 ? 1.008 -12.331 -23.140 1.00 90.62 351 ILE A O 1
ATOM 2750 N N . SER A 1 352 ? 2.142 -10.871 -24.396 1.00 90.19 352 SER A N 1
ATOM 2751 C CA . SER A 1 352 ? 1.018 -9.931 -24.518 1.00 90.19 352 SER A CA 1
ATOM 2752 C C . SER A 1 352 ? -0.191 -10.551 -25.236 1.00 90.19 352 SER A C 1
ATOM 2754 O O . SER A 1 352 ? -1.326 -10.199 -24.922 1.00 90.19 352 SER A O 1
ATOM 2756 N N . LYS A 1 353 ? 0.013 -11.515 -26.151 1.00 92.88 353 LYS A N 1
ATOM 2757 C CA . LYS A 1 353 ? -1.084 -12.342 -26.696 1.00 92.88 353 LYS A CA 1
ATOM 2758 C C . LYS A 1 353 ? -1.644 -13.315 -25.655 1.00 92.88 353 LYS A C 1
ATOM 2760 O O . LYS A 1 353 ? -2.859 -13.454 -25.576 1.00 92.88 353 LYS A O 1
ATOM 2765 N N . GLU A 1 354 ? -0.781 -13.984 -24.883 1.00 94.38 354 GLU A N 1
ATOM 2766 C CA . GLU A 1 354 ? -1.171 -14.947 -23.837 1.00 94.38 354 GLU A CA 1
ATOM 2767 C C . GLU A 1 354 ? -2.086 -14.298 -22.783 1.00 94.38 354 GLU A C 1
ATOM 2769 O O . GLU A 1 354 ? -3.111 -14.875 -22.422 1.00 94.38 354 GLU A O 1
ATOM 2774 N N . ILE A 1 355 ? -1.760 -13.076 -22.345 1.00 90.75 355 ILE A N 1
ATOM 2775 C CA . ILE A 1 355 ? -2.526 -12.335 -21.325 1.00 90.75 355 ILE A CA 1
ATOM 2776 C C . ILE A 1 355 ? -3.658 -11.458 -21.894 1.00 90.75 355 ILE A C 1
ATOM 2778 O O . ILE A 1 355 ? -4.410 -10.863 -21.125 1.00 90.75 355 ILE A O 1
ATOM 2782 N N . GLY A 1 356 ? -3.793 -11.352 -23.222 1.00 89.88 356 GLY A N 1
ATOM 2783 C CA . GLY A 1 356 ? -4.801 -10.503 -23.874 1.00 89.88 356 GLY A CA 1
ATOM 2784 C C . GLY A 1 356 ? -4.518 -8.992 -23.824 1.00 89.88 356 GLY A C 1
ATOM 2785 O O . GLY A 1 356 ? -5.428 -8.189 -24.031 1.00 89.88 356 GLY A O 1
ATOM 2786 N N . ASP A 1 357 ? -3.272 -8.588 -23.572 1.00 84.75 357 ASP A N 1
ATOM 2787 C CA . ASP A 1 357 ? -2.845 -7.188 -23.573 1.00 84.75 357 ASP A CA 1
ATOM 2788 C C . ASP A 1 357 ? -2.692 -6.669 -25.011 1.00 84.75 357 ASP A C 1
ATOM 2790 O O . ASP A 1 357 ? -1.692 -6.895 -25.696 1.00 84.75 357 ASP A O 1
ATOM 2794 N N . ASN A 1 358 ? -3.719 -5.964 -25.478 1.00 84.75 358 ASN A N 1
ATOM 2795 C CA . ASN A 1 358 ? -3.757 -5.365 -26.810 1.00 84.75 358 ASN A CA 1
ATOM 2796 C C . ASN A 1 358 ? -2.753 -4.210 -26.983 1.00 84.75 358 ASN A C 1
ATOM 2798 O O . ASN A 1 358 ? -2.286 -3.975 -28.099 1.00 84.75 358 ASN A O 1
ATOM 2802 N N . VAL A 1 359 ? -2.406 -3.494 -25.907 1.00 83.62 359 VAL A N 1
ATOM 2803 C CA . VAL A 1 359 ? -1.489 -2.345 -25.968 1.00 83.62 359 VAL A CA 1
ATOM 2804 C C . VAL A 1 359 ? -0.052 -2.848 -26.075 1.00 83.62 359 VAL A C 1
ATOM 2806 O O . VAL A 1 359 ? 0.651 -2.477 -27.017 1.00 83.62 359 VAL A O 1
ATOM 2809 N N . GLY A 1 360 ? 0.354 -3.780 -25.208 1.00 82.06 360 GLY A N 1
ATOM 2810 C CA . GLY A 1 360 ? 1.656 -4.440 -25.292 1.00 82.06 360 GLY A CA 1
ATOM 2811 C C . GLY A 1 360 ? 1.860 -5.181 -26.612 1.00 82.06 360 GLY A C 1
ATOM 2812 O O . GLY A 1 360 ? 2.939 -5.077 -27.196 1.00 82.06 360 GLY A O 1
ATOM 2813 N N . GLN A 1 361 ? 0.820 -5.826 -27.164 1.00 86.62 361 GLN A N 1
ATOM 2814 C CA . GLN A 1 361 ? 0.871 -6.423 -28.508 1.00 86.62 361 GLN A CA 1
ATOM 2815 C C . GLN A 1 361 ? 1.228 -5.395 -29.594 1.00 86.62 361 GLN A C 1
ATOM 2817 O O . GLN A 1 361 ? 2.134 -5.649 -30.393 1.00 86.62 361 GLN A O 1
ATOM 2822 N N . ALA A 1 362 ? 0.559 -4.236 -29.621 1.00 82.56 362 ALA A N 1
ATOM 2823 C CA . ALA A 1 362 ? 0.840 -3.182 -30.597 1.00 82.56 362 ALA A CA 1
ATOM 2824 C C . ALA A 1 362 ? 2.259 -2.607 -30.426 1.00 82.56 362 ALA A C 1
ATOM 2826 O O . ALA A 1 362 ? 3.004 -2.490 -31.404 1.00 82.56 362 ALA A O 1
ATOM 2827 N N . THR A 1 363 ? 2.674 -2.325 -29.186 1.00 84.38 363 THR A N 1
ATOM 2828 C CA . THR A 1 363 ? 4.027 -1.837 -28.868 1.00 84.38 363 THR A CA 1
ATOM 2829 C C . THR A 1 363 ? 5.105 -2.846 -29.274 1.00 84.38 363 THR A C 1
ATOM 2831 O O . THR A 1 363 ? 6.110 -2.477 -29.883 1.00 84.38 363 THR A O 1
ATOM 2834 N N . ALA A 1 364 ? 4.898 -4.136 -28.995 1.00 84.75 364 ALA A N 1
ATOM 2835 C CA . ALA A 1 364 ? 5.827 -5.192 -29.379 1.00 84.75 364 ALA A CA 1
ATOM 2836 C C . ALA A 1 364 ? 5.946 -5.321 -30.906 1.00 84.75 364 ALA A C 1
ATOM 2838 O O . ALA A 1 364 ? 7.052 -5.452 -31.426 1.00 84.75 364 ALA A O 1
ATOM 2839 N N . GLN A 1 365 ? 4.827 -5.238 -31.634 1.00 87.50 365 GLN A N 1
ATOM 2840 C CA . GLN A 1 365 ? 4.807 -5.299 -33.099 1.00 87.50 365 GLN A CA 1
ATOM 2841 C C . GLN A 1 365 ? 5.549 -4.125 -33.747 1.00 87.50 365 GLN A C 1
ATOM 2843 O O . GLN A 1 365 ? 6.320 -4.351 -34.683 1.00 87.50 365 GLN A O 1
ATOM 2848 N N . MET A 1 366 ? 5.389 -2.904 -33.223 1.00 85.94 366 MET A N 1
ATOM 2849 C CA . MET A 1 366 ? 6.153 -1.735 -33.674 1.00 85.94 366 MET A CA 1
ATOM 2850 C C . MET A 1 366 ? 7.661 -1.946 -33.456 1.00 85.94 366 MET A C 1
ATOM 2852 O O . MET A 1 366 ? 8.441 -1.871 -34.407 1.00 85.94 366 MET A O 1
ATOM 2856 N N . ASN A 1 367 ? 8.060 -2.331 -32.238 1.00 85.94 367 ASN A N 1
ATOM 2857 C CA . ASN A 1 367 ? 9.463 -2.586 -31.899 1.00 85.94 367 ASN A CA 1
ATOM 2858 C C . ASN A 1 367 ? 10.083 -3.693 -32.776 1.00 85.94 367 ASN A C 1
ATOM 2860 O O . ASN A 1 367 ? 11.218 -3.557 -33.230 1.00 85.94 367 ASN A O 1
ATOM 2864 N N . ILE A 1 368 ? 9.345 -4.774 -33.061 1.00 89.94 368 ILE A N 1
ATOM 2865 C CA . ILE A 1 368 ? 9.786 -5.857 -33.959 1.00 89.94 368 ILE A CA 1
ATOM 2866 C C . ILE A 1 368 ? 9.969 -5.355 -35.398 1.00 89.94 368 ILE A C 1
ATOM 2868 O O . ILE A 1 368 ? 10.967 -5.710 -36.028 1.00 89.94 368 ILE A O 1
ATOM 2872 N N . SER A 1 369 ? 9.041 -4.542 -35.922 1.00 88.19 369 SER A N 1
ATOM 2873 C CA . SER A 1 369 ? 9.158 -3.914 -37.251 1.00 88.19 369 SER A CA 1
ATOM 2874 C C . SER A 1 369 ? 10.470 -3.139 -37.370 1.00 88.19 369 SER A C 1
ATOM 2876 O O . SER A 1 369 ? 11.245 -3.346 -38.306 1.00 88.19 369 SER A O 1
ATOM 2878 N N . ASP A 1 370 ? 10.746 -2.278 -36.395 1.00 86.56 370 ASP A N 1
ATOM 2879 C CA . ASP A 1 370 ? 11.870 -1.353 -36.483 1.00 86.56 370 ASP A CA 1
ATOM 2880 C C . ASP A 1 370 ? 13.210 -2.062 -36.263 1.00 86.56 370 ASP A C 1
ATOM 2882 O O . ASP A 1 370 ? 14.171 -1.809 -36.992 1.00 86.56 370 ASP A O 1
ATOM 2886 N N . LEU A 1 371 ? 13.259 -3.046 -35.359 1.00 87.56 371 LEU A N 1
ATOM 2887 C CA . LEU A 1 371 ? 14.432 -3.905 -35.182 1.00 87.56 371 LEU A CA 1
ATOM 2888 C C . LEU A 1 371 ? 14.726 -4.755 -36.429 1.00 87.56 371 LEU A C 1
ATOM 2890 O O . LEU A 1 371 ? 15.891 -4.901 -36.798 1.00 87.56 371 LEU A O 1
ATOM 2894 N N . ARG A 1 372 ? 13.702 -5.263 -37.134 1.00 86.94 372 ARG A N 1
ATOM 2895 C CA . ARG A 1 372 ? 13.895 -5.974 -38.414 1.00 86.94 372 ARG A CA 1
ATOM 2896 C C . ARG A 1 372 ? 14.466 -5.068 -39.501 1.00 86.94 372 ARG A C 1
ATOM 2898 O O . ARG A 1 372 ? 15.387 -5.495 -40.194 1.00 86.94 372 ARG A O 1
ATOM 2905 N N . LYS A 1 373 ? 13.984 -3.823 -39.609 1.00 87.25 373 LYS A N 1
ATOM 2906 C CA . LYS A 1 373 ? 14.524 -2.819 -40.545 1.00 87.25 373 LYS A CA 1
ATOM 2907 C C . LYS A 1 373 ? 15.996 -2.516 -40.263 1.00 87.25 373 LYS A C 1
ATOM 2909 O O . LYS A 1 373 ? 16.793 -2.490 -41.196 1.00 87.25 373 LYS A O 1
ATOM 2914 N N . VAL A 1 374 ? 16.370 -2.343 -38.991 1.00 88.75 374 VAL A N 1
ATOM 2915 C CA . VAL A 1 374 ? 17.771 -2.120 -38.578 1.00 88.75 374 VAL A CA 1
ATOM 2916 C C . VAL A 1 374 ? 18.664 -3.324 -38.907 1.00 88.75 374 VAL A C 1
ATOM 2918 O O . VAL A 1 374 ? 19.798 -3.139 -39.343 1.00 88.75 374 VAL A O 1
ATOM 2921 N N . LEU A 1 375 ? 18.151 -4.548 -38.759 1.00 85.00 375 LEU A N 1
ATOM 2922 C CA . LEU A 1 375 ? 18.865 -5.791 -39.081 1.00 85.00 375 LEU A CA 1
ATOM 2923 C C . LEU A 1 375 ? 18.853 -6.161 -40.580 1.00 85.00 375 LEU A C 1
ATOM 2925 O O . LEU A 1 375 ? 19.456 -7.164 -40.959 1.00 85.00 375 LEU A O 1
ATOM 2929 N N . GLY A 1 376 ? 18.171 -5.396 -41.440 1.00 84.88 376 GLY A N 1
ATOM 2930 C CA . GLY A 1 376 ? 18.031 -5.714 -42.868 1.00 84.88 376 GLY A CA 1
ATOM 2931 C C . GLY A 1 376 ? 17.225 -6.991 -43.152 1.00 84.88 376 GLY A C 1
ATOM 2932 O O . GLY A 1 376 ? 17.383 -7.602 -44.209 1.00 84.88 376 GLY A O 1
ATOM 2933 N N . LEU A 1 377 ? 16.383 -7.415 -42.206 1.00 80.44 377 LEU A N 1
ATOM 2934 C CA . LEU A 1 377 ? 15.520 -8.588 -42.339 1.00 80.44 377 LEU A CA 1
ATOM 2935 C C . LEU A 1 377 ? 14.258 -8.241 -43.149 1.00 80.44 377 LEU A C 1
ATOM 2937 O O . LEU A 1 377 ? 13.777 -7.109 -43.059 1.00 80.44 377 LEU A O 1
ATOM 2941 N N . PRO A 1 378 ? 13.683 -9.194 -43.908 1.00 70.25 378 PRO A N 1
ATOM 2942 C CA . PRO A 1 378 ? 12.447 -8.952 -44.642 1.00 70.25 378 PRO A CA 1
ATOM 2943 C C . PRO A 1 378 ? 11.313 -8.547 -43.692 1.00 70.25 378 PRO A C 1
ATOM 2945 O O . PRO A 1 378 ? 11.121 -9.145 -42.624 1.00 70.25 378 PRO A O 1
ATOM 2948 N N . GLU A 1 379 ? 10.548 -7.533 -44.100 1.00 60.28 379 GLU A N 1
ATOM 2949 C CA . GLU A 1 379 ? 9.321 -7.151 -43.408 1.00 60.28 379 GLU A CA 1
ATOM 2950 C C . GLU A 1 379 ? 8.375 -8.358 -43.397 1.00 60.28 379 GLU A C 1
ATOM 2952 O O . GLU A 1 379 ? 8.130 -8.993 -44.422 1.00 60.28 379 GLU A O 1
ATOM 2957 N N . GLY A 1 380 ? 7.898 -8.724 -42.207 1.00 57.25 380 GLY A N 1
ATOM 2958 C CA . GLY A 1 380 ? 6.777 -9.647 -42.094 1.00 57.25 380 GLY A CA 1
ATOM 2959 C C . GLY A 1 380 ? 5.517 -8.808 -42.082 1.00 57.25 380 GLY A C 1
ATOM 2960 O O . GLY A 1 380 ? 5.439 -7.899 -41.254 1.00 57.25 380 GLY A O 1
ATOM 2961 N N . ASP A 1 381 ? 4.571 -9.104 -42.971 1.00 50.78 381 ASP A N 1
ATOM 2962 C CA . ASP A 1 381 ? 3.313 -8.368 -43.057 1.00 50.78 381 ASP A CA 1
ATOM 2963 C C . ASP A 1 381 ? 2.650 -8.285 -41.676 1.00 50.78 381 ASP A C 1
ATOM 2965 O O . ASP A 1 381 ? 2.313 -9.300 -41.055 1.00 50.78 381 ASP A O 1
ATOM 2969 N N . LEU A 1 382 ? 2.471 -7.059 -41.179 1.00 55.94 382 LEU A N 1
ATOM 2970 C CA . LEU A 1 382 ? 1.629 -6.817 -40.016 1.00 55.94 382 LEU A CA 1
ATOM 2971 C C . LEU A 1 382 ? 0.202 -7.240 -40.385 1.00 55.94 382 LEU A C 1
ATOM 2973 O O . LEU A 1 382 ? -0.303 -6.866 -41.443 1.00 55.94 382 LEU A O 1
ATOM 2977 N N . SER A 1 383 ? -0.457 -8.008 -39.511 1.00 53.81 383 SER A N 1
ATOM 2978 C CA . SER A 1 383 ? -1.863 -8.389 -39.709 1.00 53.81 383 SER A CA 1
ATOM 2979 C C . SER A 1 383 ? -2.722 -7.143 -39.984 1.00 53.81 383 SER A C 1
ATOM 2981 O O . SER A 1 383 ? -2.464 -6.103 -39.376 1.00 53.81 383 SER A O 1
ATOM 2983 N N . PRO A 1 384 ? -3.778 -7.205 -40.817 1.00 52.53 384 PRO A N 1
ATOM 2984 C CA . PRO A 1 384 ? -4.725 -6.100 -40.964 1.00 52.53 384 PRO A CA 1
ATOM 2985 C C . PRO A 1 384 ? -5.265 -5.579 -39.621 1.00 52.53 384 PRO A C 1
ATOM 2987 O O . PRO A 1 384 ? -5.439 -4.372 -39.459 1.00 52.53 384 PRO A O 1
ATOM 2990 N N . ASP A 1 385 ? -5.445 -6.462 -38.632 1.00 49.91 385 ASP A N 1
ATOM 2991 C CA . ASP A 1 385 ? -5.846 -6.089 -37.270 1.00 49.91 385 ASP A CA 1
ATOM 2992 C C . ASP A 1 385 ? -4.722 -5.374 -36.505 1.00 49.91 385 ASP A C 1
ATOM 2994 O O . ASP A 1 385 ? -4.977 -4.398 -35.804 1.00 49.91 385 ASP A O 1
ATOM 2998 N N . SER A 1 386 ? -3.467 -5.792 -36.702 1.00 50.56 386 SER A N 1
ATOM 2999 C CA . SER A 1 386 ? -2.276 -5.110 -36.179 1.00 50.56 386 SER A CA 1
ATOM 3000 C C . SER A 1 386 ? -2.101 -3.723 -36.786 1.00 50.56 386 SER A C 1
ATOM 3002 O O . SER A 1 386 ? -1.867 -2.767 -36.059 1.00 50.56 386 SER A O 1
ATOM 3004 N N . ILE A 1 387 ? -2.272 -3.586 -38.104 1.00 58.47 387 ILE A N 1
ATOM 3005 C CA . ILE A 1 387 ? -2.250 -2.294 -38.803 1.00 58.47 387 ILE A CA 1
ATOM 3006 C C . ILE A 1 387 ? -3.376 -1.400 -38.271 1.00 58.47 387 ILE A C 1
ATOM 3008 O O . ILE A 1 387 ? -3.168 -0.211 -38.049 1.00 58.47 387 ILE A O 1
ATOM 3012 N N . LYS A 1 388 ? -4.560 -1.964 -38.008 1.00 58.84 388 LYS A N 1
ATOM 3013 C CA . LYS A 1 388 ? -5.689 -1.230 -37.429 1.00 58.84 388 LYS A CA 1
ATOM 3014 C C . LYS A 1 388 ? -5.421 -0.790 -35.986 1.00 58.84 388 LYS A C 1
ATOM 3016 O O . LYS A 1 388 ? -5.721 0.359 -35.670 1.00 58.84 388 LYS A O 1
ATOM 3021 N N . LEU A 1 389 ? -4.837 -1.640 -35.135 1.00 51.75 389 LEU A N 1
ATOM 3022 C CA . LEU A 1 389 ? -4.414 -1.264 -33.779 1.00 51.75 389 LEU A CA 1
ATOM 3023 C C . LEU A 1 389 ? -3.344 -0.173 -33.823 1.00 51.75 389 LEU A C 1
ATOM 3025 O O . LEU A 1 389 ? -3.542 0.884 -33.229 1.00 51.75 389 LEU A O 1
ATOM 3029 N N . VAL A 1 390 ? -2.259 -0.394 -34.571 1.00 53.31 390 VAL A N 1
ATOM 3030 C CA . VAL A 1 390 ? -1.168 0.575 -34.735 1.00 53.31 390 VAL A CA 1
ATOM 3031 C C . VAL A 1 390 ? -1.731 1.912 -35.208 1.00 53.31 390 VAL A C 1
ATOM 3033 O O . VAL A 1 390 ? -1.537 2.899 -34.520 1.00 53.31 390 VAL A O 1
ATOM 3036 N N . ASN A 1 391 ? -2.551 1.957 -36.262 1.00 52.97 391 ASN A N 1
ATOM 3037 C CA . ASN A 1 391 ? -3.157 3.206 -36.742 1.00 52.97 391 ASN A CA 1
ATOM 3038 C C . ASN A 1 391 ? -4.148 3.851 -35.751 1.00 52.97 391 ASN A C 1
ATOM 3040 O O . ASN A 1 391 ? -4.330 5.068 -35.781 1.00 52.97 391 ASN A O 1
ATOM 3044 N N . THR A 1 392 ? -4.800 3.065 -34.886 1.00 48.88 392 THR A N 1
ATOM 3045 C CA . THR A 1 392 ? -5.687 3.590 -33.830 1.00 48.88 392 THR A CA 1
ATOM 3046 C C . THR A 1 392 ? -4.871 4.298 -32.748 1.00 48.88 392 THR A C 1
ATOM 3048 O O . THR A 1 392 ? -5.244 5.389 -32.323 1.00 48.88 392 THR A O 1
ATOM 3051 N N . TYR A 1 393 ? -3.727 3.729 -32.360 1.00 43.75 393 TYR A N 1
ATOM 3052 C CA . TYR A 1 393 ? -2.837 4.327 -31.365 1.00 43.75 393 TYR A CA 1
ATOM 3053 C C . TYR A 1 393 ? -1.862 5.363 -31.957 1.00 43.75 393 TYR A C 1
ATOM 3055 O O . TYR A 1 393 ? -1.472 6.271 -31.240 1.00 43.75 393 TYR A O 1
ATOM 3063 N N . SER A 1 394 ? -1.522 5.317 -33.250 1.00 39.25 394 SER A N 1
ATOM 3064 C CA . SER A 1 394 ? -0.688 6.329 -33.930 1.00 39.25 394 SER A CA 1
ATOM 3065 C C . SER A 1 394 ? -1.410 7.655 -34.199 1.00 39.25 394 SER A C 1
ATOM 3067 O O . SER A 1 394 ? -0.745 8.648 -34.472 1.00 39.25 394 SER A O 1
ATOM 3069 N N . ASN A 1 395 ? -2.749 7.673 -34.158 1.00 35.00 395 ASN A N 1
ATOM 3070 C CA . ASN A 1 395 ? -3.569 8.883 -34.329 1.00 35.00 395 ASN A CA 1
ATOM 3071 C C . ASN A 1 395 ? -4.102 9.458 -33.003 1.00 35.00 395 ASN A C 1
ATOM 3073 O O . ASN A 1 395 ? -4.749 10.504 -33.003 1.00 35.00 395 ASN A O 1
ATOM 3077 N N . GLN A 1 396 ? -3.828 8.798 -31.877 1.00 29.41 396 GLN A N 1
ATOM 3078 C CA . GLN A 1 396 ? -3.744 9.474 -30.583 1.00 29.41 396 GLN A CA 1
ATOM 3079 C C . GLN A 1 396 ? -2.292 9.945 -30.383 1.00 29.41 396 GLN A C 1
ATOM 3081 O O . GLN A 1 396 ? -1.399 9.398 -31.037 1.00 29.41 396 GLN A O 1
ATOM 3086 N N . PRO A 1 397 ? -2.012 10.920 -29.498 1.00 27.23 397 PRO A N 1
ATOM 3087 C CA . PRO A 1 397 ? -0.647 11.224 -29.073 1.00 27.23 397 PRO A CA 1
ATOM 3088 C C . PRO A 1 397 ? -0.096 10.060 -28.230 1.00 27.23 397 PRO A C 1
ATOM 3090 O O . PRO A 1 397 ? -0.052 10.099 -27.004 1.00 27.23 397 PRO A O 1
ATOM 3093 N N . SER A 1 398 ? 0.284 8.980 -28.909 1.00 27.94 398 SER A N 1
ATOM 3094 C CA . SER A 1 398 ? 0.985 7.837 -28.336 1.00 27.94 398 SER A CA 1
ATOM 3095 C C . SER A 1 398 ? 2.493 8.051 -28.510 1.00 27.94 398 SER A C 1
ATOM 3097 O O . SER A 1 398 ? 2.904 8.525 -29.574 1.00 27.94 398 SER A O 1
ATOM 3099 N N . PRO A 1 399 ? 3.330 7.734 -27.502 1.00 28.62 399 PRO A N 1
ATOM 3100 C CA . PRO A 1 399 ? 4.751 8.084 -27.479 1.00 28.62 399 PRO A CA 1
ATOM 3101 C C . PRO A 1 399 ? 5.573 7.202 -28.432 1.00 28.62 399 PRO A C 1
ATOM 3103 O O . PRO A 1 399 ? 6.314 6.305 -28.028 1.00 28.62 399 PRO A O 1
ATOM 3106 N N . ALA A 1 400 ? 5.432 7.456 -29.730 1.00 28.75 400 ALA A N 1
ATOM 3107 C CA . ALA A 1 400 ? 6.173 6.792 -30.784 1.00 28.75 400 ALA A CA 1
ATOM 3108 C C . ALA A 1 400 ? 7.378 7.637 -31.227 1.00 28.75 400 ALA A C 1
ATOM 3110 O O . ALA A 1 400 ? 7.247 8.788 -31.634 1.00 28.75 400 ALA A O 1
ATOM 3111 N N . LEU A 1 401 ? 8.544 6.989 -31.273 1.00 28.77 401 LEU A N 1
ATOM 3112 C CA . LEU A 1 401 ? 9.634 7.327 -32.195 1.00 28.77 401 LEU A CA 1
ATOM 3113 C C . LEU A 1 401 ? 10.336 8.688 -32.029 1.00 28.77 401 LEU A C 1
ATOM 3115 O O . LEU A 1 401 ? 10.760 9.284 -33.023 1.00 28.77 401 LEU A O 1
ATOM 3119 N N . HIS A 1 402 ? 10.687 9.072 -30.798 1.00 26.08 402 HIS A N 1
ATOM 3120 C CA . HIS A 1 402 ? 11.948 9.805 -30.643 1.00 26.08 402 HIS A CA 1
ATOM 3121 C C . HIS A 1 402 ? 13.125 8.845 -30.854 1.00 26.08 402 HIS A C 1
ATOM 3123 O O . HIS A 1 402 ? 13.544 8.095 -29.972 1.00 26.08 402 HIS A O 1
ATOM 3129 N N . ARG A 1 403 ? 13.662 8.864 -32.084 1.00 28.75 403 ARG A N 1
ATOM 3130 C CA . ARG A 1 403 ? 15.007 8.354 -32.390 1.00 28.75 403 ARG A CA 1
ATOM 3131 C C . ARG A 1 403 ? 15.963 8.887 -31.325 1.00 28.75 403 ARG A C 1
ATOM 3133 O O . ARG A 1 403 ? 16.090 10.103 -31.209 1.00 28.75 403 ARG A O 1
ATOM 3140 N N . TYR A 1 404 ? 16.688 8.007 -30.633 1.00 27.81 404 TYR A N 1
ATOM 3141 C CA . TYR A 1 404 ? 17.748 8.391 -29.696 1.00 27.81 404 TYR A CA 1
ATOM 3142 C C . TYR A 1 404 ? 18.853 9.198 -30.400 1.00 27.81 404 TYR A C 1
ATOM 3144 O O . TYR A 1 404 ? 19.875 8.659 -30.825 1.00 27.81 404 TYR A O 1
ATOM 3152 N N . ARG A 1 405 ? 18.667 10.516 -30.505 1.00 23.52 405 ARG A N 1
ATOM 3153 C CA . ARG A 1 405 ? 19.692 11.466 -30.936 1.00 23.52 405 ARG A CA 1
ATOM 3154 C C . ARG A 1 405 ? 20.340 12.078 -29.699 1.00 23.52 405 ARG A C 1
ATOM 3156 O O . ARG A 1 405 ? 20.189 13.254 -29.397 1.00 23.52 405 ARG A O 1
ATOM 3163 N N . LEU A 1 406 ? 21.054 11.226 -28.966 1.00 29.80 406 LEU A N 1
ATOM 3164 C CA . LEU A 1 406 ? 21.783 11.584 -27.750 1.00 29.80 406 LEU A CA 1
ATOM 3165 C C . LEU A 1 406 ? 23.055 12.389 -28.077 1.00 29.80 406 LEU A C 1
ATOM 3167 O O . LEU A 1 406 ? 24.167 11.882 -27.970 1.00 29.80 406 LEU A O 1
ATOM 3171 N N . THR A 1 407 ? 22.872 13.649 -28.468 1.00 26.59 407 THR A N 1
ATOM 3172 C CA . THR A 1 407 ? 23.911 14.688 -28.595 1.00 26.59 407 THR A CA 1
ATOM 3173 C C . THR A 1 407 ? 23.268 16.032 -28.249 1.00 26.59 407 THR A C 1
ATOM 3175 O O . THR A 1 407 ? 22.243 16.358 -28.849 1.00 26.59 407 THR A O 1
ATOM 3178 N N . PRO A 1 408 ? 23.841 16.812 -27.317 1.00 26.53 408 PRO A N 1
ATOM 3179 C CA . PRO A 1 408 ? 25.008 17.623 -27.685 1.00 26.53 408 PRO A CA 1
ATOM 3180 C C . PRO A 1 408 ? 26.322 17.188 -27.027 1.00 26.53 408 PRO A C 1
ATOM 3182 O O . PRO A 1 408 ? 26.347 16.408 -26.078 1.00 26.53 408 PRO A O 1
ATOM 3185 N N . ASP A 1 409 ? 27.420 17.713 -27.568 1.00 26.95 409 ASP A N 1
ATOM 3186 C CA . ASP A 1 409 ? 28.790 17.358 -27.210 1.00 26.95 409 ASP A CA 1
ATOM 3187 C C . ASP A 1 409 ? 29.199 17.662 -25.763 1.00 26.95 409 ASP A C 1
ATOM 3189 O O . ASP A 1 409 ? 28.735 18.592 -25.100 1.00 26.95 409 ASP A O 1
ATOM 3193 N N . ALA A 1 410 ? 30.182 16.895 -25.298 1.00 27.20 410 ALA A N 1
ATOM 3194 C CA . ALA A 1 410 ? 30.827 17.114 -24.018 1.00 27.20 410 ALA A CA 1
ATOM 3195 C C . ALA A 1 410 ? 31.731 18.364 -24.014 1.00 27.20 410 ALA A C 1
ATOM 3197 O O . ALA A 1 410 ? 32.539 18.567 -24.914 1.00 27.20 410 ALA A O 1
ATOM 3198 N N . LYS A 1 411 ? 31.721 19.077 -22.879 1.00 30.28 411 LYS A N 1
ATOM 3199 C CA . LYS A 1 411 ? 32.817 19.923 -22.357 1.00 30.28 411 LYS A CA 1
ATOM 3200 C C . LYS A 1 411 ? 33.354 21.037 -23.277 1.00 30.28 411 LYS A C 1
ATOM 3202 O O . LYS A 1 411 ? 34.352 20.859 -23.971 1.00 30.28 411 LYS A O 1
ATOM 3207 N N . ALA A 1 412 ? 32.904 22.263 -23.016 1.00 25.89 412 ALA A N 1
ATOM 3208 C CA . ALA A 1 412 ? 33.753 23.448 -23.139 1.00 25.89 412 ALA A CA 1
ATOM 3209 C C . ALA A 1 412 ? 33.934 24.103 -21.758 1.00 25.89 412 ALA A C 1
ATOM 3211 O O . ALA A 1 412 ? 32.981 24.591 -21.159 1.00 25.89 412 ALA A O 1
ATOM 3212 N N . LYS A 1 413 ? 35.169 24.108 -21.237 1.00 31.41 413 LYS A N 1
ATOM 3213 C CA . LYS A 1 413 ? 35.551 25.012 -20.140 1.00 31.41 413 LYS A CA 1
ATOM 3214 C C . LYS A 1 413 ? 35.614 26.436 -20.689 1.00 31.41 413 LYS A C 1
ATOM 3216 O O . LYS A 1 413 ? 36.182 26.610 -21.761 1.00 31.41 413 LYS A O 1
ATOM 3221 N N . ASN A 1 414 ? 35.213 27.431 -19.902 1.00 26.72 414 ASN A N 1
ATOM 3222 C CA . ASN A 1 414 ? 35.954 28.692 -19.818 1.00 26.72 414 ASN A CA 1
ATOM 3223 C C . ASN A 1 414 ? 35.653 29.437 -18.512 1.00 26.72 414 ASN A C 1
ATOM 3225 O O . ASN A 1 414 ? 34.522 29.452 -18.038 1.00 26.72 414 ASN A O 1
ATOM 3229 N N . ASN A 1 415 ? 36.695 30.044 -17.942 1.00 25.47 415 ASN A N 1
ATOM 3230 C CA . ASN A 1 415 ? 36.592 30.948 -16.799 1.00 25.47 415 ASN A CA 1
ATOM 3231 C C . ASN A 1 415 ? 36.112 32.326 -17.276 1.00 25.47 415 ASN A C 1
ATOM 3233 O O . ASN A 1 415 ? 36.658 32.831 -18.256 1.00 25.47 415 ASN A O 1
ATOM 3237 N N . ALA A 1 416 ? 35.223 32.977 -16.525 1.00 26.11 416 ALA A N 1
ATOM 3238 C CA . ALA A 1 416 ? 35.180 34.436 -16.417 1.00 26.11 416 ALA A CA 1
ATOM 3239 C C . ALA A 1 416 ? 34.472 34.857 -15.119 1.00 26.11 416 ALA A C 1
ATOM 3241 O O . ALA A 1 416 ? 33.533 34.213 -14.663 1.00 26.11 416 ALA A O 1
ATOM 3242 N N . GLU A 1 417 ? 34.989 35.921 -14.521 1.00 24.38 417 GLU A N 1
ATOM 3243 C CA . GLU A 1 417 ? 34.687 36.452 -13.192 1.00 24.38 417 GLU A CA 1
ATOM 3244 C C . GLU A 1 417 ? 33.233 36.922 -13.008 1.00 24.38 417 GLU A C 1
ATOM 3246 O O . GLU A 1 417 ? 32.612 37.470 -13.917 1.00 24.38 417 GLU A O 1
ATOM 3251 N N . ALA A 1 418 ? 32.715 36.784 -11.784 1.00 24.53 418 ALA A N 1
ATOM 3252 C CA . ALA A 1 418 ? 31.458 37.402 -11.379 1.00 24.53 418 ALA A CA 1
ATOM 3253 C C . ALA A 1 418 ? 31.688 38.828 -10.848 1.00 24.53 418 ALA A C 1
ATOM 3255 O O . ALA A 1 418 ? 32.540 39.058 -9.989 1.00 24.53 418 ALA A O 1
ATOM 3256 N N . SER A 1 419 ? 30.870 39.781 -11.292 1.00 22.77 419 SER A N 1
ATOM 3257 C CA . SER A 1 419 ? 30.649 41.054 -10.597 1.00 22.77 419 SER A CA 1
ATOM 3258 C C . SER A 1 419 ? 29.205 41.523 -10.784 1.00 22.77 419 SER A C 1
ATOM 3260 O O . SER A 1 419 ? 28.600 41.335 -11.834 1.00 22.77 419 SER A O 1
ATOM 3262 N N . LEU A 1 420 ? 28.645 42.069 -9.705 1.00 26.47 420 LEU A N 1
ATOM 3263 C CA . LEU A 1 420 ? 27.224 42.384 -9.516 1.00 26.47 420 LEU A CA 1
ATOM 3264 C C . LEU A 1 420 ? 26.841 43.738 -10.139 1.00 26.47 420 LEU A C 1
ATOM 3266 O O . LEU A 1 420 ? 27.651 44.657 -10.023 1.00 26.47 420 LEU A O 1
ATOM 3270 N N . GLN A 1 421 ? 25.591 43.909 -10.621 1.00 22.67 421 GLN A N 1
ATOM 3271 C CA . GLN A 1 421 ? 24.721 45.074 -10.300 1.00 22.67 421 GLN A CA 1
ATOM 3272 C C . GLN A 1 421 ? 23.305 45.078 -10.939 1.00 22.67 421 GLN A C 1
ATOM 3274 O O . GLN A 1 421 ? 22.982 44.277 -11.808 1.00 22.67 421 GLN A O 1
ATOM 3279 N N . HIS A 1 422 ? 22.469 46.006 -10.445 1.00 23.39 422 HIS A N 1
ATOM 3280 C CA . HIS A 1 422 ? 21.013 46.193 -10.623 1.00 23.39 422 HIS A CA 1
ATOM 3281 C C . HIS A 1 422 ? 20.664 47.416 -11.535 1.00 23.39 422 HIS A C 1
ATOM 3283 O O . HIS A 1 422 ? 21.541 48.243 -11.761 1.00 23.39 422 HIS A O 1
ATOM 3289 N N . THR A 1 423 ? 19.440 47.667 -12.054 1.00 22.80 423 THR A N 1
ATOM 3290 C CA . THR A 1 423 ? 18.142 46.942 -11.939 1.00 22.80 423 THR A CA 1
ATOM 3291 C C . THR A 1 423 ? 17.315 46.847 -13.270 1.00 22.80 423 THR A C 1
ATOM 3293 O O . THR A 1 423 ? 17.551 45.847 -13.942 1.00 22.80 423 THR A O 1
ATOM 3296 N N . PRO A 1 424 ? 16.315 47.699 -13.669 1.00 30.67 424 PRO A N 1
ATOM 3297 C CA . PRO A 1 424 ? 15.078 47.091 -14.232 1.00 30.67 424 PRO A CA 1
ATOM 3298 C C . PRO A 1 424 ? 14.309 47.780 -15.421 1.00 30.67 424 PRO A C 1
ATOM 3300 O O . PRO A 1 424 ? 14.464 48.972 -15.663 1.00 30.67 424 PRO A O 1
ATOM 3303 N N . VAL A 1 425 ? 13.326 47.043 -16.004 1.00 24.14 425 VAL A N 1
ATOM 3304 C CA . VAL A 1 425 ? 12.116 47.490 -16.796 1.00 24.14 425 VAL A CA 1
ATOM 3305 C C . VAL A 1 425 ? 12.332 47.961 -18.274 1.00 24.14 425 VAL A C 1
ATOM 3307 O O . VAL A 1 425 ? 13.332 48.626 -18.522 1.00 24.14 425 VAL A O 1
ATOM 3310 N N . PRO A 1 426 ? 11.390 47.797 -19.257 1.00 29.27 426 PRO A N 1
ATOM 3311 C CA . PRO A 1 426 ? 10.409 46.725 -19.567 1.00 29.27 426 PRO A CA 1
ATOM 3312 C C . PRO A 1 426 ? 10.424 46.172 -21.034 1.00 29.27 426 PRO A C 1
ATOM 3314 O O . PRO A 1 426 ? 10.842 46.839 -21.971 1.00 29.27 426 PRO A O 1
ATOM 3317 N N . VAL A 1 427 ? 9.810 44.990 -21.214 1.00 27.56 427 VAL A N 1
ATOM 3318 C CA . VAL A 1 427 ? 8.970 44.497 -22.348 1.00 27.56 427 VAL A CA 1
ATOM 3319 C C . VAL A 1 427 ? 9.170 45.047 -23.782 1.00 27.56 427 VAL A C 1
ATOM 3321 O O . VAL A 1 427 ? 8.736 46.154 -24.094 1.00 27.56 427 VAL A O 1
ATOM 3324 N N . GLN A 1 428 ? 9.539 44.152 -24.714 1.00 22.66 428 GLN A N 1
ATOM 3325 C CA . GLN A 1 428 ? 8.848 44.006 -26.011 1.00 22.66 428 GLN A CA 1
ATOM 3326 C C . GLN A 1 428 ? 8.979 42.573 -26.568 1.00 22.66 428 GLN A C 1
ATOM 3328 O O . GLN A 1 428 ? 9.923 41.862 -26.238 1.00 22.66 428 GLN A O 1
ATOM 3333 N N . HIS A 1 429 ? 7.979 42.135 -27.341 1.00 27.59 429 HIS A N 1
ATOM 3334 C CA . HIS A 1 429 ? 7.805 40.746 -27.782 1.00 27.59 429 HIS A CA 1
ATOM 3335 C C . HIS A 1 429 ? 8.820 40.300 -28.844 1.00 27.59 429 HIS A C 1
ATOM 3337 O O . HIS A 1 429 ? 9.001 40.995 -29.843 1.00 27.59 429 HIS A O 1
ATOM 3343 N N . THR A 1 430 ? 9.307 39.063 -28.716 1.00 22.58 430 THR A N 1
ATOM 3344 C CA . THR A 1 430 ? 9.720 38.242 -29.864 1.00 22.58 430 THR A CA 1
ATOM 3345 C C . THR A 1 430 ? 9.500 36.762 -29.559 1.00 22.58 430 THR A C 1
ATOM 3347 O O . THR A 1 430 ? 9.636 36.328 -28.416 1.00 22.58 430 THR A O 1
ATOM 3350 N N . GLU A 1 431 ? 9.111 36.003 -30.578 1.00 33.41 431 GLU A N 1
ATOM 3351 C CA . GLU A 1 431 ? 8.705 34.598 -30.483 1.00 33.41 431 GLU A CA 1
ATOM 3352 C C . GLU A 1 431 ? 9.880 33.696 -30.063 1.00 33.41 431 GLU A C 1
ATOM 3354 O O . GLU A 1 431 ? 10.983 33.813 -30.600 1.00 33.41 431 GLU A O 1
ATOM 3359 N N . GLN A 1 432 ? 9.647 32.770 -29.127 1.00 23.75 432 GLN A N 1
ATOM 3360 C CA . GLN A 1 432 ? 10.597 31.709 -28.784 1.00 23.75 432 GLN A CA 1
ATOM 3361 C C . GLN A 1 432 ? 9.982 30.344 -29.079 1.00 23.75 432 GLN A C 1
ATOM 3363 O O . GLN A 1 432 ? 8.893 30.023 -28.607 1.00 23.75 432 GLN A O 1
ATOM 3368 N N . ALA A 1 433 ? 10.696 29.552 -29.879 1.00 25.52 433 ALA A N 1
ATOM 3369 C CA . ALA A 1 433 ? 10.336 28.176 -30.176 1.00 25.52 433 ALA A CA 1
ATOM 3370 C C . ALA A 1 433 ? 10.467 27.306 -28.917 1.00 25.52 433 ALA A C 1
ATOM 3372 O O . ALA A 1 433 ? 11.461 27.401 -28.193 1.00 25.52 433 ALA A O 1
ATOM 3373 N N . GLN A 1 434 ? 9.473 26.451 -28.684 1.00 24.36 434 GLN A N 1
ATOM 3374 C CA . GLN A 1 434 ? 9.492 25.465 -27.608 1.00 24.36 434 GLN A CA 1
ATOM 3375 C C . GLN A 1 434 ? 10.582 24.415 -27.864 1.00 24.36 434 GLN A C 1
ATOM 3377 O O . GLN A 1 434 ? 10.770 23.949 -28.987 1.00 24.36 434 GLN A O 1
ATOM 3382 N N . GLY A 1 435 ? 11.291 24.040 -26.802 1.00 28.56 435 GLY A N 1
ATOM 3383 C CA . GLY A 1 435 ? 12.269 22.959 -26.800 1.00 28.56 435 GLY A CA 1
ATOM 3384 C C . GLY A 1 435 ? 12.457 22.462 -25.374 1.00 28.56 435 GLY A C 1
ATOM 3385 O O . GLY A 1 435 ? 13.231 23.051 -24.624 1.00 28.56 435 GLY A O 1
ATOM 3386 N N . GLY A 1 436 ? 11.708 21.423 -24.999 1.00 27.27 436 GLY A N 1
ATOM 3387 C CA . GLY A 1 436 ? 11.696 20.896 -23.629 1.00 27.27 436 GLY A CA 1
ATOM 3388 C C . GLY A 1 436 ? 10.758 19.710 -23.370 1.00 27.27 436 GLY A C 1
ATOM 3389 O O . GLY A 1 436 ? 10.421 19.483 -22.220 1.00 27.27 436 GLY A O 1
ATOM 3390 N N . GLU A 1 437 ? 10.320 18.971 -24.397 1.00 27.86 437 GLU A N 1
ATOM 3391 C CA . GLU A 1 437 ? 9.259 17.946 -24.268 1.00 27.86 437 GLU A CA 1
ATOM 3392 C C . GLU A 1 437 ? 9.785 16.497 -24.092 1.00 27.86 437 GLU A C 1
ATOM 3394 O O . GLU A 1 437 ? 9.014 15.580 -23.821 1.00 27.86 437 GLU A O 1
ATOM 3399 N N . ASP A 1 438 ? 11.099 16.263 -24.216 1.00 30.75 438 ASP A N 1
ATOM 3400 C CA . ASP A 1 438 ? 11.664 14.903 -24.333 1.00 30.75 438 ASP A CA 1
ATOM 3401 C C . ASP A 1 438 ? 11.937 14.169 -22.999 1.00 30.75 438 ASP A C 1
ATOM 340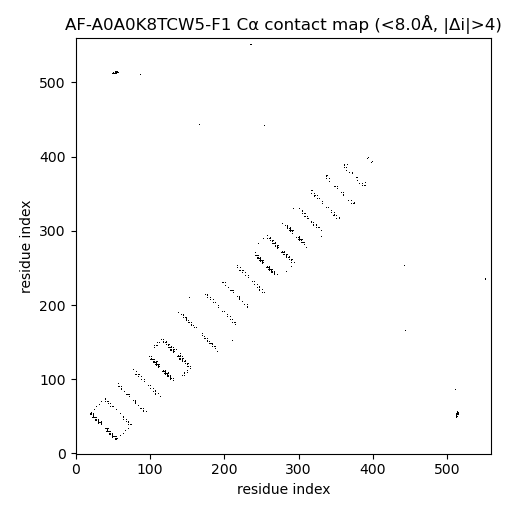3 O O . ASP A 1 438 ? 12.127 12.950 -23.005 1.00 30.75 438 ASP A O 1
ATOM 3407 N N . GLU A 1 439 ? 11.973 14.859 -21.851 1.00 34.44 439 GLU A N 1
ATOM 3408 C CA . GLU A 1 439 ? 12.251 14.213 -20.550 1.00 34.44 439 GLU A CA 1
ATOM 3409 C C . GLU A 1 439 ? 10.977 13.722 -19.833 1.00 34.44 439 GLU A C 1
ATOM 3411 O O . GLU A 1 439 ? 11.021 12.730 -19.100 1.00 34.44 439 GLU A O 1
ATOM 3416 N N . GLU A 1 440 ? 9.819 14.336 -20.091 1.00 31.19 440 GLU A N 1
ATOM 3417 C CA . GLU A 1 440 ? 8.565 14.041 -19.379 1.00 31.19 440 GLU A CA 1
ATOM 3418 C C . GLU A 1 440 ? 7.971 12.670 -19.751 1.00 31.19 440 GLU A C 1
ATOM 3420 O O . GLU A 1 440 ? 7.514 11.929 -18.876 1.00 31.19 440 GLU A O 1
ATOM 3425 N N . SER A 1 441 ? 8.062 12.262 -21.026 1.00 35.22 441 SER A N 1
ATOM 3426 C CA . SER A 1 441 ? 7.457 11.010 -21.520 1.00 35.22 441 SER A CA 1
ATOM 3427 C C . SER A 1 441 ? 7.970 9.742 -20.822 1.00 35.22 441 SER A C 1
ATOM 3429 O O . SER A 1 441 ? 7.278 8.720 -20.839 1.00 35.22 441 SER A O 1
ATOM 3431 N N . PHE A 1 442 ? 9.170 9.764 -20.234 1.00 36.19 442 PHE A N 1
ATOM 3432 C CA . PHE A 1 442 ? 9.716 8.615 -19.510 1.00 36.19 442 PHE A CA 1
ATOM 3433 C C . PHE A 1 442 ? 9.199 8.544 -18.066 1.00 36.19 442 PHE A C 1
ATOM 3435 O O . PHE A 1 442 ? 8.799 7.470 -17.609 1.00 36.19 442 PHE A O 1
ATOM 3442 N N . PHE A 1 443 ? 9.179 9.672 -17.347 1.00 39.19 443 PHE A N 1
ATOM 3443 C CA . PHE A 1 443 ? 8.629 9.733 -15.988 1.00 39.19 443 PHE A CA 1
ATOM 3444 C C . PHE A 1 443 ? 7.136 9.440 -15.973 1.00 39.19 443 PHE A C 1
ATOM 3446 O O . PHE A 1 443 ? 6.653 8.753 -15.073 1.00 39.19 443 PHE A O 1
ATOM 3453 N N . ASP A 1 444 ? 6.429 9.881 -17.007 1.00 39.28 444 ASP A N 1
ATOM 3454 C CA . ASP A 1 444 ? 5.015 9.602 -17.169 1.00 39.28 444 ASP A CA 1
ATOM 3455 C C . ASP A 1 444 ? 4.743 8.102 -17.389 1.00 39.28 444 ASP A C 1
ATOM 3457 O O . ASP A 1 444 ? 3.874 7.505 -16.752 1.00 39.28 444 ASP A O 1
ATOM 3461 N N . LEU A 1 445 ? 5.580 7.429 -18.185 1.00 36.09 445 LEU A N 1
ATOM 3462 C CA . LEU A 1 445 ? 5.536 5.974 -18.350 1.00 36.09 445 LEU A CA 1
ATOM 3463 C C . LEU A 1 445 ? 5.882 5.226 -17.050 1.00 36.09 445 LEU A C 1
ATOM 3465 O O . LEU A 1 445 ? 5.275 4.199 -16.733 1.00 36.09 445 LEU A O 1
ATOM 3469 N N . LEU A 1 446 ? 6.823 5.755 -16.263 1.00 38.97 446 LEU A N 1
ATOM 3470 C CA . LEU A 1 446 ? 7.167 5.207 -14.954 1.00 38.97 446 LEU A CA 1
ATOM 3471 C C . LEU A 1 446 ? 6.026 5.394 -13.940 1.00 38.97 446 LEU A C 1
ATOM 3473 O O . LEU A 1 446 ? 5.757 4.482 -13.163 1.00 38.97 446 LEU A O 1
ATOM 3477 N N . SER A 1 447 ? 5.330 6.532 -13.981 1.00 36.59 447 SER A N 1
ATOM 3478 C CA . SER A 1 447 ? 4.139 6.832 -13.178 1.00 36.59 447 SER A CA 1
ATOM 3479 C C . SER A 1 447 ? 2.978 5.898 -13.530 1.00 36.59 447 SER A C 1
ATOM 3481 O O . SER A 1 447 ? 2.417 5.245 -12.646 1.00 36.59 447 SER A O 1
ATOM 3483 N N . ARG A 1 448 ? 2.688 5.709 -14.825 1.00 35.06 448 ARG A N 1
ATOM 3484 C CA . ARG A 1 448 ? 1.696 4.735 -15.317 1.00 35.06 448 ARG A CA 1
ATOM 3485 C C . ARG A 1 448 ? 2.012 3.315 -14.816 1.00 35.06 448 ARG A C 1
ATOM 3487 O O . ARG A 1 448 ? 1.189 2.716 -14.132 1.00 35.06 448 ARG A O 1
ATOM 3494 N N . PHE A 1 449 ? 3.238 2.818 -15.001 1.00 33.19 449 PHE A N 1
ATOM 3495 C CA . PHE A 1 449 ? 3.609 1.456 -14.578 1.00 33.19 449 PHE A CA 1
ATOM 3496 C C . PHE A 1 449 ? 3.936 1.275 -13.081 1.00 33.19 449 PHE A C 1
ATOM 3498 O O . PHE A 1 449 ? 4.086 0.129 -12.630 1.00 33.19 449 PHE A O 1
ATOM 3505 N N . GLN A 1 450 ? 4.069 2.352 -12.299 1.00 34.25 450 GLN A N 1
ATOM 3506 C CA . GLN A 1 450 ? 4.139 2.291 -10.831 1.00 34.25 450 GLN A CA 1
ATOM 3507 C C . GLN A 1 450 ? 2.781 2.504 -10.159 1.00 34.25 450 GLN A C 1
ATOM 3509 O O . GLN A 1 450 ? 2.571 1.945 -9.085 1.00 34.25 450 GLN A O 1
ATOM 3514 N N . SER A 1 451 ? 1.852 3.247 -10.765 1.00 30.81 451 SER A N 1
ATOM 3515 C CA . SER A 1 451 ? 0.491 3.397 -10.236 1.00 30.81 451 SER A CA 1
ATOM 3516 C C . SER A 1 451 ? -0.248 2.057 -10.243 1.00 30.81 451 SER A C 1
ATOM 3518 O O . SER A 1 451 ? -0.743 1.655 -9.192 1.00 30.81 451 SER A O 1
ATOM 3520 N N . GLU A 1 452 ? -0.174 1.288 -11.336 1.00 31.19 452 GLU A N 1
ATOM 3521 C CA . GLU A 1 452 ? -0.646 -0.108 -11.374 1.00 31.19 452 GLU A CA 1
ATOM 3522 C C . GLU A 1 452 ? 0.085 -0.996 -10.348 1.00 31.19 452 GLU A C 1
ATOM 3524 O O . GLU A 1 452 ? -0.529 -1.791 -9.638 1.00 31.19 452 GLU A O 1
ATOM 3529 N N . ARG A 1 453 ? 1.400 -0.801 -10.171 1.00 39.22 453 ARG A N 1
ATOM 3530 C CA . ARG A 1 453 ? 2.217 -1.602 -9.242 1.00 39.22 453 ARG A CA 1
ATOM 3531 C C . ARG A 1 453 ? 2.047 -1.222 -7.761 1.00 39.22 453 ARG A C 1
ATOM 3533 O O . ARG A 1 453 ? 2.437 -1.987 -6.879 1.00 39.22 453 ARG A O 1
ATOM 3540 N N . MET A 1 454 ? 1.441 -0.077 -7.443 1.00 32.56 454 MET A N 1
ATOM 3541 C CA . MET A 1 454 ? 1.045 0.249 -6.068 1.00 32.56 454 MET A CA 1
ATOM 3542 C C . MET A 1 454 ? -0.244 -0.488 -5.654 1.00 32.56 454 MET A C 1
ATOM 3544 O O . MET A 1 454 ? -0.723 -0.295 -4.535 1.00 32.56 454 MET A O 1
ATOM 3548 N N . ASP A 1 455 ? -0.837 -1.296 -6.539 1.00 35.97 455 ASP A N 1
ATOM 3549 C CA . ASP A 1 455 ? -2.076 -2.040 -6.293 1.00 35.97 455 ASP A CA 1
ATOM 3550 C C . ASP A 1 455 ? -1.930 -3.571 -6.333 1.00 35.97 455 ASP A C 1
ATOM 3552 O O . ASP A 1 455 ? -2.811 -4.266 -5.824 1.00 35.97 455 ASP A O 1
ATOM 3556 N N . ASP A 1 456 ? -0.761 -4.091 -6.724 1.00 26.69 456 ASP A N 1
ATOM 3557 C CA . ASP A 1 456 ? -0.384 -5.512 -6.597 1.00 26.69 456 ASP A CA 1
ATOM 3558 C C . ASP A 1 456 ? -0.114 -5.966 -5.141 1.00 26.69 456 ASP A C 1
ATOM 3560 O O . ASP A 1 456 ? 0.430 -7.039 -4.887 1.00 26.69 456 ASP A O 1
ATOM 3564 N N . GLN A 1 457 ? -0.587 -5.219 -4.135 1.00 28.53 457 GLN A N 1
ATOM 3565 C CA . GLN A 1 457 ? -0.763 -5.731 -2.764 1.00 28.53 457 GLN A CA 1
ATOM 3566 C C . GLN A 1 457 ? -2.060 -6.557 -2.627 1.00 28.53 457 GLN A C 1
ATOM 3568 O O . GLN A 1 457 ? -2.749 -6.511 -1.608 1.00 28.53 457 GLN A O 1
ATOM 3573 N N . ARG A 1 458 ? -2.395 -7.329 -3.670 1.00 31.12 458 ARG A N 1
ATOM 3574 C CA . ARG A 1 458 ? -3.541 -8.247 -3.732 1.00 31.12 458 ARG A CA 1
ATOM 3575 C C . ARG A 1 458 ? -3.172 -9.625 -4.301 1.00 31.12 458 ARG A C 1
ATOM 3577 O O . ARG A 1 458 ? -3.866 -10.115 -5.182 1.00 31.12 458 ARG A O 1
ATOM 3584 N N . CYS A 1 459 ? -2.136 -10.270 -3.754 1.00 22.77 459 CYS A N 1
ATOM 3585 C CA . CYS A 1 459 ? -2.207 -11.675 -3.300 1.00 22.77 459 CYS A CA 1
ATOM 3586 C C . CYS A 1 459 ? -0.861 -12.210 -2.781 1.00 22.77 459 CYS A C 1
ATOM 3588 O O . CYS A 1 459 ? -0.017 -12.651 -3.554 1.00 22.77 459 CYS A O 1
ATOM 3590 N N . SER A 1 460 ? -0.726 -12.304 -1.457 1.00 22.02 460 SER A N 1
ATOM 3591 C CA . SER A 1 460 ? 0.051 -13.376 -0.812 1.00 22.02 460 SER A CA 1
ATOM 3592 C C . SER A 1 460 ? -0.410 -13.619 0.632 1.00 22.02 460 SER A C 1
ATOM 3594 O O . SER A 1 460 ? 0.382 -13.667 1.570 1.00 22.02 460 SER A O 1
ATOM 3596 N N . LEU A 1 461 ? -1.717 -13.855 0.819 1.00 23.69 461 LEU A N 1
ATOM 3597 C CA . LEU A 1 461 ? -2.117 -14.764 1.896 1.00 23.69 461 LEU A CA 1
ATOM 3598 C C . LEU A 1 461 ? -1.637 -16.157 1.485 1.00 23.69 461 LEU A C 1
ATOM 3600 O O . LEU A 1 461 ? -2.161 -16.744 0.539 1.00 23.69 461 LEU A O 1
ATOM 3604 N N . SER A 1 462 ? -0.622 -16.672 2.172 1.00 20.84 462 SER A N 1
ATOM 3605 C CA . SER A 1 462 ? -0.105 -18.022 1.966 1.00 20.84 462 SER A CA 1
ATOM 3606 C C . SER A 1 462 ? -1.100 -19.064 2.489 1.00 20.84 462 SER A C 1
ATOM 3608 O O . SER A 1 462 ? -0.920 -19.623 3.569 1.00 20.84 462 SER A O 1
ATOM 3610 N N . VAL A 1 463 ? -2.156 -19.337 1.722 1.00 25.25 463 VAL A N 1
ATOM 3611 C CA . VAL A 1 463 ? -3.028 -20.494 1.948 1.00 25.25 463 VAL A CA 1
ATOM 3612 C C . VAL A 1 463 ? -2.488 -21.661 1.131 1.00 25.25 463 VAL A C 1
ATOM 3614 O O . VAL A 1 463 ? -2.880 -21.894 -0.011 1.00 25.25 463 VAL A O 1
ATOM 3617 N N . ALA A 1 464 ? -1.572 -22.412 1.739 1.00 23.39 464 ALA A N 1
ATOM 3618 C CA . ALA A 1 464 ? -1.235 -23.748 1.273 1.00 23.39 464 ALA A CA 1
ATOM 3619 C C . ALA A 1 464 ? -2.406 -24.695 1.590 1.00 23.39 464 ALA A C 1
ATOM 3621 O O . ALA A 1 464 ? -2.434 -25.341 2.633 1.00 23.39 464 ALA A O 1
ATOM 3622 N N . ALA A 1 465 ? -3.384 -24.761 0.687 1.00 26.08 465 ALA A N 1
ATOM 3623 C CA . ALA A 1 465 ? -4.438 -25.769 0.697 1.00 26.08 465 ALA A CA 1
ATOM 3624 C C . ALA A 1 465 ? -4.415 -26.515 -0.642 1.00 26.08 465 ALA A C 1
ATOM 3626 O O . ALA A 1 465 ? -4.901 -26.017 -1.657 1.00 26.08 465 ALA A O 1
ATOM 3627 N N . SER A 1 466 ? -3.802 -27.701 -0.635 1.00 23.83 466 SER A N 1
ATOM 3628 C CA . SER A 1 466 ? -3.826 -28.614 -1.780 1.00 23.83 466 SER A CA 1
ATOM 3629 C C . SER A 1 466 ? -5.258 -29.078 -2.057 1.00 23.83 466 SER A C 1
ATOM 3631 O O . SER A 1 466 ? -6.000 -29.371 -1.125 1.00 23.83 466 SER A O 1
ATOM 3633 N N . GLU A 1 467 ? -5.590 -29.184 -3.343 1.00 24.33 467 GLU A N 1
ATOM 3634 C CA . GLU A 1 467 ? -6.593 -30.094 -3.916 1.00 24.33 467 GLU A CA 1
ATOM 3635 C C . GLU A 1 467 ? -8.006 -30.141 -3.291 1.00 24.33 467 GLU A C 1
ATOM 3637 O O . GLU A 1 467 ? -8.276 -30.838 -2.316 1.00 24.33 467 GLU A O 1
ATOM 3642 N N . ASN A 1 468 ? -8.991 -29.631 -4.042 1.00 25.59 468 ASN A N 1
ATOM 3643 C CA . ASN A 1 468 ? -9.825 -30.556 -4.822 1.00 25.59 468 ASN A CA 1
ATOM 3644 C C . ASN A 1 468 ? -10.617 -29.867 -5.945 1.00 25.59 468 ASN A C 1
ATOM 3646 O O . ASN A 1 468 ? -11.069 -28.731 -5.819 1.00 25.59 468 ASN A O 1
ATOM 3650 N N . LYS A 1 469 ? -10.792 -30.589 -7.056 1.00 25.86 469 LYS A N 1
ATOM 3651 C CA . LYS A 1 469 ? -11.676 -30.217 -8.171 1.00 25.86 469 LYS A CA 1
ATOM 3652 C C . LYS A 1 469 ? -13.101 -30.675 -7.863 1.00 25.86 469 LYS A C 1
ATOM 3654 O O . LYS A 1 469 ? -13.252 -31.815 -7.448 1.00 25.86 469 LYS A O 1
ATOM 3659 N N . GLU A 1 470 ? -14.115 -29.894 -8.246 1.00 23.98 470 GLU A N 1
ATOM 3660 C CA . GLU A 1 470 ? -15.202 -30.421 -9.092 1.00 23.98 470 GLU A CA 1
ATOM 3661 C C . GLU A 1 470 ? -16.075 -29.333 -9.752 1.00 23.98 470 GLU A C 1
ATOM 3663 O O . GLU A 1 470 ? -16.140 -28.188 -9.314 1.00 23.98 470 GLU A O 1
ATOM 3668 N N . ASN A 1 471 ? -16.698 -29.710 -10.873 1.00 24.58 471 ASN A N 1
ATOM 3669 C CA . ASN A 1 471 ? -17.476 -28.861 -11.786 1.00 24.58 471 ASN A CA 1
ATOM 3670 C C . ASN A 1 471 ? -18.833 -28.396 -11.222 1.00 24.58 471 ASN A C 1
ATOM 3672 O O . ASN A 1 471 ? -19.534 -29.202 -10.610 1.00 24.58 471 ASN A O 1
ATOM 3676 N N . ARG A 1 472 ? -19.333 -27.237 -11.699 1.00 25.03 472 ARG A N 1
ATOM 3677 C CA . ARG A 1 472 ? -20.602 -27.184 -12.475 1.00 25.03 472 ARG A CA 1
ATOM 3678 C C . ARG A 1 472 ? -20.850 -25.865 -13.227 1.00 25.03 472 ARG A C 1
ATOM 3680 O O . ARG A 1 472 ? -20.344 -24.813 -12.863 1.00 25.03 472 ARG A O 1
ATOM 3687 N N . ASN A 1 473 ? -21.623 -25.980 -14.310 1.00 23.81 473 ASN A N 1
ATOM 3688 C CA . ASN A 1 473 ? -21.837 -24.979 -15.363 1.00 23.81 473 ASN A CA 1
ATOM 3689 C C . ASN A 1 473 ? -23.084 -24.087 -15.159 1.00 23.81 473 ASN A C 1
ATOM 3691 O O . ASN A 1 473 ? -24.124 -24.583 -14.742 1.00 23.81 473 ASN A O 1
ATOM 3695 N N . ILE A 1 474 ? -22.955 -22.824 -15.598 1.00 25.72 474 ILE A N 1
ATOM 3696 C CA . ILE A 1 474 ? -23.845 -22.048 -16.503 1.00 25.72 474 ILE A CA 1
ATOM 3697 C C . ILE A 1 474 ? -25.379 -22.126 -16.303 1.00 25.72 474 ILE A C 1
ATOM 3699 O O . ILE A 1 474 ? -25.979 -23.170 -16.547 1.00 25.72 474 ILE A O 1
ATOM 3703 N N . ASN A 1 475 ? -26.030 -20.964 -16.091 1.00 24.77 475 ASN A N 1
ATOM 3704 C CA . ASN A 1 475 ? -27.134 -20.480 -16.955 1.00 24.77 475 ASN A CA 1
ATOM 3705 C C . ASN A 1 475 ? -27.525 -18.998 -16.726 1.00 24.77 475 ASN A C 1
ATOM 3707 O O . ASN A 1 475 ? -27.142 -18.381 -15.737 1.00 24.77 475 ASN A O 1
ATOM 3711 N N . THR A 1 476 ? -28.239 -18.427 -17.703 1.00 24.20 476 THR A N 1
ATOM 3712 C CA . THR A 1 476 ? -28.430 -16.982 -17.976 1.00 24.20 476 THR A CA 1
ATOM 3713 C C . THR A 1 476 ? -29.808 -16.398 -17.590 1.00 24.20 476 THR A C 1
ATOM 3715 O O . THR A 1 476 ? -30.791 -17.094 -17.805 1.00 24.20 476 THR A O 1
ATOM 3718 N N . LEU A 1 477 ? -29.836 -15.118 -17.143 1.00 27.67 477 LEU A N 1
ATOM 3719 C CA . LEU A 1 477 ? -30.753 -13.960 -17.441 1.00 27.67 477 LEU A CA 1
ATOM 3720 C C . LEU A 1 477 ? -32.279 -14.180 -17.703 1.00 27.67 477 LEU A C 1
ATOM 3722 O O . LEU A 1 477 ? -32.627 -15.184 -18.315 1.00 27.67 477 LEU A O 1
ATOM 3726 N N . PRO A 1 478 ? -33.212 -13.232 -17.369 1.00 32.00 478 PRO A N 1
ATOM 3727 C CA . PRO A 1 478 ? -33.243 -11.839 -17.897 1.00 32.00 478 PRO A CA 1
ATOM 3728 C C . PRO A 1 478 ? -33.865 -10.757 -16.919 1.00 32.00 478 PRO A C 1
ATOM 3730 O O . PRO A 1 478 ? -33.916 -11.028 -15.721 1.00 32.00 478 PRO A O 1
ATOM 3733 N N . PRO A 1 479 ? -34.241 -9.514 -17.345 1.00 38.25 479 PRO A N 1
ATOM 3734 C CA . PRO A 1 479 ? -34.347 -8.306 -16.480 1.00 38.25 479 PRO A CA 1
ATOM 3735 C C . PRO A 1 479 ? -35.790 -7.784 -16.228 1.00 38.25 479 PRO A C 1
ATOM 3737 O O . PRO A 1 479 ? -36.719 -8.384 -16.757 1.00 38.25 479 PRO A O 1
ATOM 3740 N N . ILE A 1 480 ? -35.974 -6.640 -15.517 1.00 27.62 480 ILE A N 1
ATOM 3741 C CA . ILE A 1 480 ? -37.064 -5.636 -15.746 1.00 27.62 480 ILE A CA 1
ATOM 3742 C C . ILE A 1 480 ? -36.943 -4.314 -14.919 1.00 27.62 480 ILE A C 1
ATOM 3744 O O . ILE A 1 480 ? -36.671 -4.339 -13.725 1.00 27.62 480 ILE A O 1
ATOM 3748 N N . ASN A 1 481 ? -37.197 -3.198 -15.626 1.00 26.20 481 ASN A N 1
ATOM 3749 C CA . ASN A 1 481 ? -37.695 -1.830 -15.320 1.00 26.20 481 ASN A CA 1
ATOM 3750 C C . ASN A 1 481 ? -37.176 -0.895 -14.196 1.00 26.20 481 ASN A C 1
ATOM 3752 O O . ASN A 1 481 ? -37.109 -1.224 -13.018 1.00 26.20 481 ASN A O 1
ATOM 3756 N N . GLN A 1 482 ? -37.005 0.370 -14.615 1.00 32.09 482 GLN A N 1
ATOM 3757 C CA . GLN A 1 482 ? -37.065 1.602 -13.814 1.00 32.09 482 GLN A CA 1
ATOM 3758 C C . GLN A 1 482 ? -38.515 2.117 -13.713 1.00 32.09 482 GLN A C 1
ATOM 3760 O O . GLN A 1 482 ? -39.216 2.089 -14.720 1.00 32.09 482 GLN A O 1
ATOM 3765 N N . GLU A 1 483 ? -38.905 2.681 -12.566 1.00 27.72 483 GLU A N 1
ATOM 3766 C CA . GLU A 1 483 ? -39.814 3.841 -12.415 1.00 27.72 483 GLU A CA 1
ATOM 3767 C C . GLU A 1 483 ? -39.827 4.272 -10.928 1.00 27.72 483 GLU A C 1
ATOM 3769 O O . GLU A 1 483 ? -39.652 3.420 -10.060 1.00 27.72 483 GLU A O 1
ATOM 3774 N N . GLY A 1 484 ? -40.017 5.567 -10.616 1.00 28.41 484 GLY A N 1
ATOM 3775 C CA . GLY A 1 484 ? -40.252 6.028 -9.226 1.00 28.41 484 GLY A CA 1
ATOM 3776 C C . GLY A 1 484 ? -39.186 6.905 -8.541 1.00 28.41 484 GLY A C 1
ATOM 3777 O O . GLY A 1 484 ? -39.050 6.852 -7.324 1.00 28.41 484 GLY A O 1
ATOM 3778 N N . GLY A 1 485 ? -38.429 7.732 -9.270 1.00 38.16 485 GLY A N 1
ATOM 3779 C CA . GLY A 1 485 ? -37.459 8.657 -8.663 1.00 38.16 485 GLY A CA 1
ATOM 3780 C C . GLY A 1 485 ? -38.027 10.044 -8.334 1.00 38.16 485 GLY A C 1
ATOM 3781 O O . GLY A 1 485 ? -37.871 10.947 -9.156 1.00 38.16 485 GLY A O 1
ATOM 3782 N N . GLN A 1 486 ? -38.628 10.236 -7.148 1.00 34.88 486 GLN A N 1
ATOM 3783 C CA . GLN A 1 486 ? -38.775 11.577 -6.533 1.00 34.88 486 GLN A CA 1
ATOM 3784 C C . GLN A 1 486 ? -39.100 11.603 -5.023 1.00 34.88 486 GLN A C 1
ATOM 3786 O O . GLN A 1 486 ? -38.771 12.595 -4.374 1.00 34.88 486 GLN A O 1
ATOM 3791 N N . ASP A 1 487 ? -39.651 10.532 -4.440 1.00 36.09 487 ASP A N 1
ATOM 3792 C CA . ASP A 1 487 ? -40.098 10.549 -3.032 1.00 36.09 487 ASP A CA 1
ATOM 3793 C C . ASP A 1 487 ? -38.979 10.277 -1.998 1.00 36.09 487 ASP A C 1
ATOM 3795 O O . ASP A 1 487 ? -38.995 10.852 -0.908 1.00 36.09 487 ASP A O 1
ATOM 3799 N N . GLU A 1 488 ? -37.936 9.505 -2.344 1.00 43.00 488 GLU A N 1
ATOM 3800 C CA . GLU A 1 488 ? -36.846 9.154 -1.405 1.00 43.00 488 GLU A CA 1
ATOM 3801 C C . GLU A 1 488 ? -36.067 10.371 -0.867 1.00 43.00 488 GLU A C 1
ATOM 3803 O O . GLU A 1 488 ? -35.558 10.341 0.254 1.00 43.00 488 GLU A O 1
ATOM 3808 N N . LEU A 1 489 ? -35.979 11.466 -1.633 1.00 39.62 489 LEU A N 1
ATOM 3809 C CA . LEU A 1 489 ? -35.280 12.681 -1.196 1.00 39.62 489 LEU A CA 1
ATOM 3810 C C . LEU A 1 489 ? -36.092 13.478 -0.161 1.00 39.62 489 LEU A C 1
ATOM 3812 O O . LEU A 1 489 ? -35.509 14.116 0.717 1.00 39.62 489 LEU A O 1
ATOM 3816 N N . LEU A 1 490 ? -37.425 13.434 -0.239 1.00 39.88 490 LEU A N 1
ATOM 3817 C CA . LEU A 1 490 ? -38.299 14.091 0.733 1.00 39.88 490 LEU A CA 1
ATOM 3818 C C . LEU A 1 490 ? -38.342 13.305 2.048 1.00 39.88 490 LEU A C 1
ATOM 3820 O O . LEU A 1 490 ? -38.203 13.918 3.107 1.00 39.88 490 LEU A O 1
ATOM 3824 N N . ASP A 1 491 ? -38.398 11.972 1.992 1.00 42.34 491 ASP A N 1
ATOM 3825 C CA . ASP A 1 491 ? -38.261 11.121 3.183 1.00 42.34 491 ASP A CA 1
ATOM 3826 C C . ASP A 1 491 ? -36.880 11.270 3.847 1.00 42.34 491 ASP A C 1
ATOM 3828 O O . ASP A 1 491 ? -36.782 11.330 5.077 1.00 42.34 491 ASP A O 1
ATOM 3832 N N . LEU A 1 492 ? -35.806 11.429 3.062 1.00 40.75 492 LEU A N 1
ATOM 3833 C CA . LEU A 1 492 ? -34.465 11.689 3.594 1.00 40.75 492 LEU A CA 1
ATOM 3834 C C . LEU A 1 492 ? -34.376 13.046 4.316 1.00 40.75 492 LEU A C 1
ATOM 3836 O O . LEU A 1 492 ? -33.785 13.131 5.393 1.00 40.75 492 LEU A O 1
ATOM 3840 N N . ILE A 1 493 ? -34.991 14.103 3.772 1.00 43.16 493 ILE A N 1
ATOM 3841 C CA . ILE A 1 493 ? -34.995 15.441 4.389 1.00 43.16 493 ILE A CA 1
ATOM 3842 C C . ILE A 1 493 ? -35.884 15.478 5.645 1.00 43.16 493 ILE A C 1
ATOM 3844 O O . ILE A 1 493 ? -35.472 16.037 6.665 1.00 43.16 493 ILE A O 1
ATOM 3848 N N . VAL A 1 494 ? -37.058 14.836 5.626 1.00 38.91 494 VAL A N 1
ATOM 3849 C CA . VAL A 1 494 ? -37.935 14.707 6.808 1.00 38.91 494 VAL A CA 1
ATOM 3850 C C . VAL A 1 494 ? -37.270 13.859 7.905 1.00 38.91 494 VAL A C 1
ATOM 3852 O O . VAL A 1 494 ? -37.387 14.179 9.095 1.00 38.91 494 VAL A O 1
ATOM 3855 N N . GLY A 1 495 ? -36.484 12.848 7.522 1.00 34.19 495 GLY A N 1
ATOM 3856 C CA . GLY A 1 495 ? -35.666 12.043 8.432 1.00 34.19 495 GLY A CA 1
ATOM 3857 C C . GLY A 1 495 ? -34.546 12.814 9.147 1.00 34.19 495 GLY A C 1
ATOM 3858 O O . GLY A 1 495 ? -34.121 12.398 10.226 1.00 34.19 495 GLY A O 1
ATOM 3859 N N . MET A 1 496 ? -34.089 13.952 8.609 1.00 36.84 496 MET A N 1
ATOM 3860 C CA . MET A 1 496 ? -32.950 14.711 9.152 1.00 36.84 496 MET A CA 1
ATOM 3861 C C . MET A 1 496 ? -33.308 15.817 10.162 1.00 36.84 496 MET A C 1
ATOM 3863 O O . MET A 1 496 ? -32.395 16.405 10.741 1.00 36.84 496 MET A O 1
ATOM 3867 N N . GLN A 1 497 ? -34.592 16.096 10.433 1.00 34.69 497 GLN A N 1
ATOM 3868 C CA . GLN A 1 497 ? -34.997 17.096 11.448 1.00 34.69 497 GLN A CA 1
ATOM 3869 C C . GLN A 1 497 ? -35.843 16.550 12.614 1.00 34.69 497 GLN A C 1
ATOM 3871 O O . GLN A 1 497 ? -36.071 17.271 13.586 1.00 34.69 497 GLN A O 1
ATOM 3876 N N . SER A 1 498 ? -36.245 15.276 12.587 1.00 31.52 498 SER A N 1
ATOM 3877 C CA . SER A 1 498 ? -37.256 14.733 13.515 1.00 31.52 498 SER A CA 1
ATOM 3878 C C . SER A 1 498 ? -36.723 13.792 14.606 1.00 31.52 498 SER A C 1
ATOM 3880 O O . SER A 1 498 ? -37.437 12.888 15.021 1.00 31.52 498 SER A O 1
ATOM 3882 N N . LYS A 1 499 ? -35.497 13.985 15.123 1.00 43.03 499 LYS A N 1
ATOM 3883 C CA . LYS A 1 499 ? -35.018 13.266 16.331 1.00 43.03 499 LYS A CA 1
ATOM 3884 C C . LYS A 1 499 ? -34.397 14.168 17.398 1.00 43.03 499 LYS A C 1
ATOM 3886 O O . LYS A 1 499 ? -33.210 14.106 17.699 1.00 43.03 499 LYS A O 1
ATOM 3891 N N . ARG A 1 500 ? -35.271 14.953 18.038 1.00 42.06 500 ARG A N 1
ATOM 3892 C CA . ARG A 1 500 ? -35.099 15.420 19.432 1.00 42.06 500 ARG A CA 1
ATOM 3893 C C . ARG A 1 500 ? -36.272 15.029 20.356 1.00 42.06 500 ARG A C 1
ATOM 3895 O O . ARG A 1 500 ? -36.318 15.445 21.506 1.00 42.06 500 ARG A O 1
ATOM 3902 N N . MET A 1 501 ? -37.204 14.218 19.858 1.00 34.62 501 MET A N 1
ATOM 3903 C CA . MET A 1 501 ? -38.207 13.484 20.632 1.00 34.62 501 MET A CA 1
ATOM 3904 C C . MET A 1 501 ? -38.482 12.174 19.895 1.00 34.62 501 MET A C 1
ATOM 3906 O O . MET A 1 501 ? -39.203 12.199 18.912 1.00 34.62 501 MET A O 1
ATOM 3910 N N . ASP A 1 502 ? -37.835 11.088 20.325 1.00 31.98 502 ASP A N 1
ATOM 3911 C CA . ASP A 1 502 ? -38.217 9.683 20.052 1.00 31.98 502 ASP A CA 1
ATOM 3912 C C . ASP A 1 502 ? -37.337 8.699 20.867 1.00 31.98 502 ASP A C 1
ATOM 3914 O O . ASP A 1 502 ? -37.167 7.531 20.527 1.00 31.98 502 ASP A O 1
ATOM 3918 N N . GLU A 1 503 ? -36.750 9.154 21.983 1.00 34.31 503 GLU A N 1
ATOM 3919 C CA . GLU A 1 503 ? -35.875 8.339 22.850 1.00 34.31 503 GLU A CA 1
ATOM 3920 C C . GLU A 1 503 ? -36.660 7.411 23.800 1.00 34.31 503 GLU A C 1
ATOM 3922 O O . GLU A 1 503 ? -36.107 6.863 24.751 1.00 34.31 503 GLU A O 1
ATOM 3927 N N . GLN A 1 504 ? -37.965 7.229 23.577 1.00 33.41 504 GLN A N 1
ATOM 3928 C CA . GLN A 1 504 ? -38.819 6.384 24.408 1.00 33.41 504 GLN A CA 1
ATOM 3929 C C . GLN A 1 504 ? -39.623 5.414 23.540 1.00 33.41 504 GLN A C 1
ATOM 3931 O O . GLN A 1 504 ? -40.609 5.801 22.924 1.00 33.41 504 GLN A O 1
ATOM 3936 N N . ARG A 1 505 ? -39.230 4.130 23.610 1.00 35.88 505 ARG A N 1
ATOM 3937 C CA . ARG A 1 505 ? -39.790 2.954 22.904 1.00 35.88 505 ARG A CA 1
ATOM 3938 C C . ARG A 1 505 ? -39.320 2.773 21.455 1.00 35.88 505 ARG A C 1
ATOM 3940 O O . ARG A 1 505 ? -40.095 2.874 20.513 1.00 35.88 505 ARG A O 1
ATOM 3947 N N . VAL A 1 506 ? -38.063 2.362 21.307 1.00 34.22 506 VAL A N 1
ATOM 3948 C CA . VAL A 1 506 ? -37.648 1.541 20.161 1.00 34.22 506 VAL A CA 1
ATOM 3949 C C . VAL A 1 506 ? -37.712 0.084 20.610 1.00 34.22 506 VAL A C 1
ATOM 3951 O O . VAL A 1 506 ? -36.947 -0.322 21.484 1.00 34.22 506 VAL A O 1
ATOM 3954 N N . GLU A 1 507 ? -38.634 -0.695 20.045 1.00 42.97 507 GLU A N 1
ATOM 3955 C CA . GLU A 1 507 ? -38.542 -2.156 20.117 1.00 42.97 507 GLU A CA 1
ATOM 3956 C C . GLU A 1 507 ? -37.248 -2.579 19.412 1.00 42.97 507 GLU A C 1
ATOM 3958 O O . GLU A 1 507 ? -36.955 -2.105 18.310 1.00 42.97 507 GLU A O 1
ATOM 3963 N N . LEU A 1 508 ? -36.442 -3.428 20.058 1.00 47.00 508 LEU A N 1
ATOM 3964 C CA . LEU A 1 508 ? -35.229 -3.957 19.438 1.00 47.00 508 LEU A CA 1
ATOM 3965 C C . LEU A 1 508 ? -35.609 -4.638 18.111 1.00 47.00 508 LEU A C 1
ATOM 3967 O O . LEU A 1 508 ? -36.498 -5.494 18.117 1.00 47.00 508 LEU A O 1
ATOM 3971 N N . PRO A 1 509 ? -34.949 -4.313 16.980 1.00 54.16 509 PRO A N 1
ATOM 3972 C CA . PRO A 1 509 ? -35.111 -5.117 15.776 1.00 54.16 509 PRO A CA 1
ATOM 3973 C C . PRO A 1 509 ? -34.728 -6.566 16.097 1.00 54.16 509 PRO A C 1
ATOM 3975 O O . PRO A 1 509 ? -33.879 -6.801 16.956 1.00 54.16 509 PRO A O 1
ATOM 3978 N N . HIS A 1 510 ? -35.337 -7.539 15.414 1.00 61.06 510 HIS A N 1
ATOM 3979 C CA . HIS A 1 510 ? -35.106 -8.962 15.677 1.00 61.06 510 HIS A CA 1
ATOM 3980 C C . HIS A 1 510 ? -33.652 -9.360 15.348 1.00 61.06 510 HIS A C 1
ATOM 3982 O O . HIS A 1 510 ? -33.336 -9.787 14.237 1.00 61.06 510 HIS A O 1
ATOM 3988 N N . LEU A 1 511 ? -32.756 -9.212 16.322 1.00 69.50 511 LEU A N 1
ATOM 3989 C CA . LEU A 1 511 ? -31.329 -9.489 16.200 1.00 69.50 511 LEU A CA 1
ATOM 3990 C C . LEU A 1 511 ? -31.063 -10.998 16.378 1.00 69.50 511 LEU A C 1
ATOM 3992 O O . LEU A 1 511 ? -31.493 -11.571 17.380 1.00 69.50 511 LEU A O 1
ATOM 3996 N N . PRO A 1 512 ? -30.387 -11.676 15.427 1.00 78.31 512 PRO A N 1
ATOM 3997 C CA . PRO A 1 512 ? -30.118 -13.111 15.529 1.00 78.31 512 PRO A CA 1
ATOM 3998 C C . PRO A 1 512 ? -29.286 -13.466 16.769 1.00 78.31 512 PRO A C 1
ATOM 4000 O O . PRO A 1 512 ? -28.184 -12.945 16.932 1.00 78.31 512 PRO A O 1
ATOM 4003 N N . GLY A 1 513 ? -29.782 -14.377 17.607 1.00 66.75 513 GLY A N 1
ATOM 4004 C CA . GLY A 1 513 ? -29.096 -14.838 18.824 1.00 66.75 513 GLY A CA 1
ATOM 4005 C C . GLY A 1 513 ? -29.411 -14.057 20.099 1.00 66.75 513 GLY A C 1
ATOM 4006 O O . GLY A 1 513 ? -28.833 -14.344 21.143 1.00 66.75 513 GLY A O 1
ATOM 4007 N N . LEU A 1 514 ? -30.350 -13.113 20.036 1.00 73.56 514 LEU A N 1
ATOM 4008 C CA . LEU A 1 514 ? -30.990 -12.542 21.216 1.00 73.56 514 LEU A CA 1
ATOM 4009 C C . LEU A 1 514 ? -32.185 -13.427 21.599 1.00 73.56 514 LEU A C 1
ATOM 4011 O O . LEU A 1 514 ? -33.067 -13.661 20.767 1.00 73.56 514 LEU A O 1
ATOM 4015 N N . CYS A 1 515 ? -32.220 -13.939 22.827 1.00 69.31 515 CYS A N 1
ATOM 4016 C CA . CYS A 1 515 ? -33.371 -14.704 23.306 1.00 69.31 515 CYS A CA 1
ATOM 4017 C C . CYS A 1 515 ? -34.596 -13.780 23.488 1.00 69.31 515 CYS A C 1
ATOM 4019 O O . CYS A 1 515 ? -34.449 -12.634 23.922 1.00 69.31 515 CYS A O 1
ATOM 4021 N N . PRO A 1 516 ? -35.822 -14.230 23.153 1.00 49.25 516 PRO A N 1
ATOM 4022 C CA . PRO A 1 516 ? -37.017 -13.415 23.345 1.00 49.25 516 PRO A CA 1
ATOM 4023 C C . PRO A 1 516 ? -37.305 -13.227 24.847 1.00 49.25 516 PRO A C 1
ATOM 4025 O O . PRO A 1 516 ? -37.214 -14.196 25.603 1.00 49.25 516 PRO A O 1
ATOM 4028 N N . PRO A 1 517 ? -37.705 -12.021 25.298 1.00 43.22 517 PRO A N 1
ATOM 4029 C CA . PRO A 1 517 ? -37.986 -11.772 26.708 1.00 43.22 517 PRO A CA 1
ATOM 4030 C C . PRO A 1 517 ? -39.147 -12.651 27.193 1.00 43.22 517 PRO A C 1
ATOM 4032 O O . PRO A 1 517 ? -40.274 -12.552 26.701 1.00 43.22 517 PRO A O 1
ATOM 4035 N N . GLY A 1 518 ? -38.862 -13.516 28.168 1.00 40.22 518 GLY A N 1
ATOM 4036 C CA . GLY A 1 518 ? -39.827 -14.465 28.714 1.00 40.22 518 GLY A CA 1
ATOM 4037 C C . GLY A 1 518 ? -41.032 -13.774 29.356 1.00 40.22 518 GLY A C 1
ATOM 4038 O O . GLY A 1 518 ? -40.895 -12.961 30.270 1.00 40.22 518 GLY A O 1
ATOM 4039 N N . GLY A 1 519 ? -42.236 -14.130 28.907 1.00 33.16 519 GLY A N 1
ATOM 4040 C CA . GLY A 1 519 ? -43.486 -13.669 29.509 1.00 33.16 519 GLY A CA 1
ATOM 4041 C C . GLY A 1 519 ? -43.768 -14.354 30.849 1.00 33.16 519 GLY A C 1
ATOM 4042 O O . GLY A 1 519 ? -44.507 -15.333 30.889 1.00 33.16 519 GLY A O 1
ATOM 4043 N N . GLY A 1 520 ? -43.217 -13.825 31.943 1.00 29.47 520 GLY A N 1
ATOM 4044 C CA . GLY A 1 520 ? -43.471 -14.285 33.314 1.00 29.47 520 GLY A CA 1
ATOM 4045 C C . GLY A 1 520 ? -43.202 -13.166 34.321 1.00 29.47 520 GLY A C 1
ATOM 4046 O O . GLY A 1 520 ? -42.119 -12.592 34.339 1.00 29.47 520 GLY A O 1
ATOM 4047 N N . GLY A 1 521 ? -44.206 -12.786 35.114 1.00 30.03 521 GLY A N 1
ATOM 4048 C CA . GLY A 1 521 ? -44.161 -11.549 35.899 1.00 30.03 521 GLY A CA 1
ATOM 4049 C C . GLY A 1 521 ? -43.608 -11.685 37.323 1.00 30.03 521 GLY A C 1
ATOM 4050 O O . GLY A 1 521 ? -43.947 -12.623 38.031 1.00 30.03 521 GLY A O 1
ATOM 4051 N N . GLY A 1 522 ? -42.878 -10.652 37.759 1.00 35.47 522 GLY A N 1
ATOM 4052 C CA . GLY A 1 522 ? -42.875 -10.128 39.135 1.00 35.47 522 GLY A CA 1
ATOM 4053 C C . GLY A 1 522 ? -42.325 -11.006 40.270 1.00 35.47 522 GLY A C 1
ATOM 4054 O O . GLY A 1 522 ? -43.066 -11.758 40.895 1.00 35.47 522 GLY A O 1
ATOM 4055 N N . GLY A 1 523 ? -41.077 -10.749 40.674 1.00 25.73 523 GLY A N 1
ATOM 4056 C CA . GLY A 1 523 ? -40.512 -11.207 41.949 1.00 25.73 523 GLY A CA 1
ATOM 4057 C C . GLY A 1 523 ? -39.251 -10.422 42.329 1.00 25.73 523 GLY A C 1
ATOM 4058 O O . GLY A 1 523 ? -38.355 -10.269 41.507 1.00 25.73 523 GLY A O 1
ATOM 4059 N N . SER A 1 524 ? -39.190 -9.894 43.556 1.00 32.38 524 SER A N 1
ATOM 4060 C CA . SER A 1 524 ? -38.049 -9.114 44.071 1.00 32.38 524 SER A CA 1
ATOM 4061 C C . SER A 1 524 ? -37.104 -9.951 44.937 1.00 32.38 524 SER A C 1
ATOM 4063 O O . SER A 1 524 ? -37.548 -10.883 45.604 1.00 32.38 524 SER A O 1
ATOM 4065 N N . THR A 1 525 ? -35.857 -9.472 45.074 1.00 31.03 525 THR A N 1
ATOM 4066 C CA . THR A 1 525 ? -34.766 -10.000 45.934 1.00 31.03 525 THR A CA 1
ATOM 4067 C C . THR A 1 525 ? -34.118 -11.299 45.404 1.00 31.03 525 THR A C 1
ATOM 4069 O O . THR A 1 525 ? -34.777 -12.071 44.724 1.00 31.03 525 THR A O 1
ATOM 4072 N N . ASN A 1 526 ? -32.827 -11.595 45.619 1.00 28.98 526 ASN A N 1
ATOM 4073 C CA . ASN A 1 526 ? -31.866 -11.057 46.595 1.00 28.98 526 ASN A CA 1
ATOM 4074 C C . ASN A 1 526 ? -30.404 -11.119 46.075 1.00 28.98 526 ASN A C 1
ATOM 4076 O O . ASN A 1 526 ? -30.132 -11.781 45.079 1.00 28.98 526 ASN A O 1
ATOM 4080 N N . ASN A 1 527 ? -29.460 -10.469 46.771 1.00 40.69 527 ASN A N 1
ATOM 4081 C CA . ASN A 1 527 ? -28.022 -10.496 46.442 1.00 40.69 527 ASN A CA 1
ATOM 4082 C C . ASN A 1 527 ? -27.414 -11.914 46.440 1.00 40.69 527 ASN A C 1
ATOM 4084 O O . ASN A 1 527 ? -27.541 -12.625 47.437 1.00 40.69 527 ASN A O 1
ATOM 4088 N N . LEU A 1 528 ? -26.608 -12.236 45.422 1.00 28.41 528 LEU A N 1
ATOM 4089 C CA . LEU A 1 528 ? -25.491 -13.188 45.501 1.00 28.41 528 LEU A CA 1
ATOM 4090 C C . LEU A 1 528 ? -24.403 -12.805 44.483 1.00 28.41 528 LEU A C 1
ATOM 4092 O O . LEU A 1 528 ? -24.695 -12.189 43.462 1.00 28.41 528 LEU A O 1
ATOM 4096 N N . ALA A 1 529 ? -23.147 -13.093 44.831 1.00 37.31 529 ALA A N 1
ATOM 4097 C CA . ALA A 1 529 ? -21.946 -12.536 44.208 1.00 37.31 529 ALA A CA 1
ATOM 4098 C C . ALA A 1 529 ? -21.892 -12.688 42.675 1.00 37.31 529 ALA A C 1
ATOM 4100 O O . ALA A 1 529 ? -21.931 -13.801 42.154 1.00 37.31 529 ALA A O 1
ATOM 4101 N N . GLY A 1 530 ? -21.727 -11.562 41.973 1.00 37.50 530 GLY A N 1
ATOM 4102 C CA . GLY A 1 530 ? -21.288 -11.565 40.578 1.00 37.50 530 GLY A CA 1
ATOM 4103 C C . GLY A 1 530 ? -19.807 -11.960 40.456 1.00 37.50 530 GLY A C 1
ATOM 4104 O O . GLY A 1 530 ? -19.073 -11.873 41.446 1.00 37.50 530 GLY A O 1
ATOM 4105 N N . PRO A 1 531 ? -19.355 -12.398 39.267 1.00 41.00 531 PRO A N 1
ATOM 4106 C CA . PRO A 1 531 ? -17.942 -12.668 39.018 1.00 41.00 531 PRO A CA 1
ATOM 4107 C C . PRO A 1 531 ? -17.104 -11.389 39.176 1.00 41.00 531 PRO A C 1
ATOM 4109 O O . PRO A 1 531 ? -17.529 -10.308 38.777 1.00 41.00 531 PRO A O 1
ATOM 4112 N N . ASP A 1 532 ? -15.928 -11.553 39.782 1.00 39.53 532 ASP A N 1
ATOM 4113 C CA . ASP A 1 532 ? -15.042 -10.500 40.296 1.00 39.53 532 ASP A CA 1
ATOM 4114 C C . ASP A 1 532 ? -14.677 -9.411 39.262 1.00 39.53 532 ASP A C 1
ATOM 4116 O O . ASP A 1 532 ? -14.386 -9.714 38.101 1.00 39.53 532 ASP A O 1
ATOM 4120 N N . ASP A 1 533 ? -14.618 -8.146 39.695 1.00 45.88 533 ASP A N 1
ATOM 4121 C CA . ASP A 1 533 ? -14.313 -6.979 38.846 1.00 45.88 533 ASP A CA 1
ATOM 4122 C C . ASP A 1 533 ? -12.945 -7.111 38.144 1.00 45.88 533 ASP A C 1
ATOM 4124 O O . ASP A 1 533 ? -12.754 -6.614 37.029 1.00 45.88 533 ASP A O 1
ATOM 4128 N N . GLY A 1 534 ? -12.009 -7.868 38.735 1.00 38.25 534 GLY A N 1
ATOM 4129 C CA . GLY A 1 534 ? -10.726 -8.211 38.112 1.00 38.25 534 GLY A CA 1
ATOM 4130 C C . GLY A 1 534 ? -10.846 -8.996 36.793 1.00 38.25 534 GLY A C 1
ATOM 4131 O O . GLY A 1 534 ? -9.974 -8.884 35.931 1.00 38.25 534 GLY A O 1
ATOM 4132 N N . PHE A 1 535 ? -11.935 -9.745 36.580 1.00 46.06 535 PHE A N 1
ATOM 4133 C CA . PHE A 1 535 ? -12.211 -10.435 35.312 1.00 46.06 535 PHE A CA 1
ATOM 4134 C C . PHE A 1 535 ? -12.721 -9.472 34.229 1.00 46.06 535 PHE A C 1
ATOM 4136 O O . PHE A 1 535 ? -12.338 -9.592 33.062 1.00 46.06 535 PHE A O 1
ATOM 4143 N N . ILE A 1 536 ? -13.523 -8.473 34.613 1.00 51.69 536 ILE A N 1
ATOM 4144 C CA . ILE A 1 536 ? -13.980 -7.407 33.710 1.00 51.69 536 ILE A CA 1
ATOM 4145 C C . ILE A 1 536 ? -12.781 -6.563 33.253 1.00 51.69 536 ILE A C 1
ATOM 4147 O O . ILE A 1 536 ? -12.659 -6.260 32.064 1.00 51.69 536 ILE A O 1
ATOM 4151 N N . GLU A 1 537 ? -11.842 -6.257 34.157 1.00 45.41 537 GLU A N 1
ATOM 4152 C CA . GLU A 1 537 ? -10.587 -5.590 33.790 1.00 45.41 537 GLU A CA 1
ATOM 4153 C C . GLU A 1 537 ? -9.714 -6.469 32.872 1.00 45.41 537 GLU A C 1
ATOM 4155 O O . GLU A 1 537 ? -9.124 -5.960 31.917 1.00 45.41 537 GLU A O 1
ATOM 4160 N N . MET A 1 538 ? -9.675 -7.792 33.084 1.00 43.28 538 MET A N 1
ATOM 4161 C CA . MET A 1 538 ? -8.925 -8.721 32.228 1.00 43.28 538 MET A CA 1
ATOM 4162 C C . MET A 1 538 ? -9.496 -8.808 30.803 1.00 43.28 538 MET A C 1
ATOM 4164 O O . MET A 1 538 ? -8.737 -8.696 29.843 1.00 43.28 538 MET A O 1
ATOM 4168 N N . LEU A 1 539 ? -10.819 -8.920 30.633 1.00 39.12 539 LEU A N 1
ATOM 4169 C CA . LEU A 1 539 ? -11.456 -8.894 29.306 1.00 39.12 539 LEU A CA 1
ATOM 4170 C C . LEU A 1 539 ? -11.259 -7.548 28.592 1.00 39.12 539 LEU A C 1
ATOM 4172 O O . LEU A 1 539 ? -11.004 -7.513 27.386 1.00 39.12 539 LEU A O 1
ATOM 4176 N N . MET A 1 540 ? -11.310 -6.436 29.330 1.00 46.12 540 MET A N 1
ATOM 4177 C CA . MET A 1 540 ? -11.013 -5.107 28.785 1.00 46.12 540 MET A CA 1
ATOM 4178 C C . MET A 1 540 ? -9.534 -4.960 28.387 1.00 46.12 540 MET A C 1
ATOM 4180 O O . MET A 1 540 ? -9.249 -4.359 27.349 1.00 46.12 540 MET A O 1
ATOM 4184 N N . ARG A 1 541 ? -8.597 -5.573 29.126 1.00 38.38 541 ARG A N 1
ATOM 4185 C CA . ARG A 1 541 ? -7.177 -5.668 28.734 1.00 38.38 541 ARG A CA 1
ATOM 4186 C C . ARG A 1 541 ? -6.962 -6.555 27.507 1.00 38.38 541 ARG A C 1
ATOM 4188 O O . ARG A 1 541 ? -6.222 -6.157 26.607 1.00 38.38 541 ARG A O 1
ATOM 4195 N N . CYS A 1 542 ? -7.667 -7.675 27.380 1.00 35.41 542 CYS A N 1
ATOM 4196 C CA . CYS A 1 542 ? -7.590 -8.509 26.178 1.00 35.41 542 CYS A CA 1
ATOM 4197 C C . CYS A 1 542 ? -8.190 -7.829 24.928 1.00 35.41 542 CYS A C 1
ATOM 4199 O O . CYS A 1 542 ? -7.787 -8.148 23.809 1.00 35.41 542 CYS A O 1
ATOM 4201 N N . GLN A 1 543 ? -9.073 -6.828 25.079 1.00 33.94 543 GLN A N 1
ATOM 4202 C CA . GLN A 1 543 ? -9.460 -5.953 23.961 1.00 33.94 543 GLN A CA 1
ATOM 4203 C C . GLN A 1 543 ? -8.357 -4.965 23.540 1.00 33.94 543 GLN A C 1
ATOM 4205 O O . GLN A 1 543 ? -8.315 -4.593 22.367 1.00 33.94 543 GLN A O 1
ATOM 4210 N N . SER A 1 544 ? -7.446 -4.554 24.433 1.00 30.20 544 SER A N 1
ATOM 4211 C CA . SER A 1 544 ? -6.222 -3.840 24.017 1.00 30.20 544 SER A CA 1
ATOM 4212 C C . SER A 1 544 ? -5.213 -4.756 23.316 1.00 30.20 544 SER A C 1
ATOM 4214 O O . SER A 1 544 ? -4.518 -4.301 22.411 1.00 30.20 544 SER A O 1
ATOM 4216 N N . GLU A 1 545 ? -5.179 -6.049 23.647 1.00 31.48 545 GLU A N 1
ATOM 4217 C CA . GLU A 1 545 ? -4.231 -7.005 23.053 1.00 31.48 545 GLU A CA 1
ATOM 4218 C C . GLU A 1 545 ? -4.534 -7.349 21.585 1.00 31.48 545 GLU A C 1
ATOM 4220 O O . GLU A 1 545 ? -3.625 -7.716 20.846 1.00 31.48 545 GLU A O 1
ATOM 4225 N N . ARG A 1 546 ? -5.754 -7.102 21.079 1.00 36.19 546 ARG A N 1
ATOM 4226 C CA . ARG A 1 546 ? -6.054 -7.220 19.632 1.00 36.19 546 ARG A CA 1
ATOM 4227 C C . ARG A 1 546 ? -5.494 -6.060 18.778 1.00 36.19 546 ARG A C 1
ATOM 4229 O O . ARG A 1 546 ? -5.796 -5.959 17.590 1.00 36.19 546 ARG A O 1
ATOM 4236 N N . LEU A 1 547 ? -4.660 -5.194 19.362 1.00 33.41 547 LEU A N 1
ATOM 4237 C CA . LEU A 1 547 ? -3.775 -4.256 18.655 1.00 33.41 547 LEU A CA 1
ATOM 4238 C C . LEU A 1 547 ? -2.282 -4.629 18.778 1.00 33.41 547 LEU A C 1
ATOM 4240 O O . LEU A 1 547 ? -1.444 -3.912 18.231 1.00 33.41 547 LEU A O 1
ATOM 4244 N N . GLU A 1 548 ? -1.948 -5.738 19.449 1.00 33.09 548 GLU A N 1
ATOM 4245 C CA . GLU A 1 548 ? -0.563 -6.131 19.750 1.00 33.09 548 GLU A CA 1
ATOM 4246 C C . GLU A 1 548 ? 0.039 -7.148 18.770 1.00 33.09 548 GLU A C 1
ATOM 4248 O O . GLU A 1 548 ? 1.259 -7.277 18.731 1.00 33.09 548 GLU A O 1
ATOM 4253 N N . ASP A 1 549 ? -0.746 -7.774 17.884 1.00 27.70 549 ASP A N 1
ATOM 4254 C CA . ASP A 1 549 ? -0.250 -8.705 16.843 1.00 27.70 549 ASP A CA 1
ATOM 4255 C C . ASP A 1 549 ? 0.493 -8.007 15.669 1.00 27.70 549 ASP A C 1
ATOM 4257 O O . ASP A 1 549 ? 0.603 -8.520 14.555 1.00 27.70 549 ASP A O 1
ATOM 4261 N N . GLN A 1 550 ? 1.046 -6.814 15.920 1.00 28.06 550 GLN A N 1
ATOM 4262 C CA . GLN A 1 550 ? 2.162 -6.229 15.162 1.00 28.06 550 GLN A CA 1
ATOM 4263 C C . GLN A 1 550 ? 3.365 -5.874 16.060 1.00 28.06 550 GLN A C 1
ATOM 4265 O O . GLN A 1 550 ? 4.218 -5.076 15.667 1.00 28.06 550 GLN A O 1
ATOM 4270 N N . ARG A 1 551 ? 3.472 -6.464 17.257 1.00 32.22 551 ARG A N 1
ATOM 4271 C CA . ARG A 1 551 ? 4.700 -6.446 18.055 1.00 32.22 551 ARG A CA 1
ATOM 4272 C C . ARG A 1 551 ? 5.585 -7.629 17.692 1.00 32.22 551 ARG A C 1
ATOM 4274 O O . ARG A 1 551 ? 5.250 -8.782 17.941 1.00 32.22 551 ARG A O 1
ATOM 4281 N N . SER A 1 552 ? 6.767 -7.314 17.173 1.00 28.31 552 SER A N 1
ATOM 4282 C CA . SER A 1 552 ? 7.901 -8.232 17.135 1.00 28.31 552 SER A CA 1
ATOM 4283 C C . SER A 1 552 ? 8.130 -8.827 18.528 1.00 28.31 552 SER A C 1
ATOM 4285 O O . SER A 1 552 ? 8.321 -8.084 19.494 1.00 28.31 552 SER A O 1
ATOM 4287 N N . THR A 1 553 ? 8.155 -10.154 18.648 1.00 28.62 553 THR A N 1
ATOM 4288 C CA . THR A 1 553 ? 8.587 -10.813 19.886 1.00 28.62 553 THR A CA 1
ATOM 4289 C C . THR A 1 553 ? 10.045 -10.458 20.168 1.00 28.62 553 THR A C 1
ATOM 4291 O O . THR A 1 553 ? 10.910 -10.701 19.323 1.00 28.62 553 THR A O 1
ATOM 4294 N N . LEU A 1 554 ? 10.332 -9.917 21.355 1.00 28.36 554 LEU A N 1
ATOM 4295 C CA . LEU A 1 554 ? 11.707 -9.716 21.815 1.00 28.36 554 LEU A CA 1
ATOM 4296 C C . LEU A 1 554 ? 12.450 -11.067 21.837 1.00 28.36 554 LEU A C 1
ATOM 4298 O O . LEU A 1 554 ? 11.896 -12.041 22.354 1.00 28.36 554 LEU A O 1
ATOM 4302 N N . PRO A 1 555 ? 13.694 -11.155 21.327 1.00 31.22 555 PRO A N 1
ATOM 4303 C CA . PRO A 1 555 ? 14.501 -12.354 21.506 1.00 31.22 555 PRO A CA 1
ATOM 4304 C C . PRO A 1 555 ? 14.796 -12.540 22.999 1.00 31.22 555 PRO A C 1
ATOM 4306 O O . PRO A 1 555 ? 15.296 -11.633 23.666 1.00 31.22 555 PRO A O 1
ATOM 4309 N N . GLY A 1 556 ? 14.453 -13.717 23.525 1.00 31.31 556 GLY A N 1
ATOM 4310 C CA . GLY A 1 556 ? 14.621 -14.033 24.940 1.00 31.31 556 GLY A CA 1
ATOM 4311 C C . GLY A 1 556 ? 16.086 -13.974 25.375 1.00 31.31 556 GLY A C 1
ATOM 4312 O O . GLY A 1 556 ? 16.979 -14.441 24.670 1.00 31.31 556 GLY A O 1
ATOM 4313 N N . SER A 1 557 ? 16.327 -13.428 26.566 1.00 34.03 557 SER A N 1
ATOM 4314 C CA . SER A 1 557 ? 17.636 -13.463 27.213 1.00 34.03 557 SER A CA 1
ATOM 4315 C C . SER A 1 557 ? 18.046 -14.908 27.513 1.00 34.03 557 SER A C 1
ATOM 4317 O O . SER A 1 557 ? 17.433 -15.557 28.365 1.00 34.03 557 SER A O 1
ATOM 4319 N N . SER A 1 558 ? 19.098 -15.402 26.858 1.00 29.20 558 SER A N 1
ATOM 4320 C CA . SER A 1 558 ? 19.753 -16.649 27.264 1.00 29.20 558 SER A CA 1
ATOM 4321 C C . SER A 1 558 ? 20.338 -16.501 28.678 1.00 29.20 558 SER A C 1
ATOM 4323 O O . SER A 1 558 ? 20.918 -15.454 28.976 1.00 29.20 558 SER A O 1
ATOM 4325 N N . PRO A 1 559 ? 20.197 -17.506 29.560 1.00 40.94 559 PRO A N 1
ATOM 4326 C CA . PRO A 1 559 ? 20.694 -17.418 30.927 1.00 40.94 559 PRO A CA 1
ATOM 4327 C C . PRO A 1 559 ? 22.195 -17.740 31.038 1.00 40.94 559 PRO A C 1
ATOM 4329 O O . PRO A 1 559 ? 22.629 -18.784 30.555 1.00 40.94 559 PRO A O 1
ATOM 4332 N N . VAL A 1 560 ? 22.892 -16.888 31.807 1.00 36.62 560 VAL A N 1
ATOM 4333 C CA . VAL A 1 560 ? 24.283 -16.988 32.321 1.00 36.62 560 VAL A CA 1
ATOM 4334 C C . VAL A 1 560 ? 25.402 -16.834 31.286 1.00 36.62 560 VAL A C 1
ATOM 4336 O O . VAL A 1 560 ? 25.685 -17.793 30.539 1.00 36.62 560 VAL A O 1
#

InterPro domains:
  IPR003109 GoLoco motif [PF02188] (440-461)
  IPR003109 GoLoco motif [PF02188] (487-508)
  IPR003109 GoLoco motif [PF02188] (533-554)
  IPR003109 GoLoco motif [PS50877] (439-461)
  IPR003109 GoLoco motif [PS50877] (486-508)
  IPR003109 GoLoco motif [PS50877] (532-554)
  IPR003109 GoLoco motif [SM00390] (439-461)
  IPR003109 GoLoco motif [SM00390] (486-508)
  IPR003109 GoLoco motif [SM00390] (532-554)
  IPR011990 Tetratricopeptide-like helical domain superfamily [G3DSA:1.25.40.10] (22-369)
  IPR011990 Tetratricopeptide-like helical domain superfamily [G3DSA:1.25.40.10] (402-509)
  IPR011990 Tetratricopeptide-like helical domain superfamily [G3DSA:1.25.40.10] (523-559)
  IPR011990 Tetratricopeptide-like helical domain superfamily [SSF48452] (80-321)
  IPR019734 Tetratricopeptide repeat [PF13176] (66-98)
  IPR019734 Tetratricopeptide repeat [PF13176] (204-238)
  IPR019734 Tetratricopeptide repeat [PF13181] (323-342)
  IPR019734 Tetratricopeptide repeat [PS50005] (62-95)
  IPR019734 Tetratricopeptide repeat [PS50005] (202-235)
  IPR019734 Tetratricopeptide repeat [PS50005] (242-275)
  IPR019734 Tetratricopeptide repeat [SM00028] (62-95)

Organism: Lygus hesperus (NCBI:txid30085)

Mean predicted aligned error: 16.78 Å